Protein AF-A0A1T4WD33-F1 (afdb_monomer_lite)

Sequence (706 aa):
MRIFKDQIETYNKIINKYNTIFNGDKLDFNSIVNSAVAELLQSDFDFKNLKNYNYYTKGSNSWAYKYVKLNYDLWKQIAEKLDFKNLPKNIQEDKIDNVVNTALSKATDLKWRLRKEVIDAWDKEDDKDIIDWKKAIIDNNGWTIDKLMRVLKAIGAVQNLNDYHDKSVGKIYQTKCPLCDKEDCRNTRHVDWIIDNGSIPYYNCIKCEEKGTIIKLLNELHYVKLLNGIDAVSFIYSVLYSHGKVDLTKNVRNDVEVKKAREERQKEEELKREKAGWLAEQILEECTKDNWYLFRKKFKKEDLGFDVYYRDFNMSELQDKDAKYWSNVFRGCCIYAIKDDRGNIIGLKGRRTGKFIAKGKIRDKEEDILEIVKEDEWFSKQKNELVKKLKINLKDTKTDDTLYLLYKYVENPWEIDKLVIVEGEKDALRIASQNIKGVAVVASFGCALKDKQVELIKKYFNSTLLKKDIEIVLVYDNDVEGAKGNIRAYKKLKKAGFTNIVFGNYVNDKYKDAGDMYWRDMHTAKMQLIIPLVYTNLTIKDYVKRCKERGFDIDEEIKGLDELKEARIEIKNNEAKDFWTAQAEEWKKENDTISNAEQLVEQPEEITFDINAERTADWFATLIKLAEKEAGSFVIDIDAEVASLQENGKEEWFKEFMRRYGELPYNILLIVAKVEAKIKAREMLLARFRKQAVVDDAANDNYIPF

Structure (mmCIF, N/CA/C/O backbone):
data_AF-A0A1T4WD33-F1
#
_entry.id   AF-A0A1T4WD33-F1
#
loop_
_atom_site.group_PDB
_atom_site.id
_atom_site.type_symbol
_atom_site.label_atom_id
_atom_site.label_alt_id
_atom_site.label_comp_id
_atom_site.label_asym_id
_atom_site.label_entity_id
_atom_site.label_seq_id
_atom_site.pdbx_PDB_ins_code
_atom_site.Cartn_x
_atom_site.Cartn_y
_atom_site.Cartn_z
_atom_site.occupancy
_atom_site.B_iso_or_equiv
_atom_site.auth_seq_id
_atom_site.auth_comp_id
_atom_site.auth_asym_id
_atom_site.auth_atom_id
_atom_site.pdbx_PDB_model_num
ATOM 1 N N . MET A 1 1 ? -10.965 -6.116 51.286 1.00 48.16 1 MET A N 1
ATOM 2 C CA . MET A 1 1 ? -10.129 -6.749 50.238 1.00 48.16 1 MET A CA 1
ATOM 3 C C . MET A 1 1 ? -10.530 -6.346 48.813 1.00 48.16 1 MET A C 1
ATOM 5 O O . MET A 1 1 ? -9.685 -5.803 48.119 1.00 48.16 1 MET A O 1
ATOM 9 N N . ARG A 1 2 ? -11.788 -6.550 48.376 1.00 46.97 2 ARG A N 1
ATOM 10 C CA . ARG A 1 2 ? -12.238 -6.279 46.989 1.00 46.97 2 ARG A CA 1
ATOM 11 C C . ARG A 1 2 ? -12.159 -4.794 46.578 1.00 46.97 2 ARG A C 1
ATOM 13 O O . ARG A 1 2 ? -11.541 -4.478 45.577 1.00 46.97 2 ARG A O 1
ATOM 20 N N . ILE A 1 3 ? -12.641 -3.886 47.433 1.00 54.19 3 ILE A N 1
ATOM 21 C CA . ILE A 1 3 ? -12.753 -2.445 47.126 1.00 54.19 3 ILE A CA 1
ATOM 22 C C . ILE A 1 3 ? -11.409 -1.795 46.744 1.00 54.19 3 ILE A C 1
ATOM 24 O O . ILE A 1 3 ? -11.351 -1.080 45.753 1.00 54.19 3 ILE A O 1
ATOM 28 N N . PHE A 1 4 ? -10.321 -2.044 47.484 1.00 60.78 4 PHE A N 1
ATOM 29 C CA . PHE A 1 4 ? -9.018 -1.434 47.175 1.00 60.78 4 PHE A CA 1
ATOM 30 C C . PHE A 1 4 ? -8.367 -2.010 45.920 1.00 60.78 4 PHE A C 1
ATOM 32 O O . PHE A 1 4 ? -7.823 -1.259 45.114 1.00 60.78 4 PHE A O 1
ATOM 39 N N . LYS A 1 5 ? -8.458 -3.334 45.737 1.00 63.56 5 LYS A N 1
ATOM 40 C CA . LYS A 1 5 ? -7.985 -3.995 44.520 1.00 63.56 5 LYS A CA 1
ATOM 41 C C . LYS A 1 5 ? -8.689 -3.400 43.295 1.00 63.56 5 LYS A C 1
ATOM 43 O O . LYS A 1 5 ? -8.010 -2.995 42.357 1.00 63.56 5 LYS A O 1
ATOM 48 N N . ASP A 1 6 ? -10.007 -3.219 43.378 1.00 65.50 6 ASP A N 1
ATOM 49 C CA . ASP A 1 6 ? -10.810 -2.608 42.317 1.00 65.50 6 ASP A CA 1
ATOM 50 C C . ASP A 1 6 ? -10.406 -1.139 42.056 1.00 65.50 6 ASP A C 1
ATOM 52 O O . ASP A 1 6 ? -10.338 -0.717 40.900 1.00 65.50 6 ASP A O 1
ATOM 56 N N . GLN A 1 7 ? -10.084 -0.350 43.097 1.00 71.56 7 GLN A N 1
ATOM 57 C CA . GLN A 1 7 ? -9.596 1.031 42.923 1.00 71.56 7 GLN A CA 1
ATOM 58 C C . GLN A 1 7 ? -8.213 1.077 42.262 1.00 71.56 7 GLN A C 1
ATOM 60 O O . GLN A 1 7 ? -8.027 1.829 41.305 1.00 71.56 7 GLN A O 1
ATOM 65 N N . ILE A 1 8 ? -7.251 0.271 42.725 1.00 74.50 8 ILE A N 1
ATOM 66 C CA . ILE A 1 8 ? -5.905 0.217 42.133 1.00 74.50 8 ILE A CA 1
ATOM 67 C C . ILE A 1 8 ? -5.981 -0.212 40.670 1.00 74.50 8 ILE A C 1
ATOM 69 O O . ILE A 1 8 ? -5.368 0.422 39.816 1.00 74.50 8 ILE A O 1
ATOM 73 N N . GLU A 1 9 ? -6.724 -1.276 40.368 1.00 78.06 9 GLU A N 1
ATOM 74 C CA . GLU A 1 9 ? -6.895 -1.760 38.996 1.00 78.06 9 GLU A CA 1
ATOM 75 C C . GLU A 1 9 ? -7.537 -0.688 38.111 1.00 78.06 9 GLU A C 1
ATOM 77 O O . GLU A 1 9 ? -7.076 -0.453 36.993 1.00 78.06 9 GLU A O 1
ATOM 82 N N . THR A 1 10 ? -8.530 0.035 38.639 1.00 81.06 10 THR A N 1
ATOM 83 C CA . THR A 1 10 ? -9.176 1.145 37.929 1.00 81.06 10 THR A CA 1
ATOM 84 C C . THR A 1 10 ? -8.194 2.273 37.614 1.00 81.06 10 THR A C 1
ATOM 86 O O . THR A 1 10 ? -8.124 2.705 36.462 1.00 81.06 10 THR A O 1
ATOM 89 N N . TYR A 1 11 ? -7.423 2.749 38.595 1.00 84.56 11 TYR A N 1
ATOM 90 C CA . TYR A 1 11 ? -6.450 3.822 38.370 1.00 84.56 11 TYR A CA 1
ATOM 91 C C . TYR A 1 11 ? -5.286 3.368 37.489 1.00 84.56 11 TYR A C 1
ATOM 93 O O . TYR A 1 11 ? -4.912 4.104 36.586 1.00 84.56 11 TYR A O 1
ATOM 101 N N . ASN A 1 12 ? -4.774 2.146 37.648 1.00 83.62 12 ASN A N 1
ATOM 102 C CA . ASN A 1 12 ? -3.737 1.604 36.762 1.00 83.62 12 ASN A CA 1
ATOM 103 C C . ASN A 1 12 ? -4.205 1.544 35.307 1.00 83.62 12 ASN A C 1
ATOM 105 O O . ASN A 1 12 ? -3.434 1.843 34.400 1.00 83.62 12 ASN A O 1
ATOM 109 N N . LYS A 1 13 ? -5.472 1.196 35.069 1.00 86.38 13 LYS A N 1
ATOM 110 C CA . LYS A 1 13 ? -6.049 1.206 33.722 1.00 86.38 13 LYS A CA 1
ATOM 111 C C . LYS A 1 13 ? -6.067 2.618 33.125 1.00 86.38 13 LYS A C 1
ATOM 113 O O . LYS A 1 13 ? -5.705 2.784 31.965 1.00 86.38 13 LYS A O 1
ATOM 118 N N . ILE A 1 14 ? -6.427 3.627 33.924 1.00 87.62 14 ILE A N 1
ATOM 119 C CA . ILE A 1 14 ? -6.398 5.043 33.518 1.00 87.62 14 ILE A CA 1
ATOM 120 C C . ILE A 1 14 ? -4.961 5.497 33.237 1.00 87.62 14 ILE A C 1
ATOM 122 O O . ILE A 1 14 ? -4.704 6.025 32.162 1.00 87.62 14 ILE A O 1
ATOM 126 N N . ILE A 1 15 ? -4.023 5.223 34.149 1.00 86.62 15 ILE A N 1
ATOM 127 C CA . ILE A 1 15 ? -2.592 5.545 34.014 1.00 86.62 15 ILE A CA 1
ATOM 128 C C . ILE A 1 15 ? -2.008 4.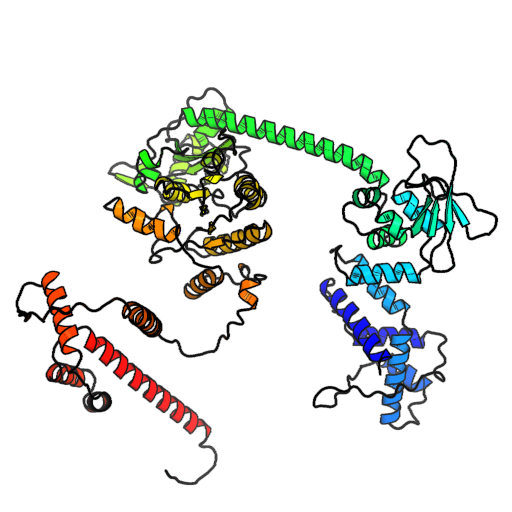951 32.734 1.00 86.62 15 ILE A C 1
ATOM 130 O O . ILE A 1 15 ? -1.337 5.644 31.974 1.00 86.62 15 ILE A O 1
ATOM 134 N N . ASN A 1 16 ? -2.266 3.666 32.486 1.00 87.00 16 ASN A N 1
ATOM 135 C CA . ASN A 1 16 ? -1.732 2.976 31.320 1.00 87.00 16 ASN A CA 1
ATOM 136 C C . ASN A 1 16 ? -2.220 3.628 30.025 1.00 87.00 16 ASN A C 1
ATOM 138 O O . ASN A 1 16 ? -1.413 3.844 29.129 1.00 87.00 16 ASN A O 1
ATOM 142 N N . LYS A 1 17 ? -3.507 3.988 29.934 1.00 86.50 17 LYS A N 1
ATOM 143 C CA . LYS A 1 17 ? -4.046 4.704 28.767 1.00 86.50 17 LYS A CA 1
ATOM 144 C C . LYS A 1 17 ? -3.482 6.125 28.669 1.00 86.50 17 LYS A C 1
ATOM 146 O O . LYS A 1 17 ? -3.041 6.520 27.597 1.00 86.50 17 LYS A O 1
ATOM 151 N N . TYR A 1 18 ? -3.405 6.859 29.776 1.00 85.75 18 TYR A N 1
ATOM 152 C CA . TYR A 1 18 ? -2.822 8.204 29.824 1.00 85.75 18 TYR A CA 1
ATOM 153 C C . TYR A 1 18 ? -1.388 8.223 29.271 1.00 85.75 18 TYR A C 1
ATOM 155 O O . TYR A 1 18 ? -1.075 8.951 28.331 1.00 85.75 18 TYR A O 1
ATOM 163 N N . ASN A 1 19 ? -0.538 7.324 29.764 1.00 84.50 19 ASN A N 1
ATOM 164 C CA . ASN A 1 19 ? 0.867 7.231 29.366 1.00 84.50 19 ASN A CA 1
ATOM 165 C C . ASN A 1 19 ? 1.088 6.682 27.946 1.00 84.50 19 ASN A C 1
ATOM 167 O O . ASN A 1 19 ? 2.222 6.685 27.475 1.00 84.50 19 ASN A O 1
ATOM 171 N N . THR A 1 20 ? 0.045 6.191 27.264 1.00 82.62 20 THR A N 1
ATOM 172 C CA . THR A 1 20 ? 0.134 5.851 25.831 1.00 82.62 20 THR A CA 1
ATOM 173 C C . THR A 1 20 ? -0.071 7.051 24.910 1.00 82.62 20 THR A C 1
ATOM 175 O O . THR A 1 20 ? 0.283 6.962 23.738 1.00 82.62 20 THR A O 1
ATOM 178 N N . ILE A 1 21 ? -0.626 8.153 25.421 1.00 77.81 21 ILE A N 1
ATOM 179 C CA . ILE A 1 21 ? -0.963 9.352 24.639 1.00 77.81 21 ILE A CA 1
ATOM 180 C C . ILE A 1 21 ? 0.030 10.474 24.924 1.00 77.81 21 ILE A C 1
ATOM 182 O O . ILE A 1 21 ? 0.532 11.130 24.014 1.00 77.81 21 ILE A O 1
ATOM 186 N N . PHE A 1 22 ? 0.308 10.709 26.206 1.00 77.88 22 PHE A N 1
ATOM 187 C CA . PHE A 1 22 ? 1.093 11.849 26.646 1.00 77.88 22 PHE A CA 1
ATOM 188 C C . PHE A 1 22 ? 2.564 11.439 26.795 1.00 77.88 22 PHE A C 1
ATOM 190 O O . PHE A 1 22 ? 2.932 10.708 27.710 1.00 77.88 22 PHE A O 1
ATOM 197 N N . ASN A 1 23 ? 3.415 11.928 25.886 1.00 61.62 23 ASN A N 1
ATOM 198 C CA . ASN A 1 23 ? 4.860 11.642 25.841 1.00 61.62 23 ASN A CA 1
ATOM 199 C C . ASN A 1 23 ? 5.704 12.453 26.857 1.00 61.62 23 ASN A C 1
ATOM 201 O O . ASN A 1 23 ? 6.931 12.427 26.781 1.00 61.62 23 ASN A O 1
ATOM 205 N N . GLY A 1 24 ? 5.061 13.208 27.757 1.00 63.94 24 GLY A N 1
ATOM 206 C CA . GLY A 1 24 ? 5.709 14.028 28.789 1.00 63.94 24 GLY A CA 1
ATOM 207 C C . GLY A 1 24 ? 6.004 13.258 30.083 1.00 63.94 24 GLY A C 1
ATOM 208 O O . GLY A 1 24 ? 6.252 12.051 30.053 1.00 63.94 24 GLY A O 1
ATOM 209 N N . ASP A 1 25 ? 5.962 13.954 31.225 1.00 63.66 25 ASP A N 1
ATOM 210 C CA . ASP A 1 25 ? 6.092 13.324 32.544 1.00 63.66 25 ASP A CA 1
ATOM 211 C C . ASP A 1 25 ? 5.018 12.248 32.715 1.00 63.66 25 ASP A C 1
ATOM 213 O O . ASP A 1 25 ? 3.816 12.521 32.693 1.00 63.66 25 ASP A O 1
ATOM 217 N N . LYS A 1 26 ? 5.463 10.995 32.850 1.00 74.81 26 LYS A N 1
ATOM 218 C CA . LYS A 1 26 ? 4.552 9.859 32.974 1.00 74.81 26 LYS A CA 1
ATOM 219 C C . LYS A 1 26 ? 3.735 10.009 34.247 1.00 74.81 26 LYS A C 1
ATOM 221 O O . LYS A 1 26 ? 4.291 10.130 35.338 1.00 74.81 26 LYS A O 1
ATOM 226 N N . LEU A 1 27 ? 2.416 9.917 34.111 1.00 82.81 27 LEU A N 1
ATOM 227 C CA . LEU A 1 27 ? 1.525 9.828 35.253 1.00 82.81 27 LEU A CA 1
ATOM 228 C C . LEU A 1 27 ? 1.837 8.521 35.982 1.00 82.81 27 LEU A C 1
ATOM 230 O O . LEU A 1 27 ? 1.699 7.438 35.412 1.00 82.81 27 LEU A O 1
ATOM 234 N N . ASP A 1 28 ? 2.285 8.608 37.227 1.00 84.81 28 ASP A N 1
ATOM 235 C CA . ASP A 1 28 ? 2.525 7.440 38.063 1.00 84.81 28 ASP A CA 1
ATOM 236 C C . ASP A 1 28 ? 1.455 7.306 39.156 1.00 84.81 28 ASP A C 1
ATOM 238 O O . ASP A 1 28 ? 0.680 8.220 39.458 1.00 84.81 28 ASP A O 1
ATOM 242 N N . PHE A 1 29 ? 1.391 6.115 39.749 1.00 83.69 29 PHE A N 1
ATOM 243 C CA . PHE A 1 29 ? 0.410 5.820 40.789 1.00 83.69 29 PHE A CA 1
ATOM 244 C C . PHE A 1 29 ? 0.625 6.674 42.050 1.00 83.69 29 PHE A C 1
ATOM 246 O O . PHE A 1 29 ? -0.331 6.972 42.764 1.00 83.69 29 PHE A O 1
ATOM 253 N N . ASN A 1 30 ? 1.863 7.089 42.325 1.00 83.56 30 ASN A N 1
ATOM 254 C CA . ASN A 1 30 ? 2.198 7.881 43.502 1.00 83.56 30 ASN A CA 1
ATOM 255 C C . ASN A 1 30 ? 1.684 9.323 43.367 1.00 83.56 30 ASN A C 1
ATOM 257 O O . ASN A 1 30 ? 1.167 9.879 44.333 1.00 83.56 30 ASN A O 1
ATOM 261 N N . SER A 1 31 ? 1.754 9.901 42.169 1.00 84.62 31 SER A N 1
ATOM 262 C CA . SER A 1 31 ? 1.185 11.204 41.826 1.00 84.62 31 SER A CA 1
ATOM 263 C C . SER A 1 31 ? -0.328 11.215 42.055 1.00 84.62 31 SER A C 1
ATOM 265 O O . SER A 1 31 ? -0.835 12.073 42.775 1.00 84.62 31 SER A O 1
ATOM 267 N N . ILE A 1 32 ? -1.037 10.181 41.585 1.00 86.81 32 ILE A N 1
ATOM 268 C CA . ILE A 1 32 ? -2.487 10.032 41.808 1.00 86.81 32 ILE A CA 1
ATOM 269 C C . ILE A 1 32 ? -2.825 9.937 43.293 1.00 86.81 32 ILE A C 1
ATOM 271 O O . ILE A 1 32 ? -3.780 10.572 43.738 1.00 86.81 32 ILE A O 1
ATOM 275 N N . VAL A 1 33 ? -2.061 9.166 44.072 1.00 86.75 33 VAL A N 1
ATOM 276 C CA . VAL A 1 33 ? -2.303 9.072 45.518 1.00 86.75 33 VAL A CA 1
ATOM 277 C C . VAL A 1 33 ? -2.103 10.424 46.193 1.00 86.75 33 VAL A C 1
ATOM 279 O O . VAL A 1 33 ? -2.949 10.830 46.986 1.00 86.75 33 VAL A O 1
ATOM 282 N N . ASN A 1 34 ? -1.031 11.143 45.862 1.00 87.25 34 ASN A N 1
ATOM 283 C CA . ASN A 1 34 ? -0.787 12.472 46.417 1.00 87.25 34 ASN A CA 1
ATOM 284 C C . ASN A 1 34 ? -1.911 13.455 46.055 1.00 87.25 34 ASN A C 1
ATOM 286 O O . ASN A 1 34 ? -2.383 14.174 46.934 1.00 87.25 34 ASN A O 1
ATOM 290 N N . SER A 1 35 ? -2.408 13.438 44.813 1.00 88.31 35 SER A N 1
ATOM 291 C CA . SER A 1 35 ? -3.563 14.249 44.407 1.00 88.31 35 SER A CA 1
ATOM 292 C C . SER A 1 35 ? -4.841 13.866 45.155 1.00 88.31 35 SER A C 1
ATOM 294 O O . SER A 1 35 ? -5.520 14.740 45.683 1.00 88.31 35 SER A O 1
ATOM 296 N N . ALA A 1 36 ? -5.152 12.572 45.261 1.00 88.38 36 ALA A N 1
ATOM 297 C CA . ALA A 1 36 ? -6.347 12.098 45.956 1.00 88.38 36 ALA A CA 1
ATOM 298 C C . ALA A 1 36 ? -6.318 12.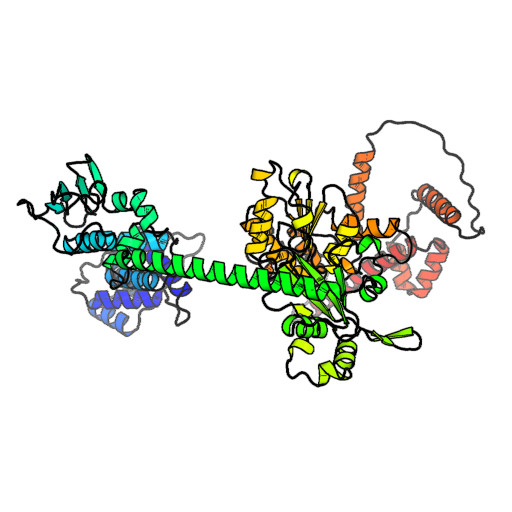454 47.451 1.00 88.38 36 ALA A C 1
ATOM 300 O O . ALA A 1 36 ? -7.334 12.840 48.027 1.00 88.38 36 ALA A O 1
ATOM 301 N N . VAL A 1 37 ? -5.155 12.325 48.093 1.00 89.12 37 VAL A N 1
ATOM 302 C CA . VAL A 1 37 ? -4.967 12.675 49.507 1.00 89.12 37 VAL A CA 1
ATOM 303 C C . VAL A 1 37 ? -5.077 14.182 49.720 1.00 89.12 37 VAL A C 1
ATOM 305 O O . VAL A 1 37 ? -5.703 14.604 50.690 1.00 89.12 37 VAL A O 1
ATOM 308 N N . ALA A 1 38 ? -4.526 14.990 48.812 1.00 89.25 38 ALA A N 1
ATOM 309 C CA . ALA A 1 38 ? -4.695 16.439 48.851 1.00 89.25 38 ALA A CA 1
ATOM 310 C C . ALA A 1 38 ? -6.177 16.842 48.734 1.00 89.25 38 ALA A C 1
ATOM 312 O O . ALA A 1 38 ? -6.648 17.634 49.548 1.00 89.25 38 ALA A O 1
ATOM 313 N N . GLU A 1 39 ? -6.930 16.251 47.797 1.00 89.56 39 GLU A N 1
ATOM 314 C CA . GLU A 1 39 ? -8.379 16.479 47.656 1.00 89.56 39 GLU A CA 1
ATOM 315 C C . GLU A 1 39 ? -9.146 16.068 48.924 1.00 89.56 39 GLU A C 1
ATOM 317 O O . GLU A 1 39 ? -10.010 16.807 49.395 1.00 89.56 39 GLU A O 1
ATOM 322 N N . LEU A 1 40 ? -8.801 14.928 49.537 1.00 89.12 40 LEU A N 1
ATOM 323 C CA . LEU A 1 40 ? -9.431 14.488 50.786 1.00 89.12 40 LEU A CA 1
ATOM 324 C C . LEU A 1 40 ? -9.162 15.469 51.939 1.00 89.12 40 LEU A C 1
ATOM 326 O O . LEU A 1 40 ? -10.078 15.776 52.698 1.00 89.12 40 LEU A O 1
ATOM 330 N N . LEU A 1 41 ? -7.930 15.971 52.071 1.00 88.12 41 LEU A N 1
ATOM 331 C CA . LEU A 1 41 ? -7.553 16.936 53.113 1.00 88.12 41 LEU A CA 1
ATOM 332 C C . LEU A 1 41 ? -8.248 18.296 52.956 1.00 88.12 41 LEU A C 1
ATOM 334 O O . LEU A 1 41 ? -8.473 18.964 53.964 1.00 88.12 41 LEU A O 1
ATOM 338 N N . GLN A 1 42 ? -8.575 18.686 51.721 1.00 87.00 42 GLN A N 1
ATOM 339 C CA . GLN A 1 42 ? -9.314 19.911 51.396 1.00 87.00 42 GLN A CA 1
ATOM 340 C C . GLN A 1 42 ? -10.837 19.754 51.514 1.00 87.00 42 GLN A C 1
ATOM 342 O O . GLN A 1 42 ? -11.551 20.752 51.525 1.00 87.00 42 GLN A O 1
ATOM 347 N N . SER A 1 43 ? -11.338 18.521 51.588 1.00 84.88 43 SER A N 1
ATOM 348 C CA . SER A 1 43 ? -12.766 18.240 51.743 1.00 84.88 43 SER A CA 1
ATOM 349 C C . SER A 1 43 ? -13.233 18.349 53.200 1.00 84.88 43 SER A C 1
ATOM 351 O O . SER A 1 43 ? -12.441 18.196 54.131 1.00 84.88 43 SER A O 1
ATOM 353 N N . ASP A 1 44 ? -14.547 18.474 53.407 1.00 84.88 44 ASP A N 1
ATOM 354 C CA . ASP A 1 44 ? -15.192 18.434 54.734 1.00 84.88 44 ASP A CA 1
ATOM 355 C C . ASP A 1 44 ? -15.227 17.017 55.354 1.00 84.88 44 ASP A C 1
ATOM 357 O O . ASP A 1 44 ? -16.085 16.687 56.178 1.00 84.88 44 ASP A O 1
ATOM 361 N N . PHE A 1 45 ? -14.327 16.122 54.937 1.00 85.81 45 PHE A N 1
ATOM 362 C CA . PHE A 1 45 ? -14.286 14.754 55.435 1.00 85.81 45 PHE A CA 1
ATOM 363 C C . PHE A 1 45 ? -13.810 14.705 56.892 1.00 85.81 45 PHE A C 1
ATOM 365 O O . PHE A 1 45 ? -12.680 15.071 57.217 1.00 85.81 45 PHE A O 1
ATOM 372 N N . ASP A 1 46 ? -14.658 14.171 57.772 1.00 85.94 46 ASP A N 1
ATOM 373 C CA . ASP A 1 46 ? -14.282 13.896 59.157 1.00 85.94 46 ASP A CA 1
ATOM 374 C C . ASP A 1 46 ? -13.390 12.646 59.242 1.00 85.94 46 ASP A C 1
ATOM 376 O O . ASP A 1 46 ? -13.836 11.517 59.022 1.00 85.94 46 ASP A O 1
ATOM 380 N N . PHE A 1 47 ? -12.125 12.848 59.621 1.00 83.94 47 PHE A N 1
ATOM 381 C CA . PHE A 1 47 ? -11.114 11.798 59.771 1.00 83.94 47 PHE A CA 1
ATOM 382 C C . PHE A 1 47 ? -11.440 10.784 60.879 1.00 83.94 47 PHE A C 1
ATOM 384 O O . PHE A 1 47 ? -10.860 9.697 60.898 1.00 83.94 47 PHE A O 1
ATOM 391 N N . LYS A 1 48 ? -12.408 11.063 61.760 1.00 80.19 48 LYS A N 1
ATOM 392 C CA . LYS A 1 48 ? -12.955 10.053 62.685 1.00 80.19 48 LYS A CA 1
ATOM 393 C C . LYS A 1 48 ? -13.701 8.936 61.955 1.00 80.19 48 LYS A C 1
ATOM 395 O O . LYS A 1 48 ? -13.792 7.829 62.474 1.00 80.19 48 LYS A O 1
ATOM 400 N N . ASN A 1 49 ? -14.182 9.202 60.740 1.00 81.31 49 ASN A N 1
ATOM 401 C CA . ASN A 1 49 ? -14.877 8.235 59.891 1.00 81.31 49 ASN A CA 1
ATOM 402 C C . ASN A 1 49 ? -13.930 7.440 58.978 1.00 81.31 49 ASN A C 1
ATOM 404 O O . ASN A 1 49 ? -14.396 6.779 58.041 1.00 81.31 49 ASN A O 1
ATOM 408 N N . LEU A 1 50 ? -12.611 7.496 59.212 1.00 80.00 50 LEU A N 1
ATOM 409 C CA . LEU A 1 50 ? -11.671 6.608 58.537 1.00 80.00 50 LEU A CA 1
ATOM 410 C C . LEU A 1 50 ? -12.062 5.160 58.826 1.00 80.00 50 LEU A C 1
ATOM 412 O O . LEU A 1 50 ? -12.077 4.703 59.968 1.00 80.00 50 LEU A O 1
ATOM 416 N N . LYS A 1 51 ? -12.398 4.427 57.767 1.00 67.44 51 LYS A N 1
ATOM 417 C CA . LYS A 1 51 ? -12.692 3.005 57.890 1.00 67.44 51 LYS A CA 1
ATOM 418 C C . LYS A 1 51 ? -11.374 2.258 58.048 1.00 67.44 51 LYS A C 1
ATOM 420 O O . LYS A 1 51 ? -10.468 2.450 57.243 1.00 67.44 51 LYS A O 1
ATOM 425 N N . ASN A 1 52 ? -11.300 1.383 59.050 1.00 61.94 52 ASN A N 1
ATOM 426 C CA . ASN A 1 52 ? -10.210 0.423 59.175 1.00 61.94 52 ASN A CA 1
ATOM 427 C C . ASN A 1 52 ? -10.363 -0.620 58.073 1.00 61.94 52 ASN A C 1
ATOM 429 O O . ASN A 1 52 ? -11.143 -1.571 58.182 1.00 61.94 52 ASN A O 1
ATOM 433 N N . TYR A 1 53 ? -9.645 -0.427 56.982 1.00 58.19 53 TYR A N 1
ATOM 434 C CA . TYR A 1 53 ? -9.519 -1.445 55.968 1.00 58.19 53 TYR A CA 1
ATOM 435 C C . TYR A 1 53 ? -8.342 -2.333 56.383 1.00 58.19 53 TYR A C 1
ATOM 437 O O . TYR A 1 53 ? -7.193 -2.003 56.138 1.00 58.19 53 TYR A O 1
ATOM 445 N N . ASN A 1 54 ? -8.601 -3.460 57.049 1.00 46.91 54 ASN A N 1
ATOM 446 C CA . ASN A 1 54 ? -7.533 -4.427 57.330 1.00 46.91 54 ASN A CA 1
ATOM 447 C C . ASN A 1 54 ? -6.957 -4.938 55.992 1.00 46.91 54 ASN A C 1
ATOM 449 O O . ASN A 1 54 ? -7.676 -5.572 55.205 1.00 46.91 54 ASN A O 1
ATOM 453 N N . TYR A 1 55 ? -5.686 -4.635 55.710 1.00 50.09 55 TYR A N 1
ATOM 454 C CA . TYR A 1 55 ? -5.009 -4.986 54.459 1.00 50.09 55 TYR A CA 1
ATOM 455 C C . TYR A 1 55 ? -4.202 -6.276 54.587 1.00 50.09 55 TYR A C 1
ATOM 457 O O . TYR A 1 55 ? -3.204 -6.323 55.291 1.00 50.09 55 TYR A O 1
ATOM 465 N N . TYR A 1 56 ? -4.576 -7.288 53.801 1.00 42.62 56 TYR A N 1
ATOM 466 C CA . TYR A 1 56 ? -3.688 -8.379 53.393 1.00 42.62 56 TYR A CA 1
ATOM 467 C C . TYR A 1 56 ? -3.994 -8.715 51.928 1.00 42.62 56 TYR A C 1
ATOM 469 O O . TYR A 1 56 ? -5.157 -8.914 51.566 1.00 42.62 56 TYR A O 1
ATOM 477 N N . THR A 1 57 ? -2.978 -8.761 51.061 1.00 38.66 57 THR A N 1
ATOM 478 C CA . THR A 1 57 ? -3.120 -9.278 49.688 1.00 38.66 57 THR A CA 1
ATOM 479 C C . THR A 1 57 ? -2.236 -10.509 49.517 1.00 38.66 57 THR A C 1
ATOM 481 O O . THR A 1 57 ? -1.062 -10.504 49.873 1.00 38.66 57 THR A O 1
ATOM 484 N N . LYS A 1 58 ? -2.831 -11.600 49.021 1.00 33.78 58 LYS A N 1
ATOM 485 C CA . LYS A 1 58 ? -2.170 -12.890 48.801 1.00 33.78 58 LYS A CA 1
ATOM 486 C C . LYS A 1 58 ? -1.507 -12.881 47.422 1.00 33.78 58 LYS A C 1
ATOM 488 O O . LYS A 1 58 ? -2.205 -12.961 46.413 1.00 33.78 58 LYS A O 1
ATOM 493 N N . GLY A 1 59 ? -0.182 -12.784 47.395 1.00 33.38 59 GLY A N 1
ATOM 494 C CA . GLY A 1 59 ? 0.661 -13.071 46.234 1.00 33.38 59 GLY A CA 1
ATOM 495 C C . GLY A 1 59 ? 1.535 -14.289 46.524 1.00 33.38 59 GLY A C 1
ATOM 496 O O . GLY A 1 59 ? 1.949 -14.502 47.661 1.00 33.38 59 GLY A O 1
ATOM 497 N N . SER A 1 60 ? 1.767 -15.123 45.517 1.00 37.69 60 SER A N 1
ATOM 498 C CA . SER A 1 60 ? 2.581 -16.336 45.596 1.00 37.69 60 SER A CA 1
ATOM 499 C C . SER A 1 60 ? 4.023 -16.025 46.040 1.00 37.69 60 SER A C 1
ATOM 501 O O . SER A 1 60 ? 4.820 -15.533 45.250 1.00 37.69 60 SER A O 1
ATOM 503 N N . ASN A 1 61 ? 4.327 -16.364 47.297 1.00 38.06 61 ASN A N 1
ATOM 504 C CA . ASN A 1 61 ? 5.649 -16.572 47.912 1.00 38.06 61 ASN A CA 1
ATOM 505 C C . ASN A 1 61 ? 6.504 -15.399 48.451 1.00 38.06 61 ASN A C 1
ATOM 507 O O . ASN A 1 61 ? 7.618 -15.673 48.887 1.00 38.06 61 ASN A O 1
ATOM 511 N N . SER A 1 62 ? 6.017 -14.159 48.595 1.00 34.22 62 SER A N 1
ATOM 512 C CA . SER A 1 62 ? 6.650 -13.180 49.517 1.00 34.22 62 SER A CA 1
ATOM 513 C C . SER A 1 62 ? 5.777 -11.953 49.829 1.00 34.22 62 SER A C 1
ATOM 515 O O . SER A 1 62 ? 4.977 -11.507 49.007 1.00 34.22 62 SER A O 1
ATOM 517 N N . TRP A 1 63 ? 5.925 -11.417 51.050 1.00 44.88 63 TRP A N 1
ATOM 518 C CA . TRP A 1 63 ? 5.210 -10.246 51.570 1.00 44.88 63 TRP A CA 1
ATOM 519 C C . TRP A 1 63 ? 5.845 -8.961 51.030 1.00 44.88 63 TRP A C 1
ATOM 521 O O . TRP A 1 63 ? 6.993 -8.669 51.355 1.00 44.88 63 TRP A O 1
ATOM 531 N N . ALA A 1 64 ? 5.124 -8.171 50.237 1.00 37.69 64 ALA A N 1
ATOM 532 C CA . ALA A 1 64 ? 5.609 -6.860 49.813 1.00 37.69 64 ALA A CA 1
ATOM 533 C C . ALA A 1 64 ? 4.552 -5.787 50.086 1.00 37.69 64 ALA A C 1
ATOM 535 O O . ALA A 1 64 ? 3.530 -5.714 49.403 1.00 37.69 64 ALA A O 1
ATOM 536 N N . TYR A 1 65 ? 4.814 -4.937 51.082 1.00 44.53 65 TYR A N 1
ATOM 537 C CA . TYR A 1 65 ? 4.137 -3.652 51.222 1.00 44.53 65 TYR A CA 1
ATOM 538 C C . TYR A 1 65 ? 4.407 -2.839 49.957 1.00 44.53 65 TYR A C 1
ATOM 540 O O . TYR A 1 65 ? 5.563 -2.582 49.612 1.00 44.53 65 TYR A O 1
ATOM 548 N N . LYS A 1 66 ? 3.358 -2.405 49.253 1.00 49.81 66 LYS A N 1
ATOM 549 C CA . LYS A 1 66 ? 3.534 -1.393 48.211 1.00 49.81 66 LYS A CA 1
ATOM 550 C C . LYS A 1 66 ? 3.623 -0.044 48.921 1.00 49.81 66 LYS A C 1
ATOM 552 O O . LYS A 1 66 ? 2.614 0.629 49.078 1.00 49.81 66 LYS A O 1
ATOM 557 N N . TYR A 1 67 ? 4.814 0.301 49.414 1.00 51.84 67 TYR A N 1
ATOM 558 C CA . TYR A 1 67 ? 5.063 1.580 50.080 1.00 51.84 67 TYR A CA 1
ATOM 559 C C . TYR A 1 67 ? 4.664 2.728 49.150 1.00 51.84 67 TYR A C 1
ATOM 561 O O . TYR A 1 67 ? 5.305 2.954 48.122 1.00 51.84 67 TYR A O 1
ATOM 569 N N . VAL A 1 68 ? 3.601 3.446 49.507 1.00 62.38 68 VAL A N 1
ATOM 570 C CA . VAL A 1 68 ? 3.200 4.672 48.817 1.00 62.38 68 VAL A CA 1
ATOM 571 C C . VAL A 1 68 ? 3.859 5.849 49.527 1.00 62.38 68 VAL A C 1
ATOM 573 O O . VAL A 1 68 ? 3.753 5.982 50.746 1.00 62.38 68 VAL A O 1
ATOM 576 N N . LYS A 1 69 ? 4.578 6.691 48.783 1.00 70.69 69 LYS A N 1
ATOM 577 C CA . LYS A 1 69 ? 5.303 7.835 49.345 1.00 70.69 69 LYS A CA 1
ATOM 578 C C . LYS A 1 69 ? 4.456 9.093 49.202 1.00 70.69 69 LYS A C 1
ATOM 580 O O . LYS A 1 69 ? 4.344 9.660 48.115 1.00 70.69 69 LYS A O 1
ATOM 585 N N . LEU A 1 70 ? 3.884 9.538 50.315 1.00 77.12 70 LEU A N 1
ATOM 586 C CA . LEU A 1 70 ? 3.248 10.849 50.383 1.00 77.12 70 LEU A CA 1
ATOM 587 C C . LEU A 1 70 ? 4.303 11.957 50.374 1.00 77.12 70 LEU A C 1
ATOM 589 O O . LEU A 1 70 ? 5.375 11.817 50.966 1.00 77.12 70 LEU A O 1
ATOM 593 N N . ASN A 1 71 ? 3.968 13.073 49.737 1.00 85.69 71 ASN A N 1
ATOM 594 C CA . ASN A 1 71 ? 4.709 14.316 49.861 1.00 85.69 71 ASN A CA 1
ATOM 595 C C . ASN A 1 71 ? 4.760 14.715 51.337 1.00 85.69 71 ASN A C 1
ATOM 597 O O . ASN A 1 71 ? 3.773 14.567 52.064 1.00 85.69 71 ASN A O 1
ATOM 601 N N . TYR A 1 72 ? 5.908 15.234 51.769 1.00 84.56 72 TYR A N 1
ATOM 602 C CA . TYR A 1 72 ? 6.170 15.523 53.179 1.00 84.56 72 TYR A CA 1
ATOM 603 C C . TYR A 1 72 ? 5.094 16.416 53.813 1.00 84.56 72 TYR A C 1
ATOM 605 O O . TYR A 1 72 ? 4.630 16.128 54.914 1.00 84.56 72 TYR A O 1
ATOM 613 N N . ASP A 1 73 ? 4.619 17.433 53.091 1.00 87.69 73 ASP A N 1
ATOM 614 C CA . ASP A 1 73 ? 3.593 18.349 53.597 1.00 87.69 73 ASP A CA 1
ATOM 615 C C . ASP A 1 73 ? 2.225 17.680 53.777 1.00 87.69 73 ASP A C 1
ATOM 617 O O . ASP A 1 73 ? 1.518 17.972 54.742 1.00 87.69 73 ASP A O 1
ATOM 621 N N . LEU A 1 74 ? 1.856 16.752 52.886 1.00 89.19 74 LEU A N 1
ATOM 622 C CA . LEU A 1 74 ? 0.617 15.976 53.017 1.00 89.19 74 LEU A CA 1
ATOM 623 C C . LEU A 1 74 ? 0.719 15.004 54.191 1.00 89.19 74 LEU A C 1
ATOM 625 O O . LEU A 1 74 ? -0.205 14.900 54.996 1.00 89.19 74 LEU A O 1
ATOM 629 N N . TRP A 1 75 ? 1.865 14.331 54.320 1.00 87.12 75 TRP A N 1
ATOM 630 C CA . TRP A 1 75 ? 2.140 13.454 55.453 1.00 87.12 75 TRP A CA 1
ATOM 631 C C . TRP A 1 75 ? 2.068 14.217 56.778 1.00 87.12 75 TRP A C 1
ATOM 633 O O . TRP A 1 75 ? 1.411 13.757 57.709 1.00 87.12 75 TRP A O 1
ATOM 643 N N . LYS A 1 76 ? 2.672 15.409 56.850 1.00 87.88 76 LYS A N 1
ATOM 644 C CA . LYS A 1 76 ? 2.675 16.256 58.047 1.00 87.88 76 LYS A CA 1
ATOM 645 C C . LYS A 1 76 ? 1.259 16.669 58.454 1.00 87.88 76 LYS A C 1
ATOM 647 O O . LYS A 1 76 ? 0.903 16.528 59.619 1.00 87.88 76 LYS A O 1
ATOM 652 N N . GLN A 1 77 ? 0.429 17.093 57.501 1.00 89.62 77 GLN A N 1
ATOM 653 C CA . GLN A 1 77 ? -0.970 17.450 57.770 1.00 89.62 77 GLN A CA 1
ATOM 654 C C . GLN A 1 77 ? -1.793 16.261 58.284 1.00 89.62 77 GLN A C 1
ATOM 656 O O . GLN A 1 77 ? -2.614 16.417 59.189 1.00 89.62 77 GLN A O 1
ATOM 661 N N . ILE A 1 78 ? -1.569 15.061 57.740 1.00 88.75 78 ILE A N 1
ATOM 662 C CA . ILE A 1 78 ? -2.205 13.834 58.242 1.00 88.75 78 ILE A CA 1
ATOM 663 C C . ILE A 1 78 ? -1.715 13.519 59.655 1.00 88.75 78 ILE A C 1
ATOM 665 O O . ILE A 1 78 ? -2.527 13.212 60.527 1.00 88.75 78 ILE A O 1
ATOM 669 N N . ALA A 1 79 ? -0.404 13.610 59.883 1.00 86.44 79 ALA A N 1
ATOM 670 C CA . ALA A 1 79 ? 0.218 13.328 61.168 1.00 86.44 79 ALA A CA 1
ATOM 671 C C . ALA A 1 79 ? -0.299 14.257 62.273 1.00 86.44 79 ALA A C 1
ATOM 673 O O . ALA A 1 79 ? -0.535 13.798 63.390 1.00 86.44 79 ALA A O 1
ATOM 674 N N . GLU A 1 80 ? -0.533 15.531 61.952 1.00 87.56 80 GLU A N 1
ATOM 675 C CA . GLU A 1 80 ? -1.163 16.506 62.846 1.00 87.56 80 GLU A CA 1
ATOM 676 C C . GLU A 1 80 ? -2.647 16.184 63.083 1.00 87.56 80 GLU A C 1
ATOM 678 O O . GLU A 1 80 ? -3.078 16.111 64.233 1.00 87.56 80 GLU A O 1
ATOM 683 N N . LYS A 1 81 ? -3.432 15.911 62.028 1.00 87.62 81 LYS A N 1
ATOM 684 C CA . LYS A 1 81 ? -4.870 15.584 62.151 1.00 87.62 81 LYS A CA 1
ATOM 685 C C . LYS A 1 81 ? -5.145 14.290 62.925 1.00 87.62 81 LYS A C 1
ATOM 687 O O . LYS A 1 81 ? -6.196 14.173 63.551 1.00 87.62 81 LYS A O 1
ATOM 692 N N . LEU A 1 82 ? -4.247 13.308 62.851 1.00 86.44 82 LEU A N 1
ATOM 693 C CA . LEU A 1 82 ? -4.409 11.985 63.468 1.00 86.44 82 LEU A CA 1
ATOM 694 C C . LEU A 1 82 ? -3.555 11.773 64.727 1.00 86.44 82 LEU A C 1
ATOM 696 O O . LEU A 1 82 ? -3.551 10.655 65.255 1.00 86.44 82 LEU A O 1
ATOM 700 N N . ASP A 1 83 ? -2.863 12.824 65.176 1.00 85.50 83 ASP A N 1
ATOM 701 C CA . ASP A 1 83 ? -1.982 12.867 66.347 1.00 85.50 83 ASP A CA 1
ATOM 702 C C . ASP A 1 83 ? -0.949 11.727 66.385 1.00 85.50 83 ASP A C 1
ATOM 704 O O . ASP A 1 83 ? -0.865 10.921 67.314 1.00 85.50 83 ASP A O 1
ATOM 708 N N . PHE A 1 84 ? -0.141 11.628 65.327 1.00 87.19 84 PHE A N 1
ATOM 709 C CA . PHE A 1 84 ? 0.846 10.550 65.185 1.00 87.19 84 PHE A CA 1
ATOM 710 C C . PHE A 1 84 ? 1.935 10.570 66.255 1.00 87.19 84 PHE A C 1
ATOM 712 O O . PHE A 1 84 ? 2.507 9.522 66.550 1.00 87.19 84 PHE A O 1
ATOM 719 N N . LYS A 1 85 ? 2.197 11.728 66.874 1.00 84.38 85 LYS A N 1
ATOM 720 C CA . LYS A 1 85 ? 3.209 11.887 67.929 1.00 84.38 85 LYS A CA 1
ATOM 721 C C . LYS A 1 85 ? 2.988 10.921 69.100 1.00 84.38 85 LYS A C 1
ATOM 723 O O . LYS A 1 85 ? 3.957 10.513 69.732 1.00 84.38 85 LYS A O 1
ATOM 728 N N . ASN A 1 86 ? 1.738 10.531 69.342 1.00 84.00 86 ASN A N 1
ATOM 729 C CA . ASN A 1 86 ? 1.339 9.659 70.444 1.00 84.00 86 ASN A CA 1
ATOM 730 C C . ASN A 1 86 ? 1.070 8.206 70.015 1.00 84.00 86 ASN A C 1
ATOM 732 O O . ASN A 1 86 ? 0.524 7.425 70.794 1.00 84.00 86 ASN A O 1
ATOM 736 N N . LEU A 1 87 ? 1.433 7.821 68.786 1.00 81.44 87 LEU A N 1
ATOM 737 C CA . LEU A 1 87 ? 1.146 6.494 68.237 1.00 81.44 87 LEU A CA 1
ATOM 738 C C . LEU A 1 87 ? 2.428 5.706 67.928 1.00 81.44 87 LEU A C 1
ATOM 740 O O . LEU A 1 87 ? 3.374 6.269 67.380 1.00 81.44 87 LEU A O 1
ATOM 744 N N . PRO A 1 88 ? 2.459 4.389 68.198 1.00 79.38 88 PRO A N 1
ATOM 745 C CA . PRO A 1 88 ? 3.479 3.479 67.682 1.00 79.38 88 PRO A CA 1
ATOM 746 C C . PRO A 1 88 ? 3.588 3.527 66.152 1.00 79.38 88 PRO A C 1
ATOM 748 O O . PRO A 1 88 ? 2.582 3.667 65.455 1.00 79.38 88 PRO A O 1
ATOM 751 N N . LYS A 1 89 ? 4.803 3.358 65.617 1.00 73.88 89 LYS A N 1
ATOM 752 C CA . LYS A 1 89 ? 5.096 3.495 64.178 1.00 73.88 89 LYS A CA 1
ATOM 753 C C . LYS A 1 89 ? 4.237 2.588 63.284 1.00 73.88 89 LYS A C 1
ATOM 755 O O . LYS A 1 89 ? 3.746 3.041 62.260 1.00 73.88 89 LYS A O 1
ATOM 760 N N . ASN A 1 90 ? 3.994 1.348 63.700 1.00 70.69 90 ASN A N 1
ATOM 761 C CA . ASN A 1 90 ? 3.119 0.415 62.984 1.00 70.69 90 ASN A CA 1
ATOM 762 C C . ASN A 1 90 ? 1.668 0.923 62.890 1.00 70.69 90 ASN A C 1
ATOM 764 O O . ASN A 1 90 ? 1.035 0.798 61.851 1.00 70.69 90 ASN A O 1
ATOM 768 N N . ILE A 1 91 ? 1.160 1.569 63.945 1.00 74.75 91 ILE A N 1
ATOM 769 C CA . ILE A 1 91 ? -0.188 2.158 63.948 1.00 74.75 91 ILE A CA 1
ATOM 770 C C . ILE A 1 91 ? -0.240 3.416 63.069 1.00 74.75 91 ILE A C 1
ATOM 772 O O . ILE A 1 91 ? -1.264 3.694 62.443 1.00 74.75 91 ILE A O 1
ATOM 776 N N . GLN A 1 92 ? 0.852 4.185 63.001 1.00 77.81 92 GLN A N 1
ATOM 777 C CA . GLN A 1 92 ? 0.954 5.318 62.076 1.00 77.81 92 GLN A CA 1
ATOM 778 C C . GLN A 1 92 ? 0.879 4.842 60.618 1.00 77.81 92 GLN A C 1
ATOM 780 O O . GLN A 1 92 ? 0.133 5.422 59.832 1.00 77.81 92 GLN A O 1
ATOM 785 N N . GLU A 1 93 ? 1.600 3.771 60.272 1.00 74.38 93 GLU A N 1
ATOM 786 C CA . GLU A 1 93 ? 1.592 3.165 58.933 1.00 74.38 93 GLU A CA 1
ATOM 787 C C . GLU A 1 93 ? 0.185 2.670 58.545 1.00 74.38 93 GLU A C 1
ATOM 789 O O . GLU A 1 93 ? -0.332 3.073 57.501 1.00 74.38 93 GLU A O 1
ATOM 794 N N . ASP A 1 94 ? -0.505 1.943 59.432 1.00 74.44 94 ASP A N 1
ATOM 795 C CA . ASP A 1 94 ? -1.888 1.491 59.200 1.00 74.44 94 ASP A CA 1
ATOM 796 C C . ASP A 1 94 ? -2.866 2.662 58.991 1.00 74.44 94 ASP A C 1
ATOM 798 O O . ASP A 1 94 ? -3.773 2.618 58.149 1.00 74.44 94 ASP A O 1
ATOM 802 N N . LYS A 1 95 ? -2.703 3.748 59.757 1.00 79.69 95 LYS A N 1
ATOM 803 C CA . LYS A 1 95 ? -3.535 4.950 59.610 1.00 79.69 95 LYS A CA 1
ATOM 804 C C . LYS A 1 95 ? -3.295 5.651 58.274 1.00 79.69 95 LYS A C 1
ATOM 806 O O . LYS A 1 95 ? -4.265 6.105 57.666 1.00 79.69 95 LYS A O 1
ATOM 811 N N . ILE A 1 96 ? -2.049 5.730 57.808 1.00 81.06 96 ILE A N 1
ATOM 812 C CA . ILE A 1 96 ? -1.714 6.302 56.494 1.00 81.06 96 ILE A CA 1
ATOM 813 C C . ILE A 1 96 ? -2.379 5.492 55.383 1.00 81.06 96 ILE A C 1
ATOM 815 O O . ILE A 1 96 ? -3.010 6.079 54.501 1.00 81.06 96 ILE A O 1
ATOM 819 N N . ASP A 1 97 ? -2.323 4.164 55.457 1.00 77.00 97 ASP A N 1
ATOM 820 C CA . ASP A 1 97 ? -2.977 3.305 54.474 1.00 77.00 97 ASP A CA 1
ATOM 821 C C . ASP A 1 97 ? -4.488 3.555 54.443 1.00 77.00 97 ASP A C 1
ATOM 823 O O . ASP A 1 97 ? -5.062 3.772 53.373 1.00 77.00 97 ASP A O 1
ATOM 827 N N . ASN A 1 98 ? -5.151 3.630 55.598 1.00 80.31 98 ASN A N 1
ATOM 828 C CA . ASN A 1 98 ? -6.586 3.929 55.658 1.00 80.31 98 ASN A CA 1
ATOM 829 C C . ASN A 1 98 ? -6.940 5.297 55.051 1.00 80.31 98 ASN A C 1
ATOM 831 O O . ASN A 1 98 ? -7.979 5.426 54.388 1.00 80.31 98 ASN A O 1
ATOM 835 N N . VAL A 1 99 ? -6.077 6.303 55.223 1.00 85.50 99 VAL A N 1
ATOM 836 C CA . VAL A 1 99 ? -6.236 7.622 54.591 1.00 85.50 99 VAL A CA 1
ATOM 837 C C . VAL A 1 99 ? -6.103 7.519 53.077 1.00 85.50 99 VAL A C 1
ATOM 839 O O . VAL A 1 99 ? -7.012 7.956 52.375 1.00 85.50 99 VAL A O 1
ATOM 842 N N . VAL A 1 100 ? -5.038 6.897 52.560 1.00 83.44 100 VAL A N 1
ATOM 843 C CA . VAL A 1 100 ? -4.814 6.720 51.109 1.00 83.44 100 VAL A CA 1
ATOM 844 C C . VAL A 1 100 ? -5.997 6.011 50.455 1.00 83.44 100 VAL A C 1
ATOM 846 O O . VAL A 1 100 ? -6.476 6.397 49.390 1.00 83.44 100 VAL A O 1
ATOM 849 N N . ASN A 1 101 ? -6.518 4.993 51.119 1.00 78.56 101 ASN A N 1
ATOM 850 C CA . ASN A 1 101 ? -7.644 4.216 50.634 1.00 78.56 101 ASN A CA 1
ATOM 851 C C . ASN A 1 101 ? -8.951 4.989 50.596 1.00 78.56 101 ASN A C 1
ATOM 853 O O . ASN A 1 101 ? -9.688 4.946 49.607 1.00 78.56 101 ASN A O 1
ATOM 857 N N . THR A 1 102 ? -9.225 5.715 51.673 1.00 84.00 102 THR A N 1
ATOM 858 C CA . THR A 1 102 ? -10.385 6.596 51.746 1.00 84.00 102 THR A CA 1
ATOM 859 C C . THR A 1 102 ? -10.279 7.692 50.692 1.00 84.00 102 THR A C 1
ATOM 861 O O . THR A 1 102 ? -11.254 7.940 49.986 1.00 84.00 102 THR A O 1
ATOM 864 N N . ALA A 1 103 ? -9.088 8.264 50.511 1.00 86.69 103 ALA A N 1
ATOM 865 C CA . ALA A 1 103 ? -8.796 9.277 49.507 1.00 86.69 103 ALA A CA 1
ATOM 866 C C . ALA A 1 103 ? -9.074 8.760 48.092 1.00 86.69 103 ALA A C 1
ATOM 868 O O . ALA A 1 103 ? -9.909 9.323 47.392 1.00 86.69 103 ALA A O 1
ATOM 869 N N . LEU A 1 104 ? -8.477 7.634 47.689 1.00 84.38 104 LEU A N 1
ATOM 870 C CA . LEU A 1 104 ? -8.697 7.044 46.362 1.00 84.38 104 LEU A CA 1
ATOM 871 C C . LEU A 1 104 ? -10.168 6.692 46.108 1.00 84.38 104 LEU A C 1
ATOM 873 O O . LEU A 1 104 ? -10.662 6.879 44.996 1.00 84.38 104 LEU A O 1
ATOM 877 N N . SER A 1 105 ? -10.874 6.200 47.131 1.00 81.75 105 SER A N 1
ATOM 878 C CA . SER A 1 105 ? -12.299 5.869 47.031 1.00 81.75 105 SER A CA 1
ATOM 879 C C . SER A 1 105 ? -13.198 7.102 46.931 1.00 81.75 105 SER A C 1
ATOM 881 O O . SER A 1 105 ? -14.294 6.992 46.379 1.00 81.75 105 SER A O 1
ATOM 883 N N . LYS A 1 106 ? -12.795 8.236 47.511 1.00 84.12 106 LYS A N 1
ATOM 884 C CA . LYS A 1 106 ? -13.578 9.479 47.547 1.00 84.12 106 LYS A CA 1
ATOM 885 C C . LYS A 1 106 ? -13.231 10.437 46.410 1.00 84.12 106 LYS A C 1
ATOM 887 O O . LYS A 1 106 ? -14.104 11.216 46.039 1.00 84.12 106 LYS A O 1
ATOM 892 N N . ALA A 1 107 ? -12.045 10.316 45.812 1.00 84.44 107 ALA A N 1
ATOM 893 C CA . ALA A 1 107 ? -11.545 11.113 44.688 1.00 84.44 107 ALA A CA 1
ATOM 894 C C . ALA A 1 107 ? -12.262 10.782 43.359 1.00 84.44 107 ALA A C 1
ATOM 896 O O . ALA A 1 107 ? -11.669 10.383 42.354 1.00 84.44 107 ALA A O 1
ATOM 897 N N . THR A 1 108 ? -13.590 10.897 43.364 1.00 80.00 108 THR A N 1
ATOM 898 C CA . THR A 1 108 ? -14.444 10.626 42.205 1.00 80.00 108 THR A CA 1
ATOM 899 C C . THR A 1 108 ? -14.181 11.647 41.102 1.00 80.00 108 THR A C 1
ATOM 901 O O . THR A 1 108 ? -14.067 11.257 39.941 1.00 80.00 108 THR A O 1
ATOM 904 N N . ASP A 1 109 ? -13.985 12.912 41.470 1.00 79.12 109 ASP A N 1
ATOM 905 C CA . ASP A 1 109 ? -13.718 14.004 40.534 1.00 79.12 109 ASP A CA 1
ATOM 906 C C . ASP A 1 109 ? -12.346 13.865 39.870 1.00 79.12 109 ASP A C 1
ATOM 908 O O . ASP A 1 109 ? -12.258 13.952 38.645 1.00 79.12 109 ASP A O 1
ATOM 912 N N . LEU A 1 110 ? -11.293 13.532 40.631 1.00 83.25 110 LEU A N 1
ATOM 913 C CA . LEU A 1 110 ? -9.975 13.191 40.080 1.00 83.25 110 LEU A CA 1
ATOM 914 C C . LEU A 1 110 ? -10.069 12.077 39.036 1.00 83.25 110 LEU A C 1
ATOM 916 O O . LEU A 1 110 ? -9.563 12.215 37.922 1.00 83.25 110 LEU A O 1
ATOM 920 N N . LYS A 1 111 ? -10.751 10.979 39.376 1.00 84.75 111 LYS A N 1
ATOM 921 C CA . LYS A 1 111 ? -10.944 9.844 38.468 1.00 84.75 111 LYS A CA 1
ATOM 922 C C . LYS A 1 111 ? -11.653 10.260 37.177 1.00 84.75 111 LYS A C 1
ATOM 924 O O . LYS A 1 111 ? -11.269 9.801 36.102 1.00 84.75 111 LYS A O 1
ATOM 929 N N . TRP A 1 112 ? -12.686 11.099 37.261 1.00 81.06 112 TRP A N 1
ATOM 930 C CA . TRP A 1 112 ? -13.415 11.569 36.080 1.00 81.06 112 TRP A CA 1
ATOM 931 C C . TRP A 1 112 ? -12.614 12.547 35.239 1.00 81.06 112 TRP A C 1
ATOM 933 O O . TRP A 1 112 ? -12.619 12.417 34.017 1.00 81.06 112 TRP A O 1
ATOM 943 N N . ARG A 1 113 ? -11.893 13.470 35.877 1.00 83.81 113 ARG A N 1
ATOM 944 C CA . ARG A 1 113 ? -10.976 14.397 35.211 1.00 83.81 113 ARG A CA 1
ATOM 945 C C . ARG A 1 113 ? -9.932 13.637 34.398 1.00 83.81 113 ARG A C 1
ATOM 947 O O . ARG A 1 113 ? -9.843 13.858 33.197 1.00 83.81 113 ARG A O 1
ATOM 954 N N . LEU A 1 114 ? -9.249 12.667 35.007 1.00 85.44 114 LEU A N 1
ATOM 955 C CA . LEU A 1 114 ? -8.245 11.857 34.310 1.00 85.44 114 LEU A CA 1
ATOM 956 C C . LEU A 1 114 ? -8.849 11.052 33.152 1.00 85.44 114 LEU A C 1
ATOM 958 O O . LEU A 1 114 ? -8.281 11.011 32.068 1.00 85.44 114 LEU A O 1
ATOM 962 N N . ARG A 1 115 ? -10.024 10.432 33.338 1.00 87.19 115 ARG A N 1
ATOM 963 C CA . ARG A 1 115 ? -10.717 9.731 32.239 1.00 87.19 115 ARG A CA 1
ATOM 964 C C . ARG A 1 115 ? -11.072 10.670 31.097 1.00 87.19 115 ARG A C 1
ATOM 966 O O . ARG A 1 115 ? -10.913 10.285 29.947 1.00 87.19 115 ARG A O 1
ATOM 973 N N . LYS A 1 116 ? -11.563 11.869 31.410 1.00 81.81 116 LYS A N 1
ATOM 974 C CA . LYS A 1 116 ? -11.907 12.880 30.413 1.00 81.81 116 LYS A CA 1
ATOM 975 C C . LYS A 1 116 ? -10.672 13.328 29.634 1.00 81.81 116 LYS A C 1
ATOM 977 O O . LYS A 1 116 ? -10.735 13.341 28.417 1.00 81.81 116 LYS A O 1
ATOM 982 N N . GLU A 1 117 ? -9.554 13.597 30.306 1.00 83.12 117 GLU A N 1
ATOM 983 C CA . GLU A 1 117 ? -8.286 13.938 29.643 1.00 83.12 117 GLU A CA 1
ATOM 984 C C . GLU A 1 117 ? -7.828 12.841 28.677 1.00 83.12 117 GLU A C 1
ATOM 986 O O . GLU A 1 117 ? -7.425 13.140 27.557 1.00 83.12 117 GLU A O 1
ATOM 991 N N . VAL A 1 118 ? -7.947 11.568 29.079 1.00 84.88 118 VAL A N 1
ATOM 992 C CA . VAL A 1 118 ? -7.670 10.442 28.178 1.00 84.88 118 VAL A CA 1
ATOM 993 C C . VAL A 1 118 ? -8.644 10.443 26.999 1.00 84.88 118 VAL A C 1
ATOM 995 O O . VAL A 1 118 ? -8.190 10.365 25.868 1.00 84.88 118 VAL A O 1
ATOM 998 N N . ILE A 1 119 ? -9.957 10.530 27.239 1.00 83.25 119 ILE A N 1
ATOM 999 C CA . ILE A 1 119 ? -10.986 10.492 26.183 1.00 83.25 119 ILE A CA 1
ATOM 1000 C C . ILE A 1 119 ? -10.799 11.632 25.174 1.00 83.25 119 ILE A C 1
ATOM 1002 O O . ILE A 1 119 ? -10.865 11.383 23.974 1.00 83.25 119 ILE A O 1
ATOM 1006 N N . ASP A 1 120 ? -10.563 12.855 25.651 1.00 76.62 120 ASP A N 1
ATOM 1007 C CA . ASP A 1 120 ? -10.419 14.055 24.819 1.00 76.62 120 ASP A CA 1
ATOM 1008 C C . ASP A 1 120 ? -9.166 13.995 23.924 1.00 76.62 120 ASP A C 1
ATOM 1010 O O . ASP A 1 120 ? -9.127 14.654 22.886 1.00 76.62 120 ASP A O 1
ATOM 1014 N N . ALA A 1 121 ? -8.161 13.199 24.305 1.00 77.69 121 ALA A N 1
ATOM 1015 C CA . ALA A 1 121 ? -6.916 13.007 23.563 1.00 77.69 121 ALA A CA 1
ATOM 1016 C C . ALA A 1 121 ? -6.815 11.634 22.864 1.00 77.69 121 ALA A C 1
ATOM 1018 O O . ALA A 1 121 ? -5.758 11.288 22.334 1.00 77.69 121 ALA A O 1
ATOM 1019 N N . TRP A 1 122 ? -7.878 10.821 22.888 1.00 81.38 122 TRP A N 1
ATOM 1020 C CA . TRP A 1 122 ? -7.866 9.472 22.325 1.00 81.38 122 TRP A CA 1
ATOM 1021 C C . TRP A 1 122 ? -8.355 9.455 20.874 1.00 81.38 122 TRP A C 1
ATOM 1023 O O . TRP A 1 122 ? -9.543 9.624 20.609 1.00 81.38 122 TRP A O 1
ATOM 1033 N N . ASP A 1 123 ? -7.453 9.151 19.940 1.00 68.00 123 ASP A N 1
ATOM 1034 C CA . ASP A 1 123 ? -7.742 9.200 18.498 1.00 68.00 123 ASP A CA 1
ATOM 1035 C C . ASP A 1 123 ? -8.399 7.927 17.921 1.00 68.00 123 ASP A C 1
ATOM 1037 O O . ASP A 1 123 ? -8.740 7.892 16.739 1.00 68.00 123 ASP A O 1
ATOM 1041 N N . LYS A 1 124 ? -8.566 6.849 18.707 1.00 68.75 124 LYS A N 1
ATOM 1042 C CA . LYS A 1 124 ? -9.160 5.584 18.219 1.00 68.75 124 LYS A CA 1
ATOM 1043 C C . LYS A 1 124 ? -10.613 5.433 18.657 1.00 68.75 124 LYS A C 1
ATOM 1045 O O . LYS A 1 124 ? -10.899 5.295 19.845 1.00 68.75 124 LYS A O 1
ATOM 1050 N N . GLU A 1 125 ? -11.528 5.408 17.698 1.00 61.19 125 GLU A N 1
ATOM 1051 C CA . GLU A 1 125 ? -12.971 5.418 17.966 1.00 61.19 125 GLU A CA 1
ATOM 1052 C C . GLU A 1 125 ? -13.528 4.083 18.506 1.00 61.19 125 GLU A C 1
ATOM 1054 O O . GLU A 1 125 ? -14.600 4.076 19.104 1.00 61.19 125 GLU A O 1
ATOM 1059 N N . ASP A 1 126 ? -12.793 2.974 18.378 1.00 68.19 126 ASP A N 1
ATOM 1060 C CA . ASP A 1 126 ? -13.249 1.602 18.658 1.00 68.19 126 ASP A CA 1
ATOM 1061 C C . ASP A 1 126 ? -12.745 0.998 19.987 1.00 68.19 126 ASP A C 1
ATOM 1063 O O . ASP A 1 126 ? -12.975 -0.180 20.279 1.00 68.19 126 ASP A O 1
ATOM 1067 N N . ASP A 1 127 ? -12.067 1.779 20.832 1.00 80.44 127 ASP A N 1
ATOM 1068 C CA . ASP A 1 127 ? -11.532 1.270 22.097 1.00 80.44 127 ASP A CA 1
ATOM 1069 C C . ASP A 1 127 ? -12.644 1.051 23.139 1.00 80.44 127 ASP A C 1
ATOM 1071 O O . ASP A 1 127 ? -13.241 1.994 23.667 1.00 80.44 127 ASP A O 1
ATOM 1075 N N . LYS A 1 128 ? -12.893 -0.220 23.479 1.00 83.62 128 LYS A N 1
ATOM 1076 C CA . LYS A 1 128 ? -13.932 -0.635 24.434 1.00 83.62 128 LYS A CA 1
ATOM 1077 C C . LYS A 1 128 ? -13.837 0.081 25.784 1.00 83.62 128 LYS A C 1
ATOM 1079 O O . LYS A 1 128 ? -14.865 0.431 26.357 1.00 83.62 128 LYS A O 1
ATOM 1084 N N . ASP A 1 129 ? -12.628 0.327 26.286 1.00 83.19 129 ASP A N 1
ATOM 1085 C CA . ASP A 1 129 ? -12.446 0.981 27.583 1.00 83.19 129 ASP A CA 1
ATOM 1086 C C . ASP A 1 129 ? -12.880 2.447 27.534 1.00 83.19 129 ASP A C 1
ATOM 1088 O O . ASP A 1 129 ? -13.472 2.959 28.484 1.00 83.19 129 ASP A O 1
ATOM 1092 N N . ILE A 1 130 ? -12.608 3.107 26.407 1.00 84.75 130 ILE A N 1
ATOM 1093 C CA . ILE A 1 130 ? -12.983 4.496 26.145 1.00 84.75 130 ILE A CA 1
ATOM 1094 C C . ILE A 1 130 ? -14.499 4.610 25.985 1.00 84.75 130 ILE A C 1
ATOM 1096 O O . ILE A 1 130 ? -15.104 5.504 26.579 1.00 84.75 130 ILE A O 1
ATOM 1100 N N . ILE A 1 131 ? -15.130 3.682 25.261 1.00 84.12 131 ILE A N 1
ATOM 1101 C CA . ILE A 1 131 ? -16.594 3.610 25.125 1.00 84.12 131 ILE A CA 1
ATOM 1102 C C . ILE A 1 131 ? -17.254 3.403 26.497 1.00 84.12 131 ILE A C 1
ATOM 1104 O O . ILE A 1 131 ? -18.181 4.135 26.853 1.00 84.12 131 ILE A O 1
ATOM 1108 N N . ASP A 1 132 ? -16.743 2.472 27.308 1.00 86.50 132 ASP A N 1
ATOM 1109 C CA . ASP A 1 132 ? -17.251 2.219 28.661 1.00 86.50 132 ASP A CA 1
ATOM 1110 C C . ASP A 1 132 ? -17.117 3.461 29.559 1.00 86.50 132 ASP A C 1
ATOM 1112 O O . ASP A 1 132 ? -18.019 3.774 30.343 1.00 86.50 132 ASP A O 1
ATOM 1116 N N . TRP A 1 133 ? -16.018 4.213 29.447 1.00 87.69 133 TRP A N 1
ATOM 1117 C CA . TRP A 1 133 ? -15.836 5.451 30.208 1.00 87.69 133 TRP A CA 1
ATOM 1118 C C . TRP A 1 133 ? -16.749 6.579 29.732 1.00 87.69 133 TRP A C 1
ATOM 1120 O O . TRP A 1 133 ? -17.330 7.259 30.579 1.00 87.69 133 TRP A O 1
ATOM 1130 N N . LYS A 1 134 ? -16.933 6.752 28.418 1.00 86.31 134 LYS A N 1
ATOM 1131 C CA . LYS A 1 134 ? -17.904 7.699 27.842 1.00 86.31 134 LYS A CA 1
ATOM 1132 C C . LYS A 1 134 ? -19.316 7.397 28.340 1.00 86.31 134 LYS A C 1
ATOM 1134 O O . LYS A 1 134 ? -19.996 8.302 28.824 1.00 86.31 134 LYS A O 1
ATOM 1139 N N . LYS A 1 135 ? -19.724 6.124 28.308 1.00 86.75 135 LYS A N 1
ATOM 1140 C CA . LYS A 1 135 ? -21.016 5.664 28.837 1.00 86.75 135 LYS A CA 1
ATOM 1141 C C . LYS A 1 135 ? -21.167 6.005 30.313 1.00 86.75 135 LYS A C 1
ATOM 1143 O O . LYS A 1 135 ? -22.151 6.619 30.705 1.00 86.75 135 LYS A O 1
ATOM 1148 N N . ALA A 1 136 ? -20.158 5.691 31.119 1.00 83.62 136 ALA A N 1
ATOM 1149 C CA . ALA A 1 136 ? -20.204 5.984 32.542 1.00 83.62 136 ALA A CA 1
ATOM 1150 C C . ALA A 1 136 ? -20.260 7.500 32.827 1.00 83.62 136 ALA A C 1
ATOM 1152 O O . ALA A 1 136 ? -20.891 7.906 33.799 1.00 83.62 136 ALA A O 1
ATOM 1153 N N . ILE A 1 137 ? -19.653 8.354 31.995 1.00 80.81 137 ILE A N 1
ATOM 1154 C CA . ILE A 1 137 ? -19.789 9.817 32.112 1.00 80.81 137 ILE A CA 1
ATOM 1155 C C . ILE A 1 137 ? -21.218 10.265 31.780 1.00 80.81 137 ILE A C 1
ATOM 1157 O O . ILE A 1 137 ? -21.761 11.096 32.509 1.00 80.81 137 ILE A O 1
ATOM 1161 N N . ILE A 1 138 ? -21.828 9.715 30.725 1.00 84.44 138 ILE A N 1
ATOM 1162 C CA . ILE A 1 138 ? -23.223 9.999 30.350 1.00 84.44 138 ILE A CA 1
ATOM 1163 C C . ILE A 1 138 ? -24.168 9.609 31.493 1.00 84.44 138 ILE A C 1
ATOM 1165 O O . ILE A 1 138 ? -24.978 10.430 31.921 1.00 84.44 138 ILE A O 1
ATOM 1169 N N . ASP A 1 139 ? -24.015 8.396 32.025 1.00 81.12 139 ASP A N 1
ATOM 1170 C CA . ASP A 1 139 ? -24.885 7.856 33.072 1.00 81.12 139 ASP A CA 1
ATOM 1171 C C . ASP A 1 139 ? -24.754 8.648 34.391 1.00 81.12 139 ASP A C 1
ATOM 1173 O O . ASP A 1 139 ? -25.751 8.927 35.052 1.00 81.12 139 ASP A O 1
ATOM 1177 N N . ASN A 1 140 ? -23.543 9.083 34.768 1.00 76.69 140 ASN A N 1
ATOM 1178 C CA . ASN A 1 140 ? -23.311 9.773 36.048 1.00 76.69 140 ASN A CA 1
ATOM 1179 C C . ASN A 1 140 ? -23.621 11.279 36.039 1.00 76.69 140 ASN A C 1
ATOM 1181 O O . ASN A 1 140 ? -23.758 11.871 37.105 1.00 76.69 140 ASN A O 1
ATOM 1185 N N . ASN A 1 141 ? -23.728 11.920 34.872 1.00 76.94 141 ASN A N 1
ATOM 1186 C CA . ASN A 1 141 ? -24.002 13.362 34.783 1.00 76.94 141 ASN A CA 1
ATOM 1187 C C . ASN A 1 141 ? -25.489 13.697 34.592 1.00 76.94 141 ASN A C 1
ATOM 1189 O O . ASN A 1 141 ? -25.826 14.874 34.437 1.00 76.94 141 ASN A O 1
ATOM 1193 N N . GLY A 1 142 ? -26.359 12.683 34.579 1.00 81.00 142 GLY A N 1
ATOM 1194 C CA . GLY A 1 142 ? -27.809 12.806 34.453 1.00 81.00 142 GLY A CA 1
ATOM 1195 C C . GLY A 1 142 ? -28.298 13.427 33.140 1.00 81.00 142 GLY A C 1
ATOM 1196 O O . GLY A 1 142 ? -27.553 14.067 32.390 1.00 81.00 142 GLY A O 1
ATOM 1197 N N . TRP A 1 143 ? -29.591 13.267 32.868 1.00 87.44 143 TRP A N 1
ATOM 1198 C CA . TRP A 1 143 ? -30.247 13.821 31.686 1.00 87.44 143 TRP A CA 1
ATOM 1199 C C . TRP A 1 143 ? -31.178 14.975 32.040 1.00 87.44 143 TRP A C 1
ATOM 1201 O O . TRP A 1 143 ? -31.871 14.952 33.051 1.00 87.44 143 TRP A O 1
ATOM 1211 N N . THR A 1 144 ? -31.182 15.983 31.174 1.00 87.69 144 THR A N 1
ATOM 1212 C CA . THR A 1 144 ? -32.118 17.111 31.193 1.00 87.69 144 THR A CA 1
ATOM 1213 C C . THR A 1 144 ? -32.750 17.234 29.812 1.00 87.69 144 THR A C 1
ATOM 1215 O O . THR A 1 144 ? -32.203 16.711 28.833 1.00 87.69 144 THR A O 1
ATOM 1218 N N . ILE A 1 145 ? -33.873 17.948 29.712 1.00 87.56 145 ILE A N 1
ATOM 1219 C CA . ILE A 1 145 ? -34.494 18.226 28.414 1.00 87.56 145 ILE A CA 1
ATOM 1220 C C . ILE A 1 145 ? -33.518 18.936 27.467 1.00 87.56 145 ILE A C 1
ATOM 1222 O O . ILE A 1 145 ? -33.383 18.523 26.322 1.00 87.56 145 ILE A O 1
ATOM 1226 N N . ASP A 1 146 ? -32.716 19.884 27.957 1.00 87.81 146 ASP A N 1
ATOM 1227 C CA . ASP A 1 146 ? -31.696 20.560 27.146 1.00 87.81 146 ASP A CA 1
ATOM 1228 C C . ASP A 1 146 ? -30.673 19.590 26.541 1.00 87.81 146 ASP A C 1
ATOM 1230 O O . ASP A 1 146 ? -30.303 19.720 25.372 1.00 87.81 146 ASP A O 1
ATOM 1234 N N . LYS A 1 147 ? -30.210 18.599 27.318 1.00 89.50 147 LYS A N 1
ATOM 1235 C CA . LYS A 1 147 ? -29.284 17.568 26.824 1.00 89.50 147 LYS A CA 1
ATOM 1236 C C . LYS A 1 147 ? -29.952 16.707 25.754 1.00 89.50 147 LYS A C 1
ATOM 1238 O O . LYS A 1 147 ? -29.362 16.487 24.700 1.00 89.50 147 LYS A O 1
ATOM 1243 N N . LEU A 1 148 ? -31.191 16.274 25.989 1.00 90.75 148 LEU A N 1
ATOM 1244 C CA . LEU A 1 148 ? -31.974 15.525 25.005 1.00 90.75 148 LEU A CA 1
ATOM 1245 C C . LEU A 1 148 ? -32.140 16.322 23.703 1.00 90.75 148 LEU A C 1
ATOM 1247 O O . LEU A 1 148 ? -31.818 15.822 22.627 1.00 90.75 148 LEU A O 1
ATOM 1251 N N . MET A 1 149 ? -32.563 17.581 23.800 1.00 89.19 149 MET A N 1
ATOM 1252 C CA . MET A 1 149 ? -32.801 18.446 22.647 1.00 89.19 149 MET A CA 1
ATOM 1253 C C . MET A 1 149 ? -31.525 18.740 21.857 1.00 89.19 149 MET A C 1
ATOM 1255 O O . MET A 1 149 ? -31.584 18.826 20.634 1.00 89.19 149 MET A O 1
ATOM 1259 N N . ARG A 1 150 ? -30.354 18.828 22.505 1.00 88.69 150 ARG A N 1
ATOM 1260 C CA . ARG A 1 150 ? -29.061 18.929 21.800 1.00 88.69 150 ARG A CA 1
ATOM 1261 C C . ARG A 1 150 ? -28.776 17.696 20.948 1.00 88.69 150 ARG A C 1
ATOM 1263 O O . ARG A 1 150 ? -28.376 17.852 19.798 1.00 88.69 150 ARG A O 1
ATOM 1270 N N . VAL A 1 151 ? -29.011 16.496 21.480 1.00 89.25 151 VAL A N 1
ATOM 1271 C CA . VAL A 1 151 ? -28.806 15.238 20.739 1.00 89.25 151 VAL A CA 1
ATOM 1272 C C . VAL A 1 151 ? -29.802 15.115 19.587 1.00 89.25 151 VAL A C 1
ATOM 1274 O O . VAL A 1 151 ? -29.393 14.840 18.462 1.00 89.25 151 VAL A O 1
ATOM 1277 N N . LEU A 1 152 ? -31.087 15.391 19.832 1.00 88.12 152 LEU A N 1
ATOM 1278 C CA . LEU A 1 152 ? -32.119 15.363 18.790 1.00 88.12 152 LEU A CA 1
ATOM 1279 C C . LEU A 1 152 ? -31.862 16.404 17.694 1.00 88.12 152 LEU A C 1
ATOM 1281 O O . LEU A 1 152 ? -32.074 16.127 16.515 1.00 88.12 152 LEU A O 1
ATOM 1285 N N . LYS A 1 153 ? -31.372 17.594 18.061 1.00 85.25 153 LYS A N 1
ATOM 1286 C CA . LYS A 1 153 ? -31.005 18.634 17.095 1.00 85.25 153 LYS A CA 1
ATOM 1287 C C . LYS A 1 153 ? -29.807 18.203 16.255 1.00 85.25 153 LYS A C 1
ATOM 1289 O O . LYS A 1 153 ? -29.821 18.389 15.044 1.00 85.25 153 LYS A O 1
ATOM 1294 N N . ALA A 1 154 ? -28.795 17.597 16.880 1.00 82.56 154 ALA A N 1
ATOM 1295 C CA . ALA A 1 154 ? -27.589 17.149 16.192 1.00 82.56 154 ALA A CA 1
ATOM 1296 C C . ALA A 1 154 ? -27.878 16.097 15.109 1.00 82.56 154 ALA A C 1
ATOM 1298 O O . ALA A 1 154 ? -27.170 16.082 14.110 1.00 82.56 154 ALA A O 1
ATOM 1299 N N . ILE A 1 155 ? -28.919 15.270 15.272 1.00 81.25 155 ILE A N 1
ATOM 1300 C CA . ILE A 1 155 ? -29.387 14.304 14.256 1.00 81.25 155 ILE A CA 1
ATOM 1301 C C . ILE A 1 155 ? -30.472 14.862 13.318 1.00 81.25 155 ILE A C 1
ATOM 1303 O O . ILE A 1 155 ? -31.037 14.112 12.527 1.00 81.25 155 ILE A O 1
ATOM 1307 N N . GLY A 1 156 ? -30.805 16.152 13.419 1.00 75.81 156 GLY A N 1
ATOM 1308 C CA . GLY A 1 156 ? -31.818 16.804 12.582 1.00 75.81 156 GLY A CA 1
ATOM 1309 C C . GLY A 1 156 ? -33.272 16.438 12.904 1.00 75.81 156 GLY A C 1
ATOM 1310 O O . GLY A 1 156 ? -34.166 16.816 12.155 1.00 75.81 156 GLY A O 1
ATOM 1311 N N . ALA A 1 157 ? -33.539 15.741 14.013 1.00 79.75 157 ALA A N 1
ATOM 1312 C CA . ALA A 1 157 ? -34.897 15.348 14.399 1.00 79.75 157 ALA A CA 1
ATOM 1313 C C . ALA A 1 157 ? -35.751 16.528 14.896 1.00 79.75 157 ALA A C 1
ATOM 1315 O O . ALA A 1 157 ? -36.979 16.478 14.848 1.00 79.75 157 ALA A O 1
ATOM 1316 N N . VAL A 1 158 ? -35.102 17.589 15.384 1.00 80.75 158 VAL A N 1
ATOM 1317 C CA . VAL A 1 158 ? -35.737 18.829 15.853 1.00 80.75 158 VAL A CA 1
ATOM 1318 C C . VAL A 1 158 ? -34.974 20.040 15.327 1.00 80.75 158 VAL A C 1
ATOM 1320 O O . VAL A 1 158 ? -33.752 19.997 15.174 1.00 80.75 158 VAL A O 1
ATOM 1323 N N . GLN A 1 159 ? -35.674 21.145 15.063 1.00 72.88 159 GLN A N 1
ATOM 1324 C CA . GLN A 1 159 ? -35.055 22.321 14.430 1.00 72.88 159 GLN A CA 1
ATOM 1325 C C . GLN A 1 159 ? -34.265 23.192 15.416 1.00 72.88 159 GLN A C 1
ATOM 1327 O O . GLN A 1 159 ? -33.247 23.799 15.074 1.00 72.88 159 GLN A O 1
ATOM 1332 N N . ASN A 1 160 ? -34.730 23.286 16.658 1.00 81.56 160 ASN A N 1
ATOM 1333 C CA . ASN A 1 160 ? -34.104 24.090 17.699 1.00 81.56 160 ASN A CA 1
ATOM 1334 C C . ASN A 1 160 ? -34.336 23.465 19.082 1.00 81.56 160 ASN A C 1
ATOM 1336 O O . ASN A 1 160 ? -35.096 22.513 19.230 1.00 81.56 160 ASN A O 1
ATOM 1340 N N . LEU A 1 161 ? -33.649 23.994 20.098 1.00 83.50 161 LEU A N 1
ATOM 1341 C CA . LEU A 1 161 ? -33.663 23.417 21.446 1.00 83.50 161 LEU A CA 1
ATOM 1342 C C . LEU A 1 161 ? -35.016 23.551 22.163 1.00 83.50 161 LEU A C 1
ATOM 1344 O O . LEU A 1 161 ? -35.244 22.842 23.133 1.00 83.50 161 LEU A O 1
ATOM 1348 N N . ASN A 1 162 ? -35.912 24.407 21.667 1.00 83.50 162 ASN A N 1
ATOM 1349 C CA . ASN A 1 162 ? -37.234 24.651 22.246 1.00 83.50 162 ASN A CA 1
ATOM 1350 C C . ASN A 1 162 ? -38.346 23.897 21.499 1.00 83.50 162 ASN A C 1
ATOM 1352 O O . ASN A 1 162 ? -39.526 24.142 21.733 1.00 83.50 162 ASN A O 1
ATOM 1356 N N . ASP A 1 163 ? -37.996 22.999 20.575 1.00 82.50 163 ASP A N 1
ATOM 1357 C CA . ASP A 1 163 ? -38.959 22.256 19.759 1.00 82.50 163 ASP A CA 1
ATOM 1358 C C . ASP A 1 163 ? -39.530 21.032 20.500 1.00 82.50 163 ASP A C 1
ATOM 1360 O O . ASP A 1 163 ? -39.440 19.886 20.056 1.00 82.50 163 ASP A O 1
ATOM 1364 N N . TYR A 1 164 ? -40.122 21.289 21.665 1.00 87.19 164 TYR A N 1
ATOM 1365 C CA . TYR A 1 164 ? -40.825 20.312 22.488 1.00 87.19 164 TYR A CA 1
ATOM 1366 C C . TYR A 1 164 ? -42.047 20.951 23.164 1.00 87.19 164 TYR A C 1
ATOM 1368 O O . TYR A 1 164 ? -42.171 22.171 23.241 1.00 87.19 164 TYR A O 1
ATOM 1376 N N . HIS A 1 165 ? -42.973 20.122 23.641 1.00 87.06 165 HIS A N 1
ATOM 1377 C CA . HIS A 1 165 ? -44.105 20.536 24.469 1.00 87.06 165 HIS A CA 1
ATOM 1378 C C . HIS A 1 165 ? -44.038 19.826 25.820 1.00 87.06 165 HIS A C 1
ATOM 1380 O O . HIS A 1 165 ? -43.955 18.600 25.868 1.00 87.06 165 HIS A O 1
ATOM 1386 N N . ASP A 1 166 ? -44.100 20.582 26.911 1.00 84.88 166 ASP A N 1
ATOM 1387 C CA . ASP A 1 166 ? -44.138 20.030 28.266 1.00 84.88 166 ASP A CA 1
ATOM 1388 C C . ASP A 1 166 ? -45.546 19.499 28.576 1.00 84.88 166 ASP A C 1
ATOM 1390 O O . ASP A 1 166 ? -46.532 20.238 28.503 1.00 84.88 166 ASP A O 1
ATOM 1394 N N . LYS A 1 167 ? -45.678 18.202 28.863 1.00 80.50 167 LYS A N 1
ATOM 1395 C CA . LYS A 1 167 ? -46.935 17.652 29.379 1.00 80.50 167 LYS A CA 1
ATOM 1396 C C . LYS A 1 167 ? -46.917 17.827 30.891 1.00 80.50 167 LYS A C 1
ATOM 1398 O O . LYS A 1 167 ? -45.965 17.418 31.535 1.00 80.50 167 LYS A O 1
ATOM 1403 N N . SER A 1 168 ? -48.014 18.351 31.441 1.00 55.59 168 SER A N 1
ATOM 1404 C CA . SER A 1 168 ? -48.260 18.813 32.825 1.00 55.59 168 SER A CA 1
ATOM 1405 C C . SER A 1 168 ? -47.894 17.874 33.998 1.00 55.59 168 SER A C 1
ATOM 1407 O O . SER A 1 168 ? -48.176 18.188 35.152 1.00 55.59 168 SER A O 1
ATOM 1409 N N . VAL A 1 169 ? -47.241 16.744 33.738 1.00 61.12 169 VAL A N 1
ATOM 1410 C CA . VAL A 1 169 ? -46.537 15.888 34.692 1.00 61.12 169 VAL A CA 1
ATOM 1411 C C . VAL A 1 169 ? -45.039 16.067 34.411 1.00 61.12 169 VAL A C 1
ATOM 1413 O O . VAL A 1 169 ? -44.511 15.364 33.557 1.00 61.12 169 VAL A O 1
ATOM 1416 N N . GLY A 1 170 ? -44.389 17.037 35.075 1.00 59.00 170 GLY A N 1
ATOM 1417 C CA . GLY A 1 170 ? -43.092 17.672 34.734 1.00 59.00 170 GLY A CA 1
ATOM 1418 C C . GLY A 1 170 ? -41.833 16.796 34.582 1.00 59.00 170 GLY A C 1
ATOM 1419 O O . GLY A 1 170 ? -40.809 17.058 35.206 1.00 59.00 170 GLY A O 1
ATOM 1420 N N . LYS A 1 171 ? -41.912 15.755 33.755 1.00 74.06 171 LYS A N 1
ATOM 1421 C CA . LYS A 1 171 ? -40.871 14.798 33.352 1.00 74.06 171 LYS A CA 1
ATOM 1422 C C . LYS A 1 171 ? -41.145 14.191 31.964 1.00 74.06 171 LYS A C 1
ATOM 1424 O O . LYS A 1 171 ? -40.390 13.318 31.531 1.00 74.06 171 LYS A O 1
ATOM 1429 N N . ILE A 1 172 ? -42.230 14.600 31.291 1.00 86.56 172 ILE A N 1
ATOM 1430 C CA . ILE A 1 172 ? -42.642 14.081 29.982 1.00 86.56 172 ILE A CA 1
ATOM 1431 C C . ILE A 1 172 ? -42.651 15.215 28.958 1.00 86.56 172 ILE A C 1
ATOM 1433 O O . ILE A 1 172 ? -43.445 16.149 29.053 1.00 86.56 172 ILE A O 1
ATOM 1437 N N . TYR A 1 173 ? -41.808 15.086 27.939 1.00 89.31 173 TYR A N 1
ATOM 1438 C CA . TYR A 1 173 ? -41.644 16.083 26.885 1.00 89.31 173 TYR A CA 1
ATOM 1439 C C . TYR A 1 173 ? -42.056 15.515 25.538 1.00 89.31 173 TYR A C 1
ATOM 1441 O O . TYR A 1 173 ? -41.566 14.469 25.121 1.00 89.31 173 TYR A O 1
ATOM 1449 N N . GLN A 1 174 ? -42.939 16.208 24.831 1.00 90.06 174 GLN A N 1
ATOM 1450 C CA . GLN A 1 174 ? -43.455 15.744 23.554 1.00 90.06 174 GLN A CA 1
ATOM 1451 C C . GLN A 1 174 ? -42.730 16.410 22.380 1.00 90.06 174 GLN A C 1
ATOM 1453 O O . GLN A 1 174 ? -42.622 17.632 22.330 1.00 90.06 174 GLN A O 1
ATOM 1458 N N . THR A 1 175 ? -42.275 15.622 21.406 1.00 88.38 175 THR A N 1
ATOM 1459 C CA . THR A 1 175 ? -41.562 16.086 20.196 1.00 88.38 175 THR A CA 1
ATOM 1460 C C . THR A 1 175 ? -42.143 15.444 18.928 1.00 88.38 175 THR A C 1
ATOM 1462 O O . THR A 1 175 ? -43.046 14.598 19.002 1.00 88.38 175 THR A O 1
ATOM 1465 N N . LYS A 1 176 ? -41.659 15.860 17.751 1.00 85.19 176 LYS A N 1
ATOM 1466 C CA . LYS A 1 176 ? -41.881 15.126 16.492 1.00 85.19 176 LYS A CA 1
ATOM 1467 C C . LYS A 1 176 ? -41.175 13.773 16.534 1.00 85.19 176 LYS A C 1
ATOM 1469 O O . LYS A 1 176 ? -40.174 13.625 17.234 1.00 85.19 176 LYS A O 1
ATOM 1474 N N . CYS A 1 177 ? -41.693 12.787 15.806 1.00 84.31 177 CYS A N 1
ATOM 1475 C CA . CYS A 1 177 ? -41.065 11.474 15.780 1.00 84.31 177 CYS A CA 1
ATOM 1476 C C . CYS A 1 177 ? -39.859 11.453 14.845 1.00 84.31 177 CYS A C 1
ATOM 1478 O O . CYS A 1 177 ? -40.051 11.600 13.639 1.00 84.31 177 CYS A O 1
ATOM 1480 N N . PRO A 1 178 ? -38.649 11.148 15.347 1.00 79.50 178 PRO A N 1
ATOM 1481 C CA . PRO A 1 178 ? -37.471 11.027 14.491 1.00 79.50 178 PRO A CA 1
ATOM 1482 C C . PRO A 1 178 ? -37.586 9.866 13.478 1.00 79.50 178 PRO A C 1
ATOM 1484 O O . PRO A 1 178 ? -36.907 9.853 12.460 1.00 79.50 178 PRO A O 1
ATOM 1487 N N . LEU A 1 179 ? -38.456 8.881 13.742 1.00 82.00 179 LEU A N 1
ATOM 1488 C CA . LEU A 1 179 ? -38.586 7.669 12.927 1.00 82.00 179 LEU A CA 1
ATOM 1489 C C . LEU A 1 179 ? -39.709 7.736 11.880 1.00 82.00 179 LEU A C 1
ATOM 1491 O O . LEU A 1 179 ? -39.571 7.148 10.810 1.00 82.00 179 LEU A O 1
ATOM 1495 N N . CYS A 1 180 ? -40.832 8.404 12.172 1.00 82.38 180 CYS A N 1
ATOM 1496 C CA . CYS A 1 180 ? -42.029 8.348 11.320 1.00 82.38 180 CYS A CA 1
ATOM 1497 C C . CYS A 1 180 ? -42.540 9.706 10.813 1.00 82.38 180 CYS A C 1
ATOM 1499 O O . CYS A 1 180 ? -43.508 9.740 10.042 1.00 82.38 180 CYS A O 1
ATOM 1501 N N . ASP A 1 181 ? -41.897 10.817 11.187 1.00 74.62 181 ASP A N 1
ATOM 1502 C CA . ASP A 1 181 ? -42.144 12.111 10.555 1.00 74.62 181 ASP A CA 1
ATOM 1503 C C . ASP A 1 181 ? -41.143 12.356 9.423 1.00 74.62 181 ASP A C 1
ATOM 1505 O O . ASP A 1 181 ? -39.938 12.436 9.633 1.00 74.62 181 ASP A O 1
ATOM 1509 N N . LYS A 1 182 ? -41.668 12.474 8.198 1.00 59.56 182 LYS A N 1
ATOM 1510 C CA . LYS A 1 182 ? -40.927 12.969 7.030 1.00 59.56 182 LYS A CA 1
ATOM 1511 C C . LYS A 1 182 ? -40.941 14.503 7.039 1.00 59.56 182 LYS A C 1
ATOM 1513 O O . LYS A 1 182 ? -41.833 15.089 7.653 1.00 59.56 182 LYS A O 1
ATOM 1518 N N . GLU A 1 183 ? -39.998 15.134 6.334 1.00 54.59 183 GLU A N 1
ATOM 1519 C CA . GLU A 1 183 ? -39.781 16.597 6.319 1.00 54.59 183 GLU A CA 1
ATOM 1520 C C . GLU A 1 183 ? -41.051 17.436 6.023 1.00 54.59 183 GLU A C 1
ATOM 1522 O O . GLU A 1 183 ? -41.139 18.573 6.480 1.00 54.59 183 GLU A O 1
ATOM 1527 N N . ASP A 1 184 ? -42.083 16.847 5.398 1.00 47.47 184 ASP A N 1
ATOM 1528 C CA . ASP A 1 184 ? -43.354 17.502 5.035 1.00 47.47 184 ASP A CA 1
ATOM 1529 C C . ASP A 1 184 ? -44.566 17.178 5.945 1.00 47.47 184 ASP A C 1
ATOM 1531 O O . ASP A 1 184 ? -45.702 17.575 5.662 1.00 47.47 184 ASP A O 1
ATOM 1535 N N . CYS A 1 185 ? -44.388 16.439 7.046 1.00 47.84 185 CYS A N 1
ATOM 1536 C CA . CYS A 1 185 ? -45.504 16.075 7.926 1.00 47.84 185 CYS A CA 1
ATOM 1537 C C . CYS A 1 185 ? -45.993 17.275 8.767 1.00 47.84 185 CYS A C 1
ATOM 1539 O O . CYS A 1 185 ? -45.227 17.912 9.498 1.00 47.84 185 CYS A O 1
ATOM 1541 N N . ARG A 1 186 ? -47.308 17.551 8.705 1.00 48.28 186 ARG A N 1
ATOM 1542 C CA . ARG A 1 186 ? -48.009 18.561 9.527 1.00 48.28 186 ARG A CA 1
ATOM 1543 C C . ARG A 1 186 ? -47.631 18.416 11.013 1.00 48.28 186 ARG A C 1
ATOM 1545 O O . ARG A 1 186 ? -47.502 17.302 11.502 1.00 48.28 186 ARG A O 1
ATOM 1552 N N . ASN A 1 187 ? -47.480 19.553 11.703 1.00 55.22 187 ASN A N 1
ATOM 1553 C CA . ASN A 1 187 ? -46.961 19.780 13.070 1.00 55.22 187 ASN A CA 1
ATOM 1554 C C . ASN A 1 187 ? -47.621 18.998 14.240 1.00 55.22 187 ASN A C 1
ATOM 1556 O O . ASN A 1 187 ? -47.948 19.581 15.272 1.00 55.22 187 ASN A O 1
ATOM 1560 N N . THR A 1 188 ? -47.803 17.685 14.158 1.00 68.12 188 THR A N 1
ATOM 1561 C CA . THR A 1 188 ? -48.309 16.886 15.281 1.00 68.12 188 THR A CA 1
ATOM 1562 C C . THR A 1 188 ? -47.142 16.261 16.031 1.00 68.12 188 THR A C 1
ATOM 1564 O O . THR A 1 188 ? -46.585 15.265 15.580 1.00 68.12 188 THR A O 1
ATOM 1567 N N . ARG A 1 189 ? -46.758 16.839 17.175 1.00 82.56 189 ARG A N 1
ATOM 1568 C CA . ARG A 1 189 ? -45.819 16.211 18.119 1.00 82.56 189 ARG A CA 1
ATOM 1569 C C . ARG A 1 189 ? -46.513 15.015 18.769 1.00 82.56 189 ARG A C 1
ATOM 1571 O O . ARG A 1 189 ? -47.638 15.148 19.238 1.00 82.56 189 ARG A O 1
ATOM 1578 N N . HIS A 1 190 ? -45.879 13.850 18.760 1.00 85.69 190 HIS A N 1
ATOM 1579 C CA . HIS A 1 190 ? -46.517 12.601 19.196 1.00 85.69 190 HIS A CA 1
ATOM 1580 C C . HIS A 1 190 ? -45.532 11.556 19.740 1.00 85.69 190 HIS A C 1
ATOM 1582 O O . HIS A 1 190 ? -45.934 10.424 20.015 1.00 85.69 190 HIS A O 1
ATOM 1588 N N . VAL A 1 191 ? -44.261 11.932 19.920 1.00 89.69 191 VAL A N 1
ATOM 1589 C CA . VAL A 1 191 ? -43.301 11.150 20.706 1.00 89.69 191 VAL A CA 1
ATOM 1590 C C . VAL A 1 191 ? -43.179 11.760 22.078 1.00 89.69 191 VAL A C 1
ATOM 1592 O O . VAL A 1 191 ? -42.748 12.906 22.192 1.00 89.69 191 VAL A O 1
ATOM 1595 N N . ASP A 1 192 ? -43.520 10.977 23.091 1.00 91.06 192 ASP A N 1
ATOM 1596 C CA . ASP A 1 192 ? -43.329 11.329 24.489 1.00 91.06 192 ASP A CA 1
ATOM 1597 C C . ASP A 1 192 ? -41.953 10.845 24.952 1.00 91.06 192 ASP A C 1
ATOM 1599 O O . ASP A 1 192 ? -41.633 9.662 24.834 1.00 91.06 192 ASP A O 1
ATOM 1603 N N . TRP A 1 193 ? -41.153 11.761 25.488 1.00 91.62 193 TRP A N 1
ATOM 1604 C CA . TRP A 1 193 ? -39.856 11.504 26.099 1.00 91.62 193 TRP A CA 1
ATOM 1605 C C . TRP A 1 193 ? -39.961 11.595 27.612 1.00 91.62 193 TRP A C 1
ATOM 1607 O O . TRP A 1 193 ? -40.294 12.647 28.149 1.00 91.62 193 TRP A O 1
ATOM 1617 N N . ILE A 1 194 ? -39.634 10.505 28.292 1.00 90.06 194 ILE A N 1
ATOM 1618 C CA . ILE A 1 194 ? -39.622 10.394 29.746 1.00 90.06 194 ILE A CA 1
ATOM 1619 C C . ILE A 1 194 ? -38.181 10.587 30.219 1.00 90.06 194 ILE A C 1
ATOM 1621 O O . ILE A 1 194 ? -37.295 9.798 29.875 1.00 90.06 194 ILE A O 1
ATOM 1625 N N . ILE A 1 195 ? -37.955 11.636 31.009 1.00 86.81 195 ILE A N 1
ATOM 1626 C CA . ILE A 1 195 ? -36.662 11.936 31.634 1.00 86.81 195 ILE A CA 1
ATOM 1627 C C . ILE A 1 195 ? -36.838 11.812 33.148 1.00 86.81 195 ILE A C 1
ATOM 1629 O O . ILE A 1 195 ? -37.432 12.681 33.783 1.00 86.81 195 ILE A O 1
ATOM 1633 N N . ASP A 1 196 ? -36.332 10.722 33.728 1.00 78.38 196 ASP A N 1
ATOM 1634 C CA . ASP A 1 196 ? -36.307 10.526 35.181 1.00 78.38 196 ASP A CA 1
ATOM 1635 C C . ASP A 1 196 ? -34.880 10.658 35.723 1.00 78.38 196 ASP A C 1
ATOM 1637 O O . ASP A 1 196 ? -33.924 10.269 35.052 1.00 78.38 196 ASP A O 1
ATOM 1641 N N . ASN A 1 197 ? -34.744 11.239 36.919 1.00 62.66 197 ASN A N 1
ATOM 1642 C CA . ASN A 1 197 ? -33.493 11.719 37.516 1.00 62.66 197 ASN A CA 1
ATOM 1643 C C . ASN A 1 197 ? -32.338 10.709 37.375 1.00 62.66 197 ASN A C 1
ATOM 1645 O O . ASN A 1 197 ? -32.212 9.777 38.165 1.00 62.66 197 ASN A O 1
ATOM 1649 N N . GLY A 1 198 ? -31.474 10.929 36.378 1.00 62.00 198 GLY A N 1
ATOM 1650 C CA . GLY A 1 198 ? -30.263 10.135 36.139 1.00 62.00 198 GLY A CA 1
ATOM 1651 C C . GLY A 1 198 ? -30.375 9.040 35.072 1.00 62.00 198 GLY A C 1
ATOM 1652 O O . GLY A 1 198 ? -29.350 8.517 34.651 1.00 62.00 198 GLY A O 1
ATOM 1653 N N . SER A 1 199 ? -31.574 8.711 34.587 1.00 76.69 199 SER A N 1
ATOM 1654 C CA . SER A 1 199 ? -31.772 7.643 33.597 1.00 76.69 199 SER A CA 1
ATOM 1655 C C . SER A 1 199 ? -31.680 8.145 32.156 1.00 76.69 199 SER A C 1
ATOM 1657 O O . SER A 1 199 ? -32.020 9.289 31.849 1.00 76.69 199 SER A O 1
ATOM 1659 N N . ILE A 1 200 ? -31.236 7.265 31.253 1.00 87.19 200 ILE A N 1
ATOM 1660 C CA . ILE A 1 200 ? -31.220 7.522 29.807 1.00 87.19 200 ILE A CA 1
ATOM 1661 C C . ILE A 1 200 ? -32.662 7.791 29.327 1.00 87.19 200 ILE A C 1
ATOM 1663 O O . ILE A 1 200 ? -33.541 6.984 29.645 1.00 87.19 200 ILE A O 1
ATOM 1667 N N . PRO A 1 201 ? -32.922 8.858 28.539 1.00 91.25 201 PRO A N 1
ATOM 1668 C CA . PRO A 1 201 ? -34.262 9.220 28.103 1.00 91.25 201 PRO A CA 1
ATOM 1669 C C . PRO A 1 201 ? -34.939 8.077 27.361 1.00 91.25 201 PRO A C 1
ATOM 1671 O O . PRO A 1 201 ? -34.367 7.498 26.426 1.00 91.25 201 PRO A O 1
ATOM 1674 N N . TYR A 1 202 ? -36.166 7.784 27.777 1.00 91.62 202 TYR A N 1
ATOM 1675 C CA . TYR A 1 202 ? -37.021 6.787 27.152 1.00 91.62 202 TYR A CA 1
ATOM 1676 C C . TYR A 1 202 ? -38.049 7.482 26.267 1.00 91.62 202 TYR A C 1
ATOM 1678 O O . TYR A 1 202 ? -38.653 8.460 26.696 1.00 91.62 202 TYR A O 1
ATOM 1686 N N . TYR A 1 203 ? -38.267 6.985 25.056 1.00 92.06 203 TYR A N 1
ATOM 1687 C CA . TYR A 1 203 ? -39.274 7.495 24.139 1.00 92.06 203 TYR A CA 1
ATOM 1688 C C . TYR A 1 203 ? -40.393 6.484 23.916 1.00 92.06 203 TYR A C 1
ATOM 1690 O O . TYR A 1 203 ? -40.173 5.270 23.907 1.00 92.06 203 TYR A O 1
ATOM 1698 N N . ASN A 1 204 ? -41.589 7.012 23.684 1.00 91.56 204 ASN A N 1
ATOM 1699 C CA . ASN A 1 204 ? -42.749 6.263 23.235 1.00 91.56 204 ASN A CA 1
ATOM 1700 C C . ASN A 1 204 ? -43.470 7.051 22.137 1.00 91.56 204 ASN A C 1
ATOM 1702 O O . ASN A 1 204 ? -43.941 8.167 22.372 1.00 91.56 204 ASN A O 1
ATOM 1706 N N . CYS A 1 205 ? -43.539 6.488 20.934 1.00 89.38 205 CYS A N 1
ATOM 1707 C CA . CYS A 1 205 ? -44.225 7.094 19.804 1.00 89.38 205 CYS A CA 1
ATOM 1708 C C . CYS A 1 205 ? -45.664 6.592 19.707 1.00 89.38 205 CYS A C 1
ATOM 1710 O O . CYS A 1 205 ? -45.900 5.413 19.474 1.00 89.38 205 CYS A O 1
ATOM 1712 N N . ILE A 1 206 ? -46.638 7.498 19.788 1.00 85.56 206 ILE A N 1
ATOM 1713 C CA . ILE A 1 206 ? -48.063 7.131 19.711 1.00 85.56 206 ILE A CA 1
ATOM 1714 C C . ILE A 1 206 ? -48.474 6.729 18.280 1.00 85.56 206 ILE A C 1
ATOM 1716 O O . ILE A 1 206 ? -49.435 5.994 18.097 1.00 85.56 206 ILE A O 1
ATOM 1720 N N . LYS A 1 207 ? -47.758 7.203 17.251 1.00 85.81 207 LYS A N 1
ATOM 1721 C CA . LYS A 1 207 ? -48.135 7.021 15.836 1.00 85.81 207 LYS A CA 1
ATOM 1722 C C . LYS A 1 207 ? -47.541 5.771 15.196 1.00 85.81 207 LYS A C 1
ATOM 1724 O O . LYS A 1 207 ? -48.233 5.097 14.448 1.00 85.81 207 LYS A O 1
ATOM 1729 N N . CYS A 1 208 ? -46.253 5.509 15.422 1.00 85.62 208 CYS A N 1
ATOM 1730 C CA . CYS A 1 208 ? -45.584 4.321 14.882 1.00 85.62 208 CYS A CA 1
ATOM 1731 C C . CYS A 1 208 ? -45.368 3.229 15.932 1.00 85.62 208 CYS A C 1
ATOM 1733 O O . CYS A 1 208 ? -44.700 2.252 15.629 1.00 85.62 208 CYS A O 1
ATOM 1735 N N . GLU A 1 209 ? -45.874 3.422 17.155 1.00 86.00 209 GLU A N 1
ATOM 1736 C CA . GLU A 1 209 ? -45.832 2.465 18.275 1.00 86.00 209 GLU A CA 1
ATOM 1737 C C . GLU A 1 209 ? -44.420 2.041 18.732 1.00 86.00 209 GLU A C 1
ATOM 1739 O O . GLU A 1 209 ? -44.260 1.220 19.638 1.00 86.00 209 GLU A O 1
ATOM 1744 N N . GLU A 1 210 ? -43.380 2.652 18.158 1.00 88.25 210 GLU A N 1
ATOM 1745 C CA . GLU A 1 210 ? -41.994 2.413 18.534 1.00 88.25 210 GLU A CA 1
ATOM 1746 C C . GLU A 1 210 ? -41.666 3.008 19.900 1.00 88.25 210 GLU A C 1
ATOM 1748 O O . GLU A 1 210 ? -42.047 4.135 20.241 1.00 88.25 210 GLU A O 1
ATOM 1753 N N . LYS A 1 211 ? -40.889 2.244 20.668 1.00 91.81 211 LYS A N 1
ATOM 1754 C CA . LYS A 1 211 ? -40.478 2.598 22.026 1.00 91.81 211 LYS A CA 1
ATOM 1755 C C . LYS A 1 211 ? -39.066 2.121 22.340 1.00 91.81 211 LYS A C 1
ATOM 1757 O O . LYS A 1 211 ? -38.603 1.085 21.840 1.00 91.81 211 LYS A O 1
ATOM 1762 N N . GLY A 1 212 ? -38.375 2.851 23.209 1.00 91.81 212 GLY A N 1
ATOM 1763 C CA . GLY A 1 212 ? -37.019 2.507 23.625 1.00 91.81 212 GLY A CA 1
ATOM 1764 C C . GLY A 1 212 ? -36.254 3.670 24.231 1.00 91.81 212 GLY A C 1
ATOM 1765 O O . GLY A 1 212 ? -36.828 4.679 24.604 1.00 91.81 212 GLY A O 1
ATOM 1766 N N . THR A 1 213 ? -34.936 3.533 24.336 1.00 92.25 213 THR A N 1
ATOM 1767 C CA . THR A 1 213 ? -34.060 4.621 24.788 1.00 92.25 213 THR A CA 1
ATOM 1768 C C . THR A 1 213 ? -33.546 5.436 23.608 1.00 92.25 213 THR A C 1
ATOM 1770 O O . THR A 1 213 ? -33.520 4.949 22.476 1.00 92.25 213 THR A O 1
ATOM 1773 N N . ILE A 1 214 ? -33.043 6.645 23.864 1.00 89.94 214 ILE A N 1
ATOM 1774 C CA . ILE A 1 214 ? -32.338 7.427 22.834 1.00 89.94 214 ILE A CA 1
ATOM 1775 C C . ILE A 1 214 ? -31.172 6.648 22.196 1.00 89.94 214 ILE A C 1
ATOM 1777 O O . ILE A 1 214 ? -30.933 6.773 21.002 1.00 89.94 214 ILE A O 1
ATOM 1781 N N . ILE A 1 215 ? -30.497 5.774 22.955 1.00 90.19 215 ILE A N 1
ATOM 1782 C CA . ILE A 1 215 ? -29.443 4.895 22.423 1.00 90.19 215 ILE A CA 1
ATOM 1783 C C . ILE A 1 215 ? -30.027 3.884 21.431 1.00 90.19 215 ILE A C 1
ATOM 1785 O O . ILE A 1 215 ? -29.456 3.690 20.363 1.00 90.19 215 ILE A O 1
ATOM 1789 N N . LYS A 1 216 ? -31.174 3.261 21.752 1.00 90.00 216 LYS A N 1
ATOM 1790 C CA . LYS A 1 216 ? -31.861 2.359 20.813 1.00 90.00 216 LYS A CA 1
ATOM 1791 C C . LYS A 1 216 ? -32.228 3.109 19.531 1.00 90.00 216 LYS A C 1
ATOM 1793 O O . LYS A 1 216 ? -31.950 2.603 18.456 1.00 90.00 216 LYS A O 1
ATOM 1798 N N . LEU A 1 217 ? -32.778 4.320 19.656 1.00 89.31 217 LEU A N 1
ATOM 1799 C CA . LEU A 1 217 ? -33.143 5.156 18.509 1.00 89.31 217 LEU A CA 1
ATOM 1800 C C . LEU A 1 217 ? -31.944 5.441 17.595 1.00 89.31 217 LEU A C 1
ATOM 1802 O O . LEU A 1 217 ? -32.053 5.293 16.385 1.00 89.31 217 LEU A O 1
ATOM 1806 N N . LEU A 1 218 ? -30.793 5.805 18.161 1.00 88.06 218 LEU A N 1
ATOM 1807 C CA . LEU A 1 218 ? -29.574 6.073 17.390 1.00 88.06 218 LEU A CA 1
ATOM 1808 C C . LEU A 1 218 ? -28.983 4.818 16.726 1.00 88.06 218 LEU A C 1
ATOM 1810 O O . LEU A 1 218 ? -28.278 4.934 15.727 1.00 88.06 218 LEU A O 1
ATOM 1814 N N . ASN A 1 219 ? -29.298 3.632 17.249 1.00 86.62 219 ASN A N 1
ATOM 1815 C CA . ASN A 1 219 ? -28.908 2.349 16.667 1.00 86.62 219 ASN A CA 1
ATOM 1816 C C . ASN A 1 219 ? -29.890 1.838 15.596 1.00 86.62 219 ASN A C 1
ATOM 1818 O O . ASN A 1 219 ? -29.645 0.785 15.007 1.00 86.62 219 ASN A O 1
ATOM 1822 N N . GLU A 1 220 ? -30.980 2.557 15.314 1.00 83.00 220 GLU A N 1
ATOM 1823 C CA . GLU A 1 220 ? -31.861 2.226 14.193 1.00 83.00 220 GLU A CA 1
ATOM 1824 C C . GLU A 1 220 ? -31.145 2.445 12.853 1.00 83.00 220 GLU A C 1
ATOM 1826 O O . GLU A 1 220 ? -30.354 3.377 12.694 1.00 83.00 220 GLU A O 1
ATOM 1831 N N . LEU A 1 221 ? -31.455 1.614 11.851 1.00 73.19 221 LEU A N 1
ATOM 1832 C CA . LEU A 1 221 ? -30.733 1.562 10.568 1.00 73.19 221 LEU A CA 1
ATOM 1833 C C . LEU A 1 221 ? -30.591 2.933 9.879 1.00 73.19 221 LEU A C 1
ATOM 1835 O O . LEU A 1 221 ? -29.577 3.204 9.233 1.00 73.19 221 LEU A O 1
ATOM 1839 N N . HIS A 1 222 ? -31.608 3.790 9.998 1.00 73.56 222 HIS A N 1
ATOM 1840 C CA . HIS A 1 222 ? -31.587 5.145 9.450 1.00 73.56 222 HIS A CA 1
ATOM 1841 C C . HIS A 1 222 ? -30.492 6.010 10.095 1.00 73.56 222 HIS A C 1
ATOM 1843 O O . HIS A 1 222 ? -29.724 6.661 9.386 1.00 73.56 222 HIS A O 1
ATOM 1849 N N . TYR A 1 223 ? -30.373 5.962 11.422 1.00 76.56 223 TYR A N 1
ATOM 1850 C CA . TYR A 1 223 ? -29.404 6.752 12.175 1.00 76.56 223 TYR A CA 1
ATOM 1851 C C . TYR A 1 223 ? -28.015 6.133 12.180 1.00 76.56 223 TYR A C 1
ATOM 1853 O O . TYR A 1 223 ? -27.047 6.873 12.087 1.00 76.56 223 TYR A O 1
ATOM 1861 N N . VAL A 1 224 ? -27.886 4.807 12.147 1.00 73.81 224 VAL A N 1
ATOM 1862 C CA . VAL A 1 224 ? -26.581 4.144 11.967 1.00 73.81 224 VAL A CA 1
ATOM 1863 C C . VAL A 1 224 ? -25.895 4.613 10.680 1.00 73.81 224 VAL A C 1
ATOM 1865 O O . VAL A 1 224 ? -24.692 4.867 10.676 1.00 73.81 224 VAL A O 1
ATOM 1868 N N . LYS A 1 225 ? -26.661 4.794 9.594 1.00 71.88 225 LYS A N 1
ATOM 1869 C CA . LYS A 1 225 ? -26.145 5.385 8.349 1.00 71.88 225 LYS A CA 1
ATOM 1870 C C . LYS A 1 225 ? -25.748 6.851 8.529 1.00 71.88 225 LYS A C 1
ATOM 1872 O O . LYS A 1 225 ? -24.690 7.240 8.050 1.00 71.88 225 LYS A O 1
ATOM 1877 N N . LEU A 1 226 ? -26.571 7.643 9.221 1.00 71.06 226 LEU A N 1
ATOM 1878 C CA . LEU A 1 226 ? -26.296 9.060 9.491 1.00 71.06 226 LEU A CA 1
ATOM 1879 C C . LEU A 1 226 ? -25.045 9.259 10.367 1.00 71.06 226 LEU A C 1
ATOM 1881 O O . LEU A 1 226 ? -24.286 10.199 10.158 1.00 71.06 226 LEU A O 1
ATOM 1885 N N . LEU A 1 227 ? -24.823 8.365 11.331 1.00 73.19 227 LEU A N 1
ATOM 1886 C CA . LEU A 1 227 ? -23.692 8.392 12.256 1.00 73.19 227 LEU A CA 1
ATOM 1887 C C . LEU A 1 227 ? -22.374 7.923 11.617 1.00 73.19 227 LEU A C 1
ATOM 1889 O O . LEU A 1 227 ? -21.326 8.077 12.234 1.00 73.19 227 LEU A O 1
ATOM 1893 N N . ASN A 1 228 ? -22.407 7.381 10.392 1.00 70.88 228 ASN A N 1
ATOM 1894 C CA . ASN A 1 228 ? -21.233 7.017 9.588 1.00 70.88 228 ASN A CA 1
ATOM 1895 C C . ASN A 1 228 ? -20.168 6.192 10.346 1.00 70.88 228 ASN A C 1
ATOM 1897 O O . ASN A 1 228 ? -18.972 6.458 10.252 1.00 70.88 228 ASN A O 1
ATOM 1901 N N . GLY A 1 229 ? -20.606 5.193 11.117 1.00 70.19 229 GLY A N 1
ATOM 1902 C CA . GLY A 1 229 ? -19.717 4.308 11.881 1.00 70.19 229 GLY A CA 1
ATOM 1903 C C . GLY A 1 229 ? -19.407 4.758 13.313 1.00 70.19 229 GLY A C 1
ATOM 1904 O O . GLY A 1 229 ? -18.831 3.972 14.060 1.00 70.19 229 GLY A O 1
ATOM 1905 N N . ILE A 1 230 ? -19.841 5.953 13.731 1.00 77.00 230 ILE A N 1
ATOM 1906 C CA . ILE A 1 230 ? -19.748 6.401 15.127 1.00 77.00 230 ILE A CA 1
ATOM 1907 C C . ILE A 1 230 ? -20.809 5.674 15.961 1.00 77.00 230 ILE A C 1
ATOM 1909 O O . ILE A 1 230 ? -21.997 5.695 15.633 1.00 77.00 230 ILE A O 1
ATOM 1913 N N . ASP A 1 231 ? -20.403 5.056 17.071 1.00 84.44 231 ASP A N 1
ATOM 1914 C CA . ASP A 1 231 ? -21.344 4.403 17.978 1.00 84.44 231 ASP A CA 1
ATOM 1915 C C . ASP A 1 231 ? -22.221 5.426 18.730 1.00 84.44 231 ASP A C 1
ATOM 1917 O O . ASP A 1 231 ? -21.811 6.555 19.015 1.00 84.44 231 ASP A O 1
ATOM 1921 N N . ALA A 1 232 ? -23.442 5.026 19.094 1.00 87.62 232 ALA A N 1
ATOM 1922 C CA . ALA A 1 232 ? -24.411 5.915 19.735 1.00 87.62 232 ALA A CA 1
ATOM 1923 C C . ALA A 1 232 ? -23.904 6.548 21.049 1.00 87.62 232 ALA A C 1
ATOM 1925 O O . ALA A 1 232 ? -24.253 7.691 21.351 1.00 87.62 232 ALA A O 1
ATOM 1926 N N . VAL A 1 233 ? -23.078 5.840 21.830 1.00 87.81 233 VAL A N 1
ATOM 1927 C CA . VAL A 1 233 ? -22.514 6.355 23.089 1.00 87.81 233 VAL A CA 1
ATOM 1928 C C . VAL A 1 233 ? -21.464 7.420 22.789 1.00 87.81 233 VAL A C 1
ATOM 1930 O O . VAL A 1 233 ? -21.514 8.500 23.382 1.00 87.81 233 VAL A O 1
ATOM 1933 N N . SER A 1 234 ? -20.551 7.164 21.850 1.00 84.25 234 SER A N 1
ATOM 1934 C CA . SER A 1 234 ? -19.570 8.158 21.404 1.00 84.25 234 SER A CA 1
ATOM 1935 C C . SER A 1 234 ? -20.229 9.387 20.801 1.00 84.25 234 SER A C 1
ATOM 1937 O O . SER A 1 234 ? -19.820 10.501 21.122 1.00 84.25 234 SER A O 1
ATOM 1939 N N . PHE A 1 235 ? -21.283 9.216 20.004 1.00 86.12 235 PHE A N 1
ATOM 1940 C CA . PHE A 1 235 ? -22.025 10.339 19.441 1.00 86.12 235 PHE A CA 1
ATO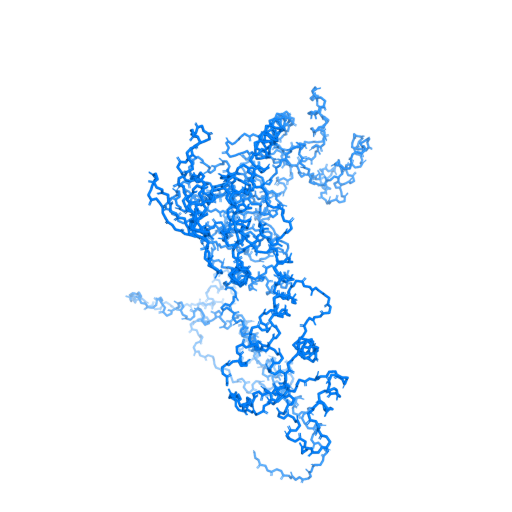M 1941 C C . PHE A 1 235 ? -22.655 11.219 20.530 1.00 86.12 235 PHE A C 1
ATOM 1943 O O . PHE A 1 235 ? -22.413 12.428 20.560 1.00 86.12 235 PHE A O 1
ATOM 1950 N N . ILE A 1 236 ? -23.413 10.622 21.460 1.00 88.31 236 ILE A N 1
ATOM 1951 C CA . ILE A 1 236 ? -24.028 11.352 22.581 1.00 88.31 236 ILE A CA 1
ATOM 1952 C C . ILE A 1 236 ? -22.953 12.069 23.399 1.00 88.31 236 ILE A C 1
ATOM 1954 O O . ILE A 1 236 ? -23.115 13.244 23.735 1.00 88.31 236 ILE A O 1
ATOM 1958 N N . TYR A 1 237 ? -21.849 11.380 23.704 1.00 86.19 237 TYR A N 1
ATOM 1959 C CA . TYR A 1 237 ? -20.748 11.966 24.455 1.00 86.19 237 TYR A CA 1
ATOM 1960 C C . TYR A 1 237 ? -20.199 13.206 23.749 1.00 86.19 237 TYR A C 1
ATOM 1962 O O . TYR A 1 237 ? -20.070 14.265 24.368 1.00 86.19 237 TYR A O 1
ATOM 1970 N N . SER A 1 238 ? -19.933 13.104 22.446 1.00 82.38 238 SER A N 1
ATOM 1971 C CA . SER A 1 238 ? -19.382 14.211 21.674 1.00 82.38 238 SER A CA 1
ATOM 1972 C C . SER A 1 238 ? -20.340 15.405 21.628 1.00 82.38 238 SER A C 1
ATOM 1974 O O . SER A 1 238 ? -19.922 16.538 21.886 1.00 82.38 238 SER A O 1
ATOM 1976 N N . VAL A 1 239 ? -21.635 15.178 21.399 1.00 84.19 239 VAL A N 1
ATOM 1977 C CA . VAL A 1 239 ? -22.642 16.255 21.389 1.00 84.19 239 VAL A CA 1
ATOM 1978 C C . VAL A 1 239 ? -22.735 16.964 22.744 1.00 84.19 239 VAL A C 1
ATOM 1980 O O . VAL A 1 239 ? -22.847 18.191 22.796 1.00 84.19 239 VAL A O 1
ATOM 1983 N N . LEU A 1 240 ? -22.687 16.216 23.848 1.00 85.06 240 LEU A N 1
ATOM 1984 C CA . LEU A 1 240 ? -22.940 16.766 25.181 1.00 85.06 240 LEU A CA 1
ATOM 1985 C C . LEU A 1 240 ? -21.699 17.341 25.872 1.00 85.06 240 LEU A C 1
ATOM 1987 O O . LEU A 1 240 ? -21.826 18.335 26.588 1.00 85.06 240 LEU A O 1
ATOM 1991 N N . TYR A 1 241 ? -20.523 16.743 25.675 1.00 79.44 241 TYR A N 1
ATOM 1992 C CA . TYR A 1 241 ? -19.346 17.004 26.512 1.00 79.44 241 TYR A CA 1
ATOM 1993 C C . TYR A 1 241 ? -18.116 17.512 25.743 1.00 79.44 241 TYR A C 1
ATOM 1995 O O . TYR A 1 241 ? -17.225 18.083 26.372 1.00 79.44 241 TYR A O 1
ATOM 2003 N N . SER A 1 242 ? -18.076 17.407 24.407 1.00 66.00 242 SER A N 1
ATOM 2004 C CA . SER A 1 242 ? -16.908 17.810 23.593 1.00 66.00 242 SER A CA 1
ATOM 2005 C C . SER A 1 242 ? -17.010 19.213 22.951 1.00 66.00 242 SER A C 1
ATOM 2007 O O . SER A 1 242 ? -16.579 19.446 21.825 1.00 66.00 242 SER A O 1
ATOM 2009 N N . HIS A 1 243 ? -17.564 20.194 23.676 1.00 56.03 243 HIS A N 1
ATOM 2010 C CA . HIS A 1 243 ? -17.686 21.602 23.235 1.00 56.03 243 HIS A CA 1
ATOM 2011 C C . HIS A 1 243 ? -18.467 21.824 21.916 1.00 56.03 243 HIS A C 1
ATOM 2013 O O . HIS A 1 243 ? -18.226 22.795 21.204 1.00 56.03 243 HIS A O 1
ATOM 2019 N N . GLY A 1 244 ? -19.438 20.962 21.588 1.00 49.50 244 GLY A N 1
ATOM 2020 C CA . GLY A 1 244 ? -20.406 21.231 20.513 1.00 49.50 244 GLY A CA 1
ATOM 2021 C C . GLY A 1 244 ? -19.868 21.113 19.081 1.00 49.50 244 GLY A C 1
ATOM 2022 O O . GLY A 1 244 ? -20.446 21.698 18.170 1.00 49.50 244 GLY A O 1
ATOM 2023 N N . LYS A 1 245 ? -18.788 20.353 18.853 1.00 48.75 245 LYS A N 1
ATOM 2024 C CA . LYS A 1 245 ? -18.195 20.150 17.514 1.00 48.75 245 LYS A CA 1
ATOM 2025 C C . LYS A 1 245 ? -19.008 19.259 16.557 1.00 48.75 245 LYS A C 1
ATOM 2027 O O . LYS A 1 245 ? -18.603 19.104 15.410 1.00 48.75 245 LYS A O 1
ATOM 2032 N N . VAL A 1 246 ? -20.133 18.684 16.988 1.00 53.88 246 VAL A N 1
ATOM 2033 C CA . VAL A 1 246 ? -20.910 17.727 16.185 1.00 53.88 246 VAL A CA 1
ATOM 2034 C C . VAL A 1 246 ? -22.308 18.279 15.901 1.00 53.88 246 VAL A C 1
ATOM 2036 O O . VAL A 1 246 ? -23.213 18.164 16.722 1.00 53.88 246 VAL A O 1
ATOM 2039 N N . ASP A 1 247 ? -22.471 18.884 14.725 1.00 47.66 247 ASP A N 1
ATOM 2040 C CA . ASP A 1 247 ? -23.767 19.227 14.131 1.00 47.66 247 ASP A CA 1
ATOM 2041 C C . ASP A 1 247 ? -23.861 18.522 12.768 1.00 47.66 247 ASP A C 1
ATOM 2043 O O . ASP A 1 247 ? -23.266 18.975 11.785 1.00 47.66 247 ASP A O 1
ATOM 2047 N N . LEU A 1 248 ? -24.558 17.378 12.703 1.00 51.28 248 LEU A N 1
ATOM 2048 C CA . LEU A 1 248 ? -24.622 16.564 11.478 1.00 51.28 248 LEU A CA 1
ATOM 2049 C C . LEU A 1 248 ? -25.408 17.270 10.362 1.00 51.28 248 LEU A C 1
ATOM 2051 O O . LEU A 1 248 ? -25.226 16.941 9.191 1.00 51.28 248 LEU A O 1
ATOM 2055 N N . THR A 1 249 ? -26.216 18.290 10.676 1.00 45.84 249 THR A N 1
ATOM 2056 C CA . THR A 1 249 ? -26.976 19.041 9.661 1.00 45.84 249 THR A CA 1
ATOM 2057 C C . THR A 1 249 ? -26.089 19.940 8.788 1.00 45.84 249 THR A C 1
ATOM 2059 O O . THR A 1 249 ? -26.427 20.200 7.631 1.00 45.84 249 THR A O 1
ATOM 2062 N N . LYS A 1 250 ? -24.896 20.332 9.265 1.00 43.50 250 LYS A N 1
ATOM 2063 C CA . LYS A 1 250 ? -23.848 20.945 8.422 1.00 43.50 250 LYS A CA 1
ATOM 2064 C C . LYS A 1 250 ? -23.119 19.925 7.539 1.00 43.50 250 LYS A C 1
ATOM 2066 O O . LYS A 1 250 ? -22.652 20.297 6.464 1.00 43.50 250 LYS A O 1
ATOM 2071 N N . ASN A 1 251 ? -23.061 18.656 7.944 1.00 41.19 251 ASN A N 1
ATOM 2072 C CA . ASN A 1 251 ? -22.361 17.614 7.190 1.00 41.19 251 ASN A CA 1
ATOM 2073 C C . ASN A 1 251 ? -23.141 17.149 5.954 1.00 41.19 251 ASN A C 1
ATOM 2075 O O . ASN A 1 251 ? -22.520 16.897 4.933 1.00 41.19 251 ASN A O 1
ATOM 2079 N N . VAL A 1 252 ? -24.478 17.164 5.963 1.00 41.78 252 VAL A N 1
ATOM 2080 C CA . VAL A 1 252 ? -25.275 16.769 4.780 1.00 41.78 252 VAL A CA 1
ATOM 2081 C C . VAL A 1 252 ? -25.131 17.759 3.608 1.00 41.78 252 VAL A C 1
ATOM 2083 O O . VAL A 1 252 ? -25.082 17.341 2.452 1.00 41.78 252 VAL A O 1
ATOM 2086 N N . ARG A 1 253 ? -25.001 19.072 3.872 1.00 40.38 253 ARG A N 1
ATOM 2087 C CA . ARG A 1 253 ? -24.694 20.067 2.819 1.00 40.38 253 ARG A CA 1
ATOM 2088 C C . ARG A 1 253 ? -23.246 19.963 2.328 1.00 40.38 253 ARG A C 1
ATOM 2090 O O . ARG A 1 253 ? -23.019 20.050 1.125 1.00 40.38 253 ARG A O 1
ATOM 2097 N N . ASN A 1 254 ? -22.301 19.695 3.232 1.00 47.16 254 ASN A N 1
ATOM 2098 C CA . ASN A 1 254 ? -20.914 19.409 2.865 1.00 47.16 254 ASN A CA 1
ATOM 2099 C C . ASN A 1 254 ? -20.780 18.109 2.063 1.00 47.16 254 ASN A C 1
ATOM 2101 O O . ASN A 1 254 ? -19.973 18.072 1.151 1.00 47.16 254 ASN A O 1
ATOM 2105 N N . ASP A 1 255 ? -21.569 17.065 2.318 1.00 45.53 255 ASP A N 1
ATOM 2106 C CA . ASP A 1 255 ? -21.460 15.793 1.593 1.00 45.53 255 ASP A CA 1
ATOM 2107 C C . ASP A 1 255 ? -21.902 15.904 0.133 1.00 45.53 255 ASP A C 1
ATOM 2109 O O . ASP A 1 255 ? -21.305 15.265 -0.731 1.00 45.53 255 ASP A O 1
ATOM 2113 N N . VAL A 1 256 ? -22.894 16.742 -0.185 1.00 54.19 256 VAL A N 1
ATOM 2114 C CA . VAL A 1 256 ? -23.284 17.005 -1.582 1.00 54.19 256 VAL A CA 1
ATOM 2115 C C . VAL A 1 256 ? -22.186 17.783 -2.313 1.00 54.19 256 VAL A C 1
ATOM 2117 O O . VAL A 1 256 ? -21.839 17.431 -3.440 1.00 54.19 256 VAL A O 1
ATOM 2120 N N . GLU A 1 257 ? -21.590 18.791 -1.673 1.00 53.91 257 GLU A N 1
ATOM 2121 C CA . GLU A 1 257 ? -20.480 19.566 -2.246 1.00 53.91 257 GLU A CA 1
ATOM 2122 C C . GLU A 1 257 ? -19.178 18.758 -2.326 1.00 53.91 257 GLU A C 1
ATOM 2124 O O . GLU A 1 257 ? -18.476 18.824 -3.330 1.00 53.91 257 GLU A O 1
ATOM 2129 N N . VAL A 1 258 ? -18.877 17.922 -1.331 1.00 56.84 258 VAL A N 1
ATOM 2130 C CA . VAL A 1 258 ? -17.730 17.002 -1.312 1.00 56.84 258 VAL A CA 1
ATOM 2131 C C . VAL A 1 258 ? -17.917 15.897 -2.342 1.00 56.84 258 VAL A C 1
ATOM 2133 O O . VAL A 1 258 ? -16.958 15.558 -3.033 1.00 56.84 258 VAL A O 1
ATOM 2136 N N . LYS A 1 259 ? -19.129 15.354 -2.498 1.00 67.12 259 LYS A N 1
ATOM 2137 C CA . LYS A 1 259 ? -19.440 14.374 -3.544 1.00 67.12 259 LYS A CA 1
ATOM 2138 C C . LYS A 1 259 ? -19.317 15.003 -4.926 1.00 67.12 259 LYS A C 1
ATOM 2140 O O . LYS A 1 259 ? -18.634 14.430 -5.765 1.00 67.12 259 LYS A O 1
ATOM 2145 N N . LYS A 1 260 ? -19.855 16.207 -5.137 1.00 72.75 260 LYS A N 1
ATOM 2146 C CA . LYS A 1 260 ? -19.695 16.951 -6.394 1.00 72.75 260 LYS A CA 1
ATOM 2147 C C . LYS A 1 260 ? -18.225 17.279 -6.677 1.00 72.75 260 LYS A C 1
ATOM 2149 O O . LYS A 1 260 ? -17.749 17.002 -7.768 1.00 72.75 260 LYS A O 1
ATOM 2154 N N . ALA A 1 261 ? -17.468 17.746 -5.686 1.00 69.50 261 ALA A N 1
ATOM 2155 C CA . ALA A 1 261 ? -16.032 18.006 -5.815 1.00 69.50 261 ALA A CA 1
ATOM 2156 C C . ALA A 1 261 ? -15.203 16.722 -6.001 1.00 69.50 261 ALA A C 1
ATOM 2158 O O . ALA A 1 261 ? -14.094 16.765 -6.535 1.00 69.50 261 ALA A O 1
ATOM 2159 N N . ARG A 1 262 ? -15.691 15.569 -5.528 1.00 72.44 262 ARG A N 1
ATOM 2160 C CA . ARG A 1 262 ? -15.088 14.251 -5.771 1.00 72.44 262 ARG A CA 1
ATOM 2161 C C . ARG A 1 262 ? -15.388 13.769 -7.187 1.00 72.44 262 ARG A C 1
ATOM 2163 O O . ARG A 1 262 ? -14.474 13.280 -7.836 1.00 72.44 262 ARG A O 1
ATOM 2170 N N . GLU A 1 263 ? -16.617 13.940 -7.663 1.00 79.12 263 GLU A N 1
ATOM 2171 C CA . GLU A 1 263 ? -17.029 13.642 -9.040 1.00 79.12 263 GLU A CA 1
ATOM 2172 C C . GLU A 1 263 ? -16.302 14.545 -10.047 1.00 79.12 263 GLU A C 1
ATOM 2174 O O . GLU A 1 263 ? -15.806 14.062 -11.059 1.00 79.12 263 GLU A O 1
ATOM 2179 N N . GLU A 1 264 ? -16.161 15.841 -9.757 1.00 81.00 264 GLU A N 1
ATOM 2180 C CA . GLU A 1 264 ? -15.376 16.783 -10.566 1.00 81.00 264 GLU A CA 1
ATOM 2181 C C . GLU A 1 264 ? -13.895 16.392 -10.598 1.00 81.00 264 GLU A C 1
ATOM 2183 O O . GLU A 1 264 ? -13.305 16.330 -11.675 1.00 81.00 264 GLU A O 1
ATOM 2188 N N . ARG A 1 265 ? -13.309 16.027 -9.447 1.00 78.50 265 ARG A N 1
ATOM 2189 C CA . ARG A 1 265 ? -11.939 15.489 -9.392 1.00 78.50 265 ARG A CA 1
ATOM 2190 C C . ARG A 1 265 ? -11.788 14.191 -10.181 1.00 78.50 265 ARG A C 1
ATOM 2192 O O . ARG A 1 265 ? -10.789 14.032 -10.870 1.00 78.50 265 ARG A O 1
ATOM 2199 N N . GLN A 1 266 ? -12.753 13.275 -10.105 1.00 79.94 266 GLN A N 1
ATOM 2200 C CA . GLN A 1 266 ? -12.731 12.029 -10.877 1.00 79.94 266 GLN A CA 1
ATOM 2201 C C . GLN A 1 266 ? -12.776 12.300 -12.381 1.00 79.94 266 GLN A C 1
ATOM 2203 O O . GLN A 1 266 ? -11.950 11.757 -13.107 1.00 79.94 266 GLN A O 1
ATOM 2208 N N . LYS A 1 267 ? -13.654 13.200 -12.835 1.00 85.75 267 LYS A N 1
ATOM 2209 C CA . LYS A 1 267 ? -13.713 13.620 -14.243 1.00 85.75 267 LYS A CA 1
ATOM 2210 C C . LYS A 1 267 ? -12.411 14.267 -14.709 1.00 85.75 267 LYS A C 1
ATOM 2212 O O . LYS A 1 267 ? -11.949 13.998 -15.812 1.00 85.75 267 LYS A O 1
ATOM 2217 N N . GLU A 1 268 ? -11.798 15.110 -13.878 1.00 86.25 268 GLU A N 1
ATOM 2218 C CA . GLU A 1 268 ? -10.501 15.715 -14.195 1.00 86.25 268 GLU A CA 1
ATOM 2219 C C . GLU A 1 268 ? -9.386 14.657 -14.282 1.00 86.25 268 GLU A C 1
ATOM 2221 O O . GLU A 1 268 ? -8.515 14.737 -15.149 1.00 86.25 268 GLU A O 1
ATOM 2226 N N . GLU A 1 269 ? -9.402 13.649 -13.405 1.00 84.81 269 GLU A N 1
ATOM 2227 C CA . GLU A 1 269 ? -8.465 12.523 -13.453 1.00 84.81 269 GLU A CA 1
ATOM 2228 C C . GLU A 1 269 ? -8.666 11.643 -14.694 1.00 84.81 269 GLU A C 1
ATOM 2230 O O . GLU A 1 269 ? -7.674 11.251 -15.311 1.00 84.81 269 GLU A O 1
ATOM 2235 N N . GLU A 1 270 ? -9.911 11.369 -15.087 1.00 85.81 270 GLU A N 1
ATOM 2236 C CA . GLU A 1 270 ? -10.251 10.640 -16.316 1.00 85.81 270 GLU A CA 1
ATOM 2237 C C . GLU A 1 270 ? -9.770 11.394 -17.559 1.00 85.81 270 GLU A C 1
ATOM 2239 O O . GLU A 1 270 ? -9.049 10.822 -18.374 1.00 85.81 270 GLU A O 1
ATOM 2244 N N . LEU A 1 271 ? -10.035 12.701 -17.650 1.00 88.44 271 LEU A N 1
ATOM 2245 C CA . LEU A 1 271 ? -9.580 13.528 -18.772 1.00 88.44 271 LEU A CA 1
ATOM 2246 C C . LEU A 1 271 ? -8.045 13.569 -18.880 1.00 88.44 271 LEU A C 1
ATOM 2248 O O . LEU A 1 271 ? -7.479 13.506 -19.974 1.00 88.44 271 LEU A O 1
ATOM 2252 N N . LYS A 1 272 ? -7.343 13.659 -17.742 1.00 89.50 272 LYS A N 1
ATOM 2253 C CA . LYS A 1 272 ? -5.872 13.582 -17.706 1.00 89.50 272 LYS A CA 1
ATOM 2254 C C . LYS A 1 272 ? -5.366 12.222 -18.181 1.00 89.50 272 LYS A C 1
ATOM 2256 O O . LYS A 1 272 ? -4.378 12.171 -18.911 1.00 89.50 272 LYS A O 1
ATOM 2261 N N . ARG A 1 273 ? -6.039 11.138 -17.788 1.00 88.44 273 ARG A N 1
ATOM 2262 C CA . ARG A 1 273 ? -5.704 9.764 -18.186 1.00 88.44 273 ARG A CA 1
ATOM 2263 C C . ARG A 1 273 ? -5.908 9.546 -19.684 1.00 88.44 273 ARG A C 1
ATOM 2265 O O . ARG A 1 273 ? -5.026 8.985 -20.324 1.00 88.44 273 ARG A O 1
ATOM 2272 N N . GLU A 1 274 ? -7.004 10.043 -20.250 1.00 89.94 274 GLU A N 1
ATOM 2273 C CA . GLU A 1 274 ? -7.261 10.006 -21.696 1.00 89.94 274 GLU A CA 1
ATOM 2274 C C . GLU A 1 274 ? -6.196 10.784 -22.475 1.00 89.94 274 GLU A C 1
ATOM 2276 O O . GLU A 1 274 ? -5.614 10.259 -23.424 1.00 89.94 274 GLU A O 1
ATOM 2281 N N . LYS A 1 275 ? -5.855 12.003 -22.030 1.00 91.81 275 LYS A N 1
ATOM 2282 C CA . LYS A 1 275 ? -4.782 12.790 -22.657 1.00 91.81 275 LYS A CA 1
ATOM 2283 C C . LYS A 1 275 ? -3.425 12.080 -22.573 1.00 91.81 275 LYS A C 1
ATOM 2285 O O . LYS A 1 275 ? -2.659 12.123 -23.535 1.00 91.81 275 LYS A O 1
ATOM 2290 N N . ALA A 1 276 ? -3.113 11.440 -21.445 1.00 93.62 276 ALA A N 1
ATOM 2291 C CA . ALA A 1 276 ? -1.884 10.666 -21.282 1.00 93.62 276 ALA A CA 1
ATOM 2292 C C . ALA A 1 276 ? -1.851 9.435 -22.202 1.00 93.62 276 ALA A C 1
ATOM 2294 O O . ALA A 1 276 ? -0.810 9.165 -22.797 1.00 93.62 276 ALA A O 1
ATOM 2295 N N . GLY A 1 277 ? -2.977 8.732 -22.360 1.00 94.44 277 GLY A N 1
ATOM 2296 C CA . GLY A 1 277 ? -3.129 7.627 -23.309 1.00 94.44 277 GLY A CA 1
ATOM 2297 C C . GLY A 1 277 ? -2.911 8.064 -24.756 1.00 94.44 277 GLY A C 1
ATOM 2298 O O . GLY A 1 277 ? -2.074 7.494 -25.449 1.00 94.44 277 GLY A O 1
ATOM 2299 N N . TRP A 1 278 ? -3.555 9.156 -25.174 1.00 95.12 278 TRP A N 1
ATOM 2300 C CA . TRP A 1 278 ? -3.368 9.724 -26.512 1.00 95.12 278 TRP A CA 1
ATOM 2301 C C . TRP A 1 278 ? -1.907 10.130 -26.779 1.00 95.12 278 TRP A C 1
ATOM 2303 O O . TRP A 1 278 ? -1.333 9.768 -27.803 1.00 95.12 278 TRP A O 1
ATOM 2313 N N . LEU A 1 279 ? -1.261 10.828 -25.833 1.00 96.12 279 LEU A N 1
ATOM 2314 C CA . LEU A 1 279 ? 0.165 11.171 -25.944 1.00 96.12 279 LEU A CA 1
ATOM 2315 C C . LEU A 1 279 ? 1.051 9.923 -26.022 1.00 96.12 279 LEU A C 1
ATOM 2317 O O . LEU A 1 279 ? 2.036 9.914 -26.758 1.00 96.12 279 LEU A O 1
ATOM 2321 N N . ALA A 1 280 ? 0.726 8.888 -25.246 1.00 96.31 280 ALA A N 1
ATOM 2322 C CA . ALA A 1 280 ? 1.461 7.635 -25.245 1.00 96.31 280 ALA A CA 1
ATOM 2323 C C . ALA A 1 280 ? 1.423 6.975 -26.625 1.00 96.31 280 ALA A C 1
ATOM 2325 O O . ALA A 1 280 ? 2.480 6.633 -27.146 1.00 96.31 280 ALA A O 1
ATOM 2326 N N . GLU A 1 281 ? 0.245 6.854 -27.235 1.00 95.56 281 GLU A N 1
ATOM 2327 C CA . GLU A 1 281 ? 0.080 6.275 -28.573 1.00 95.56 281 GLU A CA 1
ATOM 2328 C C . GLU A 1 281 ? 0.923 7.009 -29.621 1.00 95.56 281 GLU A C 1
ATOM 2330 O O . GLU A 1 281 ? 1.684 6.366 -30.340 1.00 95.56 281 GLU A O 1
ATOM 2335 N N . GLN A 1 282 ? 0.902 8.346 -29.620 1.00 95.62 282 GLN A N 1
ATOM 2336 C CA . GLN A 1 282 ? 1.719 9.162 -30.529 1.00 95.62 282 GLN A CA 1
ATOM 2337 C C . GLN A 1 282 ? 3.227 8.904 -30.368 1.00 95.62 282 GLN A C 1
ATOM 2339 O O . GLN A 1 282 ? 3.959 8.795 -31.347 1.00 95.62 282 GLN A O 1
ATOM 2344 N N . ILE A 1 283 ? 3.722 8.779 -29.133 1.00 95.88 283 ILE A N 1
ATOM 2345 C CA . ILE A 1 283 ? 5.145 8.490 -28.875 1.00 95.88 283 ILE A CA 1
ATOM 2346 C C . ILE A 1 283 ? 5.517 7.080 -29.353 1.00 95.88 283 ILE A C 1
ATOM 2348 O O . ILE A 1 283 ? 6.635 6.856 -29.826 1.00 95.88 283 ILE A O 1
ATOM 2352 N N . LEU A 1 284 ? 4.601 6.119 -29.216 1.00 94.44 284 LEU A N 1
ATOM 2353 C CA . LEU A 1 284 ? 4.829 4.735 -29.625 1.00 94.44 284 LEU A CA 1
ATOM 2354 C C . LEU A 1 284 ? 4.943 4.574 -31.147 1.00 94.44 284 LEU A C 1
ATOM 2356 O O . LEU A 1 284 ? 5.637 3.657 -31.582 1.00 94.44 284 LEU A O 1
ATOM 2360 N N . GLU A 1 285 ? 4.357 5.470 -31.948 1.00 93.12 285 GLU A N 1
ATOM 2361 C CA . GLU A 1 285 ? 4.519 5.489 -33.414 1.00 93.12 285 GLU A CA 1
ATOM 2362 C C . GLU A 1 285 ? 5.979 5.708 -33.848 1.00 93.12 285 GLU A C 1
ATOM 2364 O O . GLU A 1 285 ? 6.417 5.155 -34.855 1.00 93.12 285 GLU A O 1
ATOM 2369 N N . GLU A 1 286 ? 6.765 6.455 -33.065 1.00 94.44 286 GLU A N 1
ATOM 2370 C CA . GLU A 1 286 ? 8.198 6.680 -33.317 1.00 94.44 286 GLU A CA 1
ATOM 2371 C C . GLU A 1 286 ? 9.105 5.639 -32.639 1.00 94.44 286 GLU A C 1
ATOM 2373 O O . GLU A 1 286 ? 10.337 5.750 -32.666 1.00 94.44 286 GLU A O 1
ATOM 2378 N N . CYS A 1 287 ? 8.526 4.640 -31.973 1.00 92.88 287 CYS A N 1
ATOM 2379 C CA . CYS A 1 287 ? 9.296 3.591 -31.327 1.00 92.88 287 CYS A CA 1
ATOM 2380 C C . CYS A 1 287 ? 9.637 2.457 -32.296 1.00 92.88 287 CYS A C 1
ATOM 2382 O O . CYS A 1 287 ? 8.871 2.065 -33.172 1.00 92.88 287 CYS A O 1
ATOM 2384 N N . THR A 1 288 ? 10.798 1.855 -32.074 1.00 86.44 288 THR A N 1
ATOM 2385 C CA . THR A 1 288 ? 11.288 0.691 -32.808 1.00 86.44 288 THR A CA 1
ATOM 2386 C C . THR A 1 288 ? 11.118 -0.587 -31.984 1.00 86.44 288 THR A C 1
ATOM 2388 O O . THR A 1 288 ? 11.102 -0.582 -30.749 1.00 86.44 288 THR A O 1
ATOM 2391 N N . LYS A 1 289 ? 11.001 -1.717 -32.693 1.00 74.38 289 LYS A N 1
ATOM 2392 C CA . LYS A 1 289 ? 11.001 -3.068 -32.109 1.00 74.38 289 LYS A CA 1
ATOM 2393 C C . LYS A 1 289 ? 12.413 -3.596 -31.825 1.00 74.38 289 LYS A C 1
ATOM 2395 O O . LYS A 1 289 ? 12.549 -4.662 -31.227 1.00 74.38 289 LYS A O 1
ATOM 2400 N N . ASP A 1 290 ? 13.456 -2.881 -32.246 1.00 80.94 290 ASP A N 1
ATOM 2401 C CA . ASP A 1 290 ? 14.851 -3.246 -31.992 1.00 80.94 290 ASP A CA 1
ATOM 2402 C C . ASP A 1 290 ? 15.302 -2.786 -30.596 1.00 80.94 290 ASP A C 1
ATOM 2404 O O . ASP A 1 290 ? 16.033 -1.808 -30.421 1.00 80.94 290 ASP A O 1
ATOM 2408 N N . ASN A 1 291 ? 14.801 -3.470 -29.562 1.00 86.94 291 ASN A N 1
ATOM 2409 C CA . ASN A 1 291 ? 15.140 -3.168 -28.175 1.00 86.94 291 ASN A CA 1
ATOM 2410 C C . ASN A 1 291 ? 16.471 -3.814 -27.779 1.00 86.94 291 ASN A C 1
ATOM 2412 O O . ASN A 1 291 ? 16.529 -4.861 -27.124 1.00 86.94 291 ASN A O 1
ATOM 2416 N N . TRP A 1 292 ? 17.559 -3.150 -28.158 1.00 84.38 292 TRP A N 1
ATOM 2417 C CA . TRP A 1 292 ? 18.916 -3.636 -27.925 1.00 84.38 292 TRP A CA 1
ATOM 2418 C C . TRP A 1 292 ? 19.216 -3.931 -26.446 1.00 84.38 292 TRP A C 1
ATOM 2420 O O . TRP A 1 292 ? 19.953 -4.869 -26.134 1.00 84.38 292 TRP A O 1
ATOM 2430 N N . TYR A 1 293 ? 18.642 -3.149 -25.524 1.00 86.94 293 TYR A N 1
ATOM 2431 C CA . TYR A 1 293 ? 18.864 -3.299 -24.087 1.00 86.94 293 TYR A CA 1
ATOM 2432 C C . TYR A 1 293 ? 18.320 -4.638 -23.586 1.00 86.94 293 TYR A C 1
ATOM 2434 O O . TYR A 1 293 ? 19.027 -5.385 -22.902 1.00 86.94 293 TYR A O 1
ATOM 2442 N N . LEU A 1 294 ? 17.090 -4.985 -23.973 1.00 87.81 294 LEU A N 1
ATOM 2443 C CA . LEU A 1 294 ? 16.493 -6.269 -23.613 1.00 87.81 294 LEU A CA 1
ATOM 2444 C C . LEU A 1 294 ? 17.152 -7.433 -24.360 1.00 87.81 294 LEU A C 1
ATOM 2446 O O . LEU A 1 294 ? 17.407 -8.476 -23.755 1.00 87.81 294 LEU A O 1
ATOM 2450 N N . PHE A 1 295 ? 17.548 -7.256 -25.621 1.00 86.12 295 PHE A N 1
ATOM 2451 C CA . PHE A 1 295 ? 18.322 -8.276 -26.338 1.00 86.12 295 PHE A CA 1
ATOM 2452 C C . PHE A 1 295 ? 19.674 -8.564 -25.674 1.00 86.12 295 PHE A C 1
ATOM 2454 O O . PHE A 1 295 ? 20.063 -9.728 -25.532 1.00 86.12 295 PHE A O 1
ATOM 2461 N N . ARG A 1 296 ? 20.367 -7.542 -25.153 1.00 81.00 296 ARG A N 1
ATOM 2462 C CA . ARG A 1 296 ? 21.580 -7.727 -24.334 1.00 81.00 296 ARG A CA 1
ATOM 2463 C C . ARG A 1 296 ? 21.288 -8.511 -23.058 1.00 81.00 296 ARG A C 1
ATOM 2465 O O . ARG A 1 296 ? 22.087 -9.359 -22.663 1.00 81.00 296 ARG A O 1
ATOM 2472 N N . LYS A 1 297 ? 20.131 -8.272 -22.443 1.00 82.06 297 LYS A N 1
ATOM 2473 C CA . LYS A 1 297 ? 19.601 -9.064 -21.324 1.00 82.06 297 LYS A CA 1
ATOM 2474 C C . LYS A 1 297 ? 19.041 -10.427 -21.765 1.00 82.06 297 LYS A C 1
ATOM 2476 O O . LYS A 1 297 ? 18.376 -11.096 -20.983 1.00 82.06 297 LYS A O 1
ATOM 2481 N N . LYS A 1 298 ? 19.330 -10.878 -22.992 1.00 82.69 298 LYS A N 1
ATOM 2482 C CA . LYS A 1 298 ? 18.961 -12.192 -23.549 1.00 82.69 298 LYS A CA 1
ATOM 2483 C C . LYS A 1 298 ? 17.455 -12.456 -23.591 1.00 82.69 298 LYS A C 1
ATOM 2485 O O . LYS A 1 298 ? 17.023 -13.611 -23.483 1.00 82.69 298 LYS A O 1
ATOM 2490 N N . PHE A 1 299 ? 16.662 -11.399 -23.733 1.00 85.00 299 PHE A N 1
ATOM 2491 C CA . PHE A 1 299 ? 15.316 -11.524 -24.279 1.00 85.00 299 PHE A CA 1
ATOM 2492 C C . PHE A 1 299 ? 15.420 -11.806 -25.778 1.00 85.00 299 PHE A C 1
ATOM 2494 O O . PHE A 1 299 ? 16.351 -11.348 -26.443 1.00 85.00 299 PHE A O 1
ATOM 2501 N N . LYS A 1 300 ? 14.497 -12.597 -26.302 1.00 83.69 300 LYS A N 1
ATOM 2502 C CA . LYS A 1 300 ? 14.316 -12.836 -27.732 1.00 83.69 300 LYS A CA 1
ATOM 2503 C C . LYS A 1 300 ? 13.194 -11.956 -28.265 1.00 83.69 300 LYS A C 1
ATOM 2505 O O . LYS A 1 300 ? 12.379 -11.456 -27.504 1.00 83.69 300 LYS A O 1
ATOM 2510 N N . LYS A 1 301 ? 13.118 -11.796 -29.588 1.00 82.06 301 LYS A N 1
ATOM 2511 C CA . LYS A 1 301 ? 12.058 -11.004 -30.235 1.00 82.06 301 LYS A CA 1
ATOM 2512 C C . LYS A 1 301 ? 10.648 -11.512 -29.898 1.00 82.06 301 LYS A C 1
ATOM 2514 O O . LYS A 1 301 ? 9.746 -10.704 -29.726 1.00 82.06 301 LYS A O 1
ATOM 2519 N N . GLU A 1 302 ? 10.484 -12.827 -29.767 1.00 80.81 302 GLU A N 1
ATOM 2520 C CA . GLU A 1 302 ? 9.246 -13.474 -29.305 1.00 80.81 302 GLU A CA 1
ATOM 2521 C C . GLU A 1 302 ? 8.894 -13.108 -27.851 1.00 80.81 302 GLU A C 1
ATOM 2523 O O . GLU A 1 302 ? 7.746 -12.770 -27.572 1.00 80.81 302 GLU A O 1
ATOM 2528 N N . ASP A 1 303 ? 9.893 -13.029 -26.960 1.00 77.25 303 ASP A N 1
ATOM 2529 C CA . ASP A 1 303 ? 9.723 -12.583 -25.568 1.00 77.25 303 ASP A CA 1
ATOM 2530 C C . ASP A 1 303 ? 9.302 -11.107 -25.466 1.00 77.25 303 ASP A C 1
ATOM 2532 O O . ASP A 1 303 ? 8.894 -10.667 -24.398 1.00 77.25 303 ASP A O 1
ATOM 2536 N N . LEU A 1 304 ? 9.449 -10.322 -26.541 1.00 77.19 304 LEU A N 1
ATOM 2537 C CA . LEU A 1 304 ? 9.074 -8.908 -26.606 1.00 77.19 304 LEU A CA 1
ATOM 2538 C C . LEU A 1 304 ? 7.696 -8.679 -27.231 1.00 77.19 304 LEU A C 1
ATOM 2540 O O . LEU A 1 304 ? 7.293 -7.529 -27.353 1.00 77.19 304 LEU A O 1
ATOM 2544 N N . GLY A 1 305 ? 6.939 -9.727 -27.586 1.00 67.81 305 GLY A N 1
ATOM 2545 C CA . GLY A 1 305 ? 5.540 -9.635 -28.052 1.00 67.81 305 GLY A CA 1
ATOM 2546 C C . GLY A 1 305 ? 4.543 -9.089 -27.011 1.00 67.81 305 GLY A C 1
ATOM 2547 O O . GLY A 1 305 ? 3.336 -9.295 -27.115 1.00 67.81 305 GLY A O 1
ATOM 2548 N N . PHE A 1 306 ? 5.055 -8.429 -25.978 1.00 71.25 306 PHE A N 1
ATOM 2549 C CA . PHE A 1 306 ? 4.357 -7.730 -24.910 1.00 71.25 306 PHE A CA 1
ATOM 2550 C C . PHE A 1 306 ? 4.481 -6.220 -25.169 1.00 71.25 306 PHE A C 1
ATOM 2552 O O . PHE A 1 306 ? 5.185 -5.812 -26.086 1.00 71.25 306 PHE A O 1
ATOM 2559 N N . ASP A 1 307 ? 3.804 -5.375 -24.390 1.00 83.50 307 ASP A N 1
ATOM 2560 C CA . ASP A 1 307 ? 3.738 -3.924 -24.631 1.00 83.50 307 ASP A CA 1
ATOM 2561 C C . ASP A 1 307 ? 5.036 -3.176 -24.279 1.00 83.50 307 ASP A C 1
ATOM 2563 O O . ASP A 1 307 ? 5.058 -2.265 -23.447 1.00 83.50 307 ASP A O 1
ATOM 2567 N N . VAL A 1 308 ? 6.134 -3.588 -24.904 1.00 91.44 308 VAL A N 1
ATOM 2568 C CA . VAL A 1 308 ? 7.488 -3.117 -24.664 1.00 91.44 308 VAL A CA 1
ATOM 2569 C C . VAL A 1 308 ? 8.083 -2.612 -25.964 1.00 91.44 308 VAL A C 1
ATOM 2571 O O . VAL A 1 308 ? 8.109 -3.296 -26.984 1.00 91.44 308 VAL A O 1
ATOM 2574 N N . TYR A 1 309 ? 8.607 -1.401 -25.899 1.00 92.19 309 TYR A N 1
ATOM 2575 C CA . TYR A 1 309 ? 9.060 -0.627 -27.037 1.00 92.19 309 TYR A CA 1
ATOM 2576 C C . TYR A 1 309 ? 10.452 -0.075 -26.757 1.00 92.19 309 TYR A C 1
ATOM 2578 O O . TYR A 1 309 ? 10.909 -0.026 -25.610 1.00 92.19 309 TYR A O 1
ATOM 2586 N N . TYR A 1 310 ? 11.149 0.344 -27.804 1.00 93.19 310 TYR A N 1
ATOM 2587 C CA . TYR A 1 310 ? 12.399 1.070 -27.662 1.00 93.19 310 TYR A CA 1
ATOM 2588 C C . TYR A 1 310 ? 12.315 2.382 -28.425 1.00 93.19 310 TYR A C 1
ATOM 2590 O O . TYR A 1 310 ? 12.016 2.391 -29.617 1.00 93.19 310 TYR A O 1
ATOM 2598 N N . ARG A 1 311 ? 12.593 3.494 -27.749 1.00 94.06 311 ARG A N 1
ATOM 2599 C CA . ARG A 1 311 ? 12.756 4.784 -28.413 1.00 94.06 311 ARG A CA 1
ATOM 2600 C C . ARG A 1 311 ? 14.242 5.018 -28.602 1.00 94.06 311 ARG A C 1
ATOM 2602 O O . ARG A 1 311 ? 14.980 5.155 -27.629 1.00 94.06 311 ARG A O 1
ATOM 2609 N N . ASP A 1 312 ? 14.679 5.031 -29.855 1.00 89.44 312 ASP A N 1
ATOM 2610 C CA . ASP A 1 312 ? 16.072 5.300 -30.201 1.00 89.44 312 ASP A CA 1
ATOM 2611 C C . ASP A 1 312 ? 16.471 6.764 -29.914 1.00 89.44 312 ASP A C 1
ATOM 2613 O O . ASP A 1 312 ? 15.717 7.535 -29.321 1.00 89.44 312 ASP A O 1
ATOM 2617 N N . PHE A 1 313 ? 17.698 7.144 -30.271 1.00 87.31 313 PHE A N 1
ATOM 2618 C CA . PHE A 1 313 ? 18.208 8.499 -30.035 1.00 87.31 313 PHE A CA 1
ATOM 2619 C C . PHE A 1 313 ? 17.823 9.511 -31.131 1.00 87.31 313 PHE A C 1
ATOM 2621 O O . PHE A 1 313 ? 18.219 10.676 -31.038 1.00 87.31 313 PHE A O 1
ATOM 2628 N N . ASN A 1 314 ? 17.050 9.113 -32.147 1.00 90.50 314 ASN A N 1
ATOM 2629 C CA . ASN A 1 314 ? 16.660 10.009 -33.236 1.00 90.50 314 ASN A CA 1
ATOM 2630 C C . ASN A 1 314 ? 15.668 11.065 -32.744 1.00 90.50 314 ASN A C 1
ATOM 2632 O O . ASN A 1 314 ? 14.775 10.769 -31.950 1.00 90.50 314 ASN A O 1
ATOM 2636 N N . MET A 1 315 ? 15.828 12.300 -33.221 1.00 92.62 315 MET A N 1
ATOM 2637 C CA . MET A 1 315 ? 14.924 13.406 -32.900 1.00 92.62 315 MET A CA 1
ATOM 2638 C C . MET A 1 315 ? 13.497 13.110 -33.368 1.00 92.62 315 MET A C 1
ATOM 2640 O O . MET A 1 315 ? 13.300 12.516 -34.420 1.00 92.62 315 MET A O 1
ATOM 2644 N N . SER A 1 316 ? 12.509 13.535 -32.581 1.00 95.06 316 SER A N 1
ATOM 2645 C CA . SER A 1 316 ? 11.093 13.374 -32.925 1.00 95.06 316 SER A CA 1
ATOM 2646 C C . SER A 1 316 ? 10.674 14.272 -34.096 1.00 95.06 316 SER A C 1
ATOM 2648 O O . SER A 1 316 ? 10.994 15.469 -34.130 1.00 95.06 316 SER A O 1
ATOM 2650 N N . GLU A 1 317 ? 9.905 13.694 -35.011 1.00 95.12 317 GLU A N 1
ATOM 2651 C CA . GLU A 1 317 ? 9.284 14.318 -36.181 1.00 95.12 317 GLU A CA 1
ATOM 2652 C C . GLU A 1 317 ? 7.793 14.632 -35.966 1.00 95.12 317 GLU A C 1
ATOM 2654 O O . GLU A 1 317 ? 7.193 15.321 -36.794 1.00 95.12 317 GLU A O 1
ATOM 2659 N N . LEU A 1 318 ? 7.208 14.214 -34.833 1.00 93.62 318 LEU A N 1
ATOM 2660 C CA . LEU A 1 318 ? 5.832 14.549 -34.446 1.00 93.62 318 LEU A CA 1
ATOM 2661 C C . LEU A 1 318 ? 5.549 16.058 -34.554 1.00 93.62 318 LEU A C 1
ATOM 2663 O O . LEU A 1 318 ? 6.387 16.911 -34.230 1.00 93.62 318 LEU A O 1
ATOM 2667 N N . GLN A 1 319 ? 4.335 16.378 -35.009 1.00 93.00 319 GLN A N 1
ATOM 2668 C CA . GLN A 1 319 ? 3.876 17.756 -35.216 1.00 93.00 319 GLN A CA 1
ATOM 2669 C C . GLN A 1 319 ? 3.348 18.395 -33.927 1.00 93.00 319 GLN A C 1
ATOM 2671 O O . GLN A 1 319 ? 3.591 19.578 -33.679 1.00 93.00 319 GLN A O 1
ATOM 2676 N N . ASP A 1 320 ? 2.648 17.621 -33.091 1.00 94.81 320 ASP A N 1
ATOM 2677 C CA . ASP A 1 320 ? 2.146 18.111 -31.809 1.00 94.81 320 ASP A CA 1
ATOM 2678 C C . ASP A 1 320 ? 3.304 18.433 -30.856 1.00 94.81 320 ASP A C 1
ATOM 2680 O O . ASP A 1 320 ? 4.221 17.634 -30.664 1.00 94.81 320 ASP A O 1
ATOM 2684 N N . LYS A 1 321 ? 3.270 19.620 -30.243 1.00 94.00 321 LYS A N 1
ATOM 2685 C CA . LYS A 1 321 ? 4.381 20.116 -29.419 1.00 94.00 321 LYS A CA 1
ATOM 2686 C C . LYS A 1 321 ? 4.577 19.296 -28.145 1.00 94.00 321 LYS A C 1
ATOM 2688 O O . LYS A 1 321 ? 5.727 19.067 -27.762 1.00 94.00 321 LYS A O 1
ATOM 2693 N N . ASP A 1 322 ? 3.489 18.870 -27.500 1.00 92.12 322 ASP A N 1
ATOM 2694 C CA . ASP A 1 322 ? 3.546 18.089 -26.262 1.00 92.12 322 ASP A CA 1
ATOM 2695 C C . ASP A 1 322 ? 4.059 16.675 -26.574 1.00 92.12 322 ASP A C 1
ATOM 2697 O O . ASP A 1 322 ? 5.001 16.204 -25.929 1.00 92.12 322 ASP A O 1
ATOM 2701 N N . ALA A 1 323 ? 3.502 16.026 -27.600 1.00 94.00 323 ALA A N 1
ATOM 2702 C CA . ALA A 1 323 ? 3.916 14.694 -28.036 1.00 94.00 323 ALA A CA 1
ATOM 2703 C C . ALA A 1 323 ? 5.378 14.684 -28.503 1.00 94.00 323 ALA A C 1
ATOM 2705 O O . ALA A 1 323 ? 6.166 13.848 -28.058 1.00 94.00 323 ALA A O 1
ATOM 2706 N N . LYS A 1 324 ? 5.786 15.677 -29.303 1.00 95.69 324 LYS A N 1
ATOM 2707 C CA . LYS A 1 324 ? 7.175 15.856 -29.750 1.00 95.69 324 LYS A CA 1
ATOM 2708 C C . LYS A 1 324 ? 8.134 16.046 -28.581 1.00 95.69 324 LYS A C 1
ATOM 2710 O O . LYS A 1 324 ? 9.220 15.465 -28.567 1.00 95.69 324 LYS A O 1
ATOM 2715 N N . TYR A 1 325 ? 7.772 16.869 -27.596 1.00 94.44 325 TYR A N 1
ATOM 2716 C CA . TYR A 1 325 ? 8.597 17.061 -26.403 1.00 94.44 325 TYR A CA 1
ATOM 2717 C C . TYR A 1 325 ? 8.780 15.743 -25.650 1.00 94.44 325 TYR A C 1
ATOM 2719 O O . TYR A 1 325 ? 9.913 15.342 -25.382 1.00 94.44 325 TYR A O 1
ATOM 2727 N N . TRP A 1 326 ? 7.686 15.044 -25.345 1.00 95.12 326 TRP A N 1
ATOM 2728 C CA . TRP A 1 326 ? 7.742 13.805 -24.574 1.00 95.12 326 TRP A CA 1
ATOM 2729 C C . TRP A 1 326 ? 8.412 12.658 -25.327 1.00 95.12 326 TRP A C 1
ATOM 2731 O O . TRP A 1 326 ? 9.202 11.937 -24.721 1.00 95.12 326 TRP A O 1
ATOM 2741 N N . SER A 1 327 ? 8.204 12.535 -26.637 1.00 95.44 327 SER A N 1
ATOM 2742 C CA . SER A 1 327 ? 8.942 11.573 -27.461 1.00 95.44 327 SER A CA 1
ATOM 2743 C C . SER A 1 327 ? 10.453 11.820 -27.375 1.00 95.44 327 SER A C 1
ATOM 2745 O O . SER A 1 327 ? 11.224 10.898 -27.099 1.00 95.44 327 SER A O 1
ATOM 2747 N N . ASN A 1 328 ? 10.885 13.086 -27.468 1.00 93.81 328 ASN A N 1
ATOM 2748 C CA . ASN A 1 328 ? 12.293 13.451 -27.291 1.00 93.81 328 ASN A CA 1
ATOM 2749 C C . ASN A 1 328 ? 12.822 13.153 -25.878 1.00 93.81 328 ASN A C 1
ATOM 2751 O O . ASN A 1 328 ? 13.974 12.736 -25.742 1.00 93.81 328 ASN A O 1
ATOM 2755 N N . VAL A 1 329 ? 12.001 13.326 -24.834 1.00 93.31 329 VAL A N 1
ATOM 2756 C CA . VAL A 1 329 ? 12.349 12.951 -23.450 1.00 93.31 329 VAL A CA 1
ATOM 2757 C C . VAL A 1 329 ? 12.630 11.451 -23.339 1.00 93.31 329 VAL A C 1
ATOM 2759 O O . VAL A 1 329 ? 13.571 11.067 -22.639 1.00 93.31 329 VAL A O 1
ATOM 2762 N N . PHE A 1 330 ? 11.845 10.616 -24.021 1.00 93.75 330 PHE A N 1
ATOM 2763 C CA . PHE A 1 330 ? 11.987 9.161 -24.004 1.00 93.75 330 PHE A CA 1
ATOM 2764 C C . PHE A 1 330 ? 13.092 8.619 -24.922 1.00 93.75 330 PHE A C 1
ATOM 2766 O O . PHE A 1 330 ? 13.330 7.414 -24.909 1.00 93.75 330 PHE A O 1
ATOM 2773 N N . ARG A 1 331 ? 13.817 9.454 -25.675 1.00 91.75 331 ARG A N 1
ATOM 2774 C CA . ARG A 1 331 ? 14.941 8.987 -26.504 1.00 91.75 331 ARG A CA 1
ATOM 2775 C C . ARG A 1 331 ? 15.968 8.194 -25.696 1.00 91.75 331 ARG A C 1
ATOM 2777 O O . ARG A 1 331 ? 16.310 8.549 -24.566 1.00 91.75 331 ARG A O 1
ATOM 2784 N N . GLY A 1 332 ? 16.432 7.097 -26.283 1.00 89.56 332 GLY A N 1
ATOM 2785 C CA . GLY A 1 332 ? 17.318 6.126 -25.646 1.00 89.56 332 GLY A CA 1
ATOM 2786 C C . GLY A 1 332 ? 16.660 5.272 -24.557 1.00 89.56 332 GLY A C 1
ATOM 2787 O O . GLY A 1 332 ? 17.378 4.657 -23.766 1.00 89.56 332 GLY A O 1
ATOM 2788 N N . CYS A 1 333 ? 15.327 5.231 -24.452 1.00 92.69 333 CYS A N 1
ATOM 2789 C CA . CYS A 1 333 ? 14.633 4.462 -23.415 1.00 92.69 333 CYS A CA 1
ATOM 2790 C C . CYS A 1 333 ? 14.076 3.130 -23.919 1.00 92.69 333 CYS A C 1
ATOM 2792 O O . CYS A 1 333 ? 13.460 3.044 -24.978 1.00 92.69 333 CYS A O 1
ATOM 2794 N N . CYS A 1 334 ? 14.173 2.113 -23.065 1.00 93.38 334 CYS A N 1
ATOM 2795 C CA . CYS A 1 334 ? 13.252 0.984 -23.072 1.00 93.38 334 CYS A CA 1
ATOM 2796 C C . CYS A 1 334 ? 11.936 1.455 -22.446 1.00 93.38 334 CYS A C 1
ATOM 2798 O O . CYS A 1 334 ? 11.931 1.896 -21.294 1.00 93.38 334 CYS A O 1
ATOM 2800 N N . ILE A 1 335 ? 10.842 1.381 -23.194 1.00 94.50 335 ILE A N 1
ATOM 2801 C CA . ILE A 1 335 ? 9.521 1.875 -22.810 1.00 94.50 335 ILE A CA 1
ATOM 2802 C C . ILE A 1 335 ? 8.595 0.691 -22.552 1.00 94.50 335 ILE A C 1
ATOM 2804 O O . ILE A 1 335 ? 8.500 -0.217 -23.367 1.00 94.50 335 ILE A O 1
ATOM 2808 N N . TYR A 1 336 ? 7.884 0.733 -21.435 1.00 93.62 336 TYR A N 1
ATOM 2809 C CA . TYR A 1 336 ? 6.795 -0.165 -21.084 1.00 93.62 336 TYR A CA 1
ATOM 2810 C C . TYR A 1 336 ? 5.491 0.624 -21.194 1.00 93.62 336 TYR A C 1
ATOM 2812 O O . TYR A 1 336 ? 5.350 1.673 -20.550 1.00 93.62 336 TYR A O 1
ATOM 2820 N N . ALA A 1 337 ? 4.549 0.153 -22.012 1.00 93.88 337 ALA A N 1
ATOM 2821 C CA . ALA A 1 337 ? 3.231 0.766 -22.065 1.00 93.88 337 ALA A CA 1
ATOM 2822 C C . ALA A 1 337 ? 2.443 0.390 -20.810 1.00 93.88 337 ALA A C 1
ATOM 2824 O O . ALA A 1 337 ? 2.404 -0.768 -20.385 1.00 93.88 337 ALA A O 1
ATOM 2825 N N . ILE A 1 338 ? 1.816 1.393 -20.214 1.00 94.00 338 ILE A N 1
ATOM 2826 C CA . ILE A 1 338 ? 0.968 1.228 -19.044 1.00 94.00 338 ILE A CA 1
ATOM 2827 C C . ILE A 1 338 ? -0.453 1.100 -19.562 1.00 94.00 338 ILE A C 1
ATOM 2829 O O . ILE A 1 338 ? -0.940 1.994 -20.254 1.00 94.00 338 ILE A O 1
ATOM 2833 N N . LYS A 1 339 ? -1.100 -0.017 -19.233 1.00 93.38 339 LYS A N 1
ATOM 2834 C CA . LYS A 1 339 ? -2.465 -0.311 -19.657 1.00 93.38 339 LYS A CA 1
ATOM 2835 C C . LYS A 1 339 ? -3.418 -0.390 -18.478 1.00 93.38 339 LYS A C 1
ATOM 2837 O O . LYS A 1 339 ? -3.006 -0.716 -17.364 1.00 93.38 339 LYS A O 1
ATOM 2842 N N . ASP A 1 340 ? -4.677 -0.057 -18.720 1.00 92.06 340 ASP A N 1
ATOM 2843 C CA . ASP A 1 340 ? -5.759 -0.337 -17.779 1.00 92.06 340 ASP A CA 1
ATOM 2844 C C . ASP A 1 340 ? -6.184 -1.815 -17.830 1.00 92.06 340 ASP A C 1
ATOM 2846 O O . ASP A 1 340 ? -5.636 -2.616 -18.587 1.00 92.06 340 ASP A O 1
ATOM 2850 N N . ASP A 1 341 ? -7.173 -2.185 -17.020 1.00 89.44 341 ASP A N 1
ATOM 2851 C CA . ASP A 1 341 ? -7.742 -3.533 -16.981 1.00 89.44 341 ASP A CA 1
ATOM 2852 C C . ASP A 1 341 ? -8.603 -3.879 -18.208 1.00 89.44 341 ASP A C 1
ATOM 2854 O O . ASP A 1 341 ? -9.149 -4.973 -18.273 1.00 89.44 341 ASP A O 1
ATOM 2858 N N . ARG A 1 342 ? -8.715 -2.982 -19.191 1.00 89.88 342 ARG A N 1
ATOM 2859 C CA . ARG A 1 342 ? -9.357 -3.216 -20.493 1.00 89.88 342 ARG A CA 1
ATOM 2860 C C . ARG A 1 342 ? -8.341 -3.295 -21.634 1.00 89.88 342 ARG A C 1
ATOM 2862 O O . ARG A 1 342 ? -8.722 -3.542 -22.772 1.00 89.88 342 ARG A O 1
ATOM 2869 N N . GLY A 1 343 ? -7.057 -3.094 -21.340 1.00 91.00 343 GLY A N 1
ATOM 2870 C CA . GLY A 1 343 ? -5.979 -3.106 -22.323 1.00 91.00 343 GLY A CA 1
ATOM 2871 C C . GLY A 1 343 ? -5.749 -1.772 -23.041 1.00 91.00 343 GLY A C 1
ATOM 2872 O O . GLY A 1 343 ? -4.887 -1.726 -23.923 1.00 91.00 343 GLY A O 1
ATOM 2873 N N . ASN A 1 344 ? -6.442 -0.692 -22.662 1.00 93.06 344 ASN A N 1
ATOM 2874 C CA . ASN A 1 344 ? -6.204 0.640 -23.227 1.00 93.06 344 ASN A CA 1
ATOM 2875 C C . ASN A 1 344 ? -4.892 1.204 -22.692 1.00 93.06 344 ASN A C 1
ATOM 2877 O O . ASN A 1 344 ? -4.601 1.069 -21.501 1.00 93.06 344 ASN A O 1
ATOM 2881 N N . ILE A 1 345 ? -4.119 1.872 -23.546 1.00 94.38 345 ILE A N 1
ATOM 2882 C CA . ILE A 1 345 ? -2.891 2.551 -23.129 1.00 94.38 345 ILE A CA 1
ATOM 2883 C C . ILE A 1 345 ? -3.275 3.828 -22.380 1.00 94.38 345 ILE A C 1
ATOM 2885 O O . ILE A 1 345 ? -3.985 4.680 -22.898 1.00 94.38 345 ILE A O 1
ATOM 2889 N N . ILE A 1 346 ? -2.795 3.959 -21.147 1.00 93.69 346 ILE A N 1
ATOM 2890 C CA . ILE A 1 346 ? -3.100 5.083 -20.244 1.00 93.69 346 ILE A CA 1
ATOM 2891 C C . ILE A 1 346 ? -1.849 5.878 -19.857 1.00 93.69 346 ILE A C 1
ATOM 2893 O O . ILE A 1 346 ? -1.911 6.800 -19.044 1.00 93.69 346 ILE A O 1
ATOM 2897 N N . GLY A 1 347 ? -0.695 5.492 -20.400 1.00 95.44 347 GLY A N 1
ATOM 2898 C CA . GLY A 1 347 ? 0.573 6.156 -20.157 1.00 95.44 347 GLY A CA 1
ATOM 2899 C C . GLY A 1 347 ? 1.776 5.298 -20.525 1.00 95.44 347 GLY A C 1
ATOM 2900 O O . GLY A 1 347 ? 1.643 4.154 -20.960 1.00 95.44 347 GLY A O 1
ATOM 2901 N N . LEU A 1 348 ? 2.970 5.851 -20.317 1.00 95.38 348 LEU A N 1
ATOM 2902 C CA . LEU A 1 348 ? 4.243 5.182 -20.591 1.00 95.38 348 LEU A CA 1
ATOM 2903 C C . LEU A 1 348 ? 5.176 5.278 -19.392 1.00 95.38 348 LEU A C 1
ATOM 2905 O O . LEU A 1 348 ? 5.242 6.309 -18.713 1.00 95.38 348 LEU A O 1
ATOM 2909 N N . LYS A 1 349 ? 5.973 4.231 -19.202 1.00 93.94 349 LYS A N 1
ATOM 2910 C CA . LYS A 1 349 ? 7.122 4.246 -18.304 1.00 93.94 349 LYS A CA 1
ATOM 2911 C C . LYS A 1 349 ? 8.381 3.851 -19.055 1.00 93.94 349 LYS A C 1
ATOM 2913 O O . LYS A 1 349 ? 8.445 2.805 -19.685 1.00 93.94 349 LYS A O 1
ATOM 2918 N N . GLY A 1 350 ? 9.397 4.691 -18.971 1.00 93.12 350 GLY A N 1
ATOM 2919 C CA . GLY A 1 350 ? 10.671 4.533 -19.651 1.00 93.12 350 GLY A CA 1
ATOM 2920 C C . GLY A 1 350 ? 11.805 4.295 -18.668 1.00 93.12 350 GLY A C 1
ATOM 2921 O O . GLY A 1 350 ? 11.898 4.935 -17.618 1.00 93.12 350 GLY A O 1
ATOM 2922 N N . ARG A 1 351 ? 12.713 3.402 -19.043 1.00 91.19 351 ARG A N 1
ATOM 2923 C CA . ARG A 1 351 ? 14.043 3.279 -18.453 1.00 91.19 351 ARG A CA 1
ATOM 2924 C C . ARG A 1 351 ? 15.053 3.729 -19.496 1.00 91.19 351 ARG A C 1
ATOM 2926 O O . ARG A 1 351 ? 15.169 3.071 -20.529 1.00 91.19 351 ARG A O 1
ATOM 2933 N N . ARG A 1 352 ? 15.796 4.803 -19.217 1.00 90.12 352 ARG A N 1
ATOM 2934 C CA . ARG A 1 352 ? 16.934 5.203 -20.052 1.00 90.12 352 ARG A CA 1
ATOM 2935 C C . ARG A 1 352 ? 17.938 4.064 -20.097 1.00 90.12 352 ARG A C 1
ATOM 2937 O O . ARG A 1 352 ? 18.253 3.441 -19.081 1.00 90.12 352 ARG A O 1
ATOM 2944 N N . THR A 1 353 ? 18.389 3.774 -21.301 1.00 87.06 353 THR A N 1
ATOM 2945 C CA . THR A 1 353 ? 19.354 2.724 -21.585 1.00 87.06 353 THR A CA 1
ATOM 2946 C C . THR A 1 353 ? 20.647 3.366 -22.066 1.00 87.06 353 THR A C 1
ATOM 2948 O O . THR A 1 353 ? 20.684 4.551 -22.394 1.00 87.06 353 THR A O 1
ATOM 2951 N N . GLY A 1 354 ? 21.721 2.584 -22.056 1.00 79.44 354 GLY A N 1
ATOM 2952 C CA . GLY A 1 354 ? 22.999 2.993 -22.621 1.00 79.44 354 GLY A CA 1
ATOM 2953 C C . GLY A 1 354 ? 22.977 3.258 -24.129 1.00 79.44 354 GLY A C 1
ATOM 2954 O O . GLY A 1 354 ? 21.936 3.349 -24.778 1.00 79.44 354 GLY A O 1
ATOM 2955 N N . LYS A 1 355 ? 24.165 3.322 -24.722 1.00 75.06 355 LYS A N 1
ATOM 2956 C CA . LYS A 1 355 ? 24.320 3.360 -26.180 1.00 75.06 355 LYS A CA 1
ATOM 2957 C C . LYS A 1 355 ? 25.465 2.452 -26.610 1.00 75.06 355 LYS A C 1
ATOM 2959 O O . LYS A 1 355 ? 26.472 2.320 -25.908 1.00 75.06 355 LYS A O 1
ATOM 2964 N N . PHE A 1 356 ? 25.318 1.840 -27.782 1.00 68.44 356 PHE A N 1
ATOM 2965 C CA . PHE A 1 356 ? 26.448 1.240 -28.481 1.00 68.44 356 PHE A CA 1
ATOM 2966 C C . PHE A 1 356 ? 27.348 2.344 -29.028 1.00 68.44 356 PHE A C 1
ATOM 2968 O O . PHE A 1 356 ? 26.892 3.227 -29.755 1.00 68.44 356 PHE A O 1
ATOM 2975 N N . ILE A 1 357 ? 28.631 2.279 -28.690 1.00 70.19 357 ILE A N 1
ATOM 2976 C CA . ILE A 1 357 ? 29.658 3.136 -29.284 1.00 70.19 357 ILE A CA 1
ATOM 2977 C C . ILE A 1 357 ? 30.474 2.337 -30.303 1.00 70.19 357 ILE A C 1
ATOM 2979 O O . ILE A 1 357 ? 30.472 1.101 -30.314 1.00 70.19 357 ILE A O 1
ATOM 2983 N N . ALA A 1 358 ? 31.169 3.051 -31.191 1.00 56.91 358 ALA A N 1
ATOM 2984 C CA . ALA A 1 358 ? 32.029 2.442 -32.200 1.00 56.91 358 ALA A CA 1
ATOM 2985 C C . ALA A 1 358 ? 33.017 1.437 -31.569 1.00 56.91 358 ALA A C 1
ATOM 2987 O O . ALA A 1 358 ? 33.466 1.616 -30.434 1.00 56.91 358 ALA A O 1
ATOM 2988 N N . LYS A 1 359 ? 33.384 0.392 -32.326 1.00 57.88 359 LYS A N 1
ATOM 2989 C CA . LYS A 1 359 ? 34.240 -0.735 -31.887 1.00 57.88 359 LYS A CA 1
ATOM 2990 C C . LYS A 1 359 ? 33.582 -1.718 -30.901 1.00 57.88 359 LYS A C 1
ATOM 2992 O O . LYS A 1 359 ? 34.289 -2.441 -30.206 1.00 57.88 359 LYS A O 1
ATOM 2997 N N . GLY A 1 360 ? 32.249 -1.752 -30.823 1.00 62.41 360 GLY A N 1
ATOM 2998 C CA . GLY A 1 360 ? 31.506 -2.761 -30.051 1.00 62.41 360 GLY A CA 1
ATOM 2999 C C . GLY A 1 360 ? 31.549 -2.580 -28.529 1.00 62.41 360 GLY A C 1
ATOM 3000 O O . GLY A 1 360 ? 31.098 -3.460 -27.798 1.00 62.41 360 GLY A O 1
ATOM 3001 N N . LYS A 1 361 ? 32.073 -1.451 -28.033 1.00 68.38 361 LYS A N 1
ATOM 3002 C CA . LYS A 1 361 ? 32.011 -1.102 -26.608 1.00 68.38 361 LYS A CA 1
ATOM 3003 C C . LYS A 1 361 ? 30.606 -0.603 -26.260 1.00 68.38 361 LYS A C 1
ATOM 3005 O O . LYS A 1 361 ? 29.936 0.018 -27.085 1.00 68.38 361 LYS A O 1
ATOM 3010 N N . ILE A 1 362 ? 30.162 -0.866 -25.033 1.00 73.81 362 ILE A N 1
ATOM 3011 C CA . ILE A 1 362 ? 28.842 -0.442 -24.559 1.00 73.81 362 ILE A CA 1
ATOM 3012 C C . ILE A 1 362 ? 29.010 0.445 -23.331 1.00 73.81 362 ILE A C 1
ATOM 3014 O O . ILE A 1 362 ? 29.739 0.087 -22.408 1.00 73.81 362 ILE A O 1
ATOM 3018 N N . ARG A 1 363 ? 28.325 1.588 -23.347 1.00 78.38 363 ARG A N 1
ATOM 3019 C CA . ARG A 1 363 ? 28.226 2.546 -22.243 1.00 78.38 363 ARG A CA 1
ATOM 3020 C C . ARG A 1 363 ? 26.839 2.416 -21.623 1.00 78.38 363 ARG A C 1
ATOM 3022 O O . ARG A 1 363 ? 25.892 2.964 -22.178 1.00 78.38 363 ARG A O 1
ATOM 3029 N N . ASP A 1 364 ? 26.690 1.624 -20.561 1.00 76.19 364 ASP A N 1
ATOM 3030 C CA . ASP A 1 364 ? 25.383 1.315 -19.944 1.00 76.19 364 ASP A CA 1
ATOM 3031 C C . ASP A 1 364 ? 25.347 1.379 -18.414 1.00 76.19 364 ASP A C 1
ATOM 3033 O O . ASP A 1 364 ? 24.329 1.020 -17.814 1.00 76.19 364 ASP A O 1
ATOM 3037 N N . LYS A 1 365 ? 26.425 1.850 -17.781 1.00 82.88 365 LYS A N 1
ATOM 3038 C CA . LYS A 1 365 ? 26.384 2.228 -16.366 1.00 82.88 365 LYS A CA 1
ATOM 3039 C C . LYS A 1 365 ? 25.555 3.498 -16.179 1.00 82.88 365 LYS A C 1
ATOM 3041 O O . LYS A 1 365 ? 25.285 4.222 -17.134 1.00 82.88 365 LYS A O 1
ATOM 3046 N N . GLU A 1 366 ? 25.132 3.775 -14.953 1.00 82.56 366 GLU A N 1
ATOM 3047 C CA . GLU A 1 366 ? 24.326 4.968 -14.686 1.00 82.56 366 GLU A CA 1
ATOM 3048 C C . GLU A 1 366 ? 25.099 6.249 -15.022 1.00 82.56 366 GLU A C 1
ATOM 3050 O O . GLU A 1 366 ? 24.562 7.128 -15.694 1.00 82.56 366 GLU A O 1
ATOM 3055 N N . GLU A 1 367 ? 26.385 6.311 -14.674 1.00 83.69 367 GLU A N 1
ATOM 3056 C CA . GLU A 1 367 ? 27.260 7.445 -14.987 1.00 83.69 367 GLU A CA 1
ATOM 3057 C C . GLU A 1 367 ? 27.406 7.637 -16.501 1.00 83.69 367 GLU A C 1
ATOM 3059 O O . GLU A 1 367 ? 27.307 8.755 -17.000 1.00 83.69 367 GLU A O 1
ATOM 3064 N N . ASP A 1 368 ? 27.556 6.530 -17.232 1.00 82.56 368 ASP A N 1
ATOM 3065 C CA . ASP A 1 368 ? 27.639 6.501 -18.691 1.00 82.56 368 ASP A CA 1
ATOM 3066 C C . ASP A 1 368 ? 26.365 7.031 -19.355 1.00 82.56 368 ASP A C 1
ATOM 3068 O O . ASP A 1 368 ? 26.427 7.843 -20.277 1.00 82.56 368 ASP A O 1
ATOM 3072 N N . ILE A 1 369 ? 25.200 6.572 -18.893 1.00 84.44 369 ILE A N 1
ATOM 3073 C CA . ILE A 1 369 ? 23.896 6.999 -19.414 1.00 84.44 369 ILE A CA 1
ATOM 3074 C C . ILE A 1 369 ? 23.711 8.498 -19.177 1.00 84.44 369 ILE A C 1
ATOM 3076 O O . ILE A 1 369 ? 23.268 9.219 -20.071 1.00 84.44 369 ILE A O 1
ATOM 3080 N N . LEU A 1 370 ? 24.073 8.981 -17.988 1.00 81.75 370 LEU A N 1
ATOM 3081 C CA . LEU A 1 370 ? 23.990 10.399 -17.650 1.00 81.75 370 LEU A CA 1
ATOM 3082 C C . LEU A 1 370 ? 24.961 11.250 -18.473 1.00 81.75 370 LEU A C 1
ATOM 3084 O O . LEU A 1 370 ? 24.620 12.378 -18.826 1.00 81.75 370 LEU A O 1
ATOM 3088 N N . GLU A 1 371 ? 26.147 10.738 -18.791 1.00 83.56 371 GLU A N 1
ATOM 3089 C CA . GLU A 1 371 ? 27.106 11.417 -19.663 1.00 83.56 371 GLU A CA 1
ATOM 3090 C C . GLU A 1 371 ? 26.598 11.493 -21.105 1.00 83.56 371 GLU A C 1
ATOM 3092 O O . GLU A 1 371 ? 26.574 12.582 -21.671 1.00 83.56 371 GLU A O 1
ATOM 3097 N N . ILE A 1 372 ? 26.061 10.395 -21.652 1.00 81.62 372 ILE A N 1
ATOM 3098 C CA . ILE A 1 372 ? 25.432 10.375 -22.986 1.00 81.62 372 ILE A CA 1
ATOM 3099 C C . ILE A 1 372 ? 24.314 11.424 -23.078 1.00 81.62 372 ILE A C 1
ATOM 3101 O O . ILE A 1 372 ? 24.198 12.132 -24.076 1.00 81.62 372 ILE A O 1
ATOM 3105 N N . VAL A 1 373 ? 23.492 11.547 -22.033 1.00 83.06 373 VAL A N 1
ATOM 3106 C CA . VAL A 1 373 ? 22.429 12.562 -21.966 1.00 83.06 373 VAL A CA 1
ATOM 3107 C C . VAL A 1 373 ? 23.002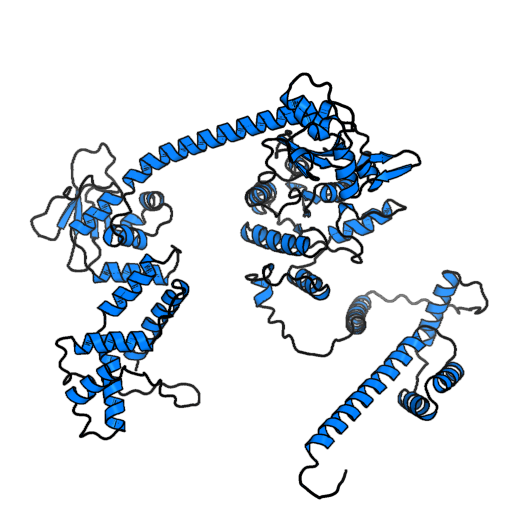 13.981 -21.901 1.00 83.06 373 VAL A C 1
ATOM 3109 O O . VAL A 1 373 ? 22.421 14.890 -22.485 1.00 83.06 373 VAL A O 1
ATOM 3112 N N . LYS A 1 374 ? 24.124 14.203 -21.207 1.00 83.38 374 LYS A N 1
ATOM 3113 C CA . LYS A 1 374 ? 24.777 15.523 -21.144 1.00 83.38 374 LYS A CA 1
ATOM 3114 C C . LYS A 1 374 ? 25.401 15.933 -22.477 1.00 83.38 374 LYS A C 1
ATOM 3116 O O . LYS A 1 374 ? 25.394 17.118 -22.790 1.00 83.38 374 LYS A O 1
ATOM 3121 N N . GLU A 1 375 ? 25.950 14.981 -23.223 1.00 85.06 375 GLU A N 1
ATOM 3122 C CA . GLU A 1 375 ? 26.584 15.217 -24.525 1.00 85.06 375 GLU A CA 1
ATOM 3123 C C . GLU A 1 375 ? 25.568 15.469 -25.649 1.00 85.06 375 GLU A C 1
ATOM 3125 O O . GLU A 1 375 ? 25.888 16.124 -26.639 1.00 85.06 375 GLU A O 1
ATOM 3130 N N . ASP A 1 376 ? 24.337 14.971 -25.514 1.00 87.25 376 ASP A N 1
ATOM 3131 C CA . ASP A 1 376 ? 23.275 15.196 -26.494 1.00 87.25 376 ASP A CA 1
ATOM 3132 C C . ASP A 1 376 ? 22.841 16.675 -26.524 1.00 87.25 376 ASP A C 1
ATOM 3134 O O . ASP A 1 376 ? 22.483 17.292 -25.512 1.00 87.25 376 ASP A O 1
ATOM 3138 N N . GLU A 1 377 ? 22.857 17.262 -27.723 1.00 89.50 377 GLU A N 1
ATOM 3139 C CA . GLU A 1 377 ? 22.601 18.689 -27.935 1.00 89.50 377 GLU A CA 1
ATOM 3140 C C . GLU A 1 377 ? 21.186 19.111 -27.508 1.00 89.50 377 GLU A C 1
ATOM 3142 O O . GLU A 1 377 ? 20.981 20.213 -26.995 1.00 89.50 377 GLU A O 1
ATOM 3147 N N . TRP A 1 378 ? 20.183 18.251 -27.703 1.00 90.88 378 TRP A N 1
ATOM 3148 C CA . TRP A 1 378 ? 18.818 18.587 -27.314 1.00 90.88 378 TRP A CA 1
ATOM 3149 C C . TRP A 1 378 ? 18.658 18.522 -25.799 1.00 90.88 378 TRP A C 1
ATOM 3151 O O . TRP A 1 378 ? 18.093 19.453 -25.218 1.00 90.88 378 TRP A O 1
ATOM 3161 N N . PHE A 1 379 ? 19.171 17.463 -25.162 1.00 88.56 379 PHE A N 1
ATOM 3162 C CA . PHE A 1 379 ? 19.095 17.276 -23.711 1.00 88.56 379 PHE A CA 1
ATOM 3163 C C . PHE A 1 379 ? 19.877 18.349 -22.943 1.00 88.56 379 PHE A C 1
ATOM 3165 O O . PHE A 1 379 ? 19.349 18.891 -21.971 1.00 88.56 379 PHE A O 1
ATOM 3172 N N . SER A 1 380 ? 21.075 18.724 -23.399 1.00 85.50 380 SER A N 1
ATOM 3173 C CA . SER A 1 380 ? 21.895 19.780 -22.777 1.00 85.50 380 SER A CA 1
ATOM 3174 C C . SER A 1 380 ? 21.235 21.164 -22.794 1.00 85.50 380 SER A C 1
ATOM 3176 O O . SER A 1 380 ? 21.449 21.962 -21.880 1.00 85.50 380 SER A O 1
ATOM 3178 N N . LYS A 1 381 ? 20.376 21.444 -23.783 1.00 88.44 381 LYS A N 1
ATOM 3179 C CA . LYS A 1 381 ? 19.582 22.684 -23.861 1.00 88.44 381 LYS A CA 1
ATOM 3180 C C . LYS A 1 381 ? 18.353 22.679 -22.945 1.00 88.44 381 LYS A C 1
ATOM 3182 O O . LYS A 1 381 ? 17.758 23.737 -22.723 1.00 88.44 381 LYS A O 1
ATOM 3187 N N . GLN A 1 382 ? 17.946 21.527 -22.406 1.00 87.75 382 GLN A N 1
ATOM 3188 C CA . GLN A 1 382 ? 16.776 21.444 -21.534 1.00 87.75 382 GLN A CA 1
ATOM 3189 C C . GLN A 1 382 ? 17.122 21.835 -20.094 1.00 87.75 382 GLN A C 1
ATOM 3191 O O . GLN A 1 382 ? 18.003 21.263 -19.461 1.00 87.75 382 GLN A O 1
ATOM 3196 N N . LYS A 1 383 ? 16.342 22.761 -19.526 1.00 80.38 383 LYS A N 1
ATOM 3197 C CA . LYS A 1 383 ? 16.447 23.147 -18.106 1.00 80.38 383 LYS A CA 1
ATOM 3198 C C . LYS A 1 383 ? 15.741 22.176 -17.149 1.00 80.38 383 LYS A C 1
ATOM 3200 O O . LYS A 1 383 ? 15.863 22.312 -15.938 1.00 80.38 383 LYS A O 1
ATOM 3205 N N . ASN A 1 384 ? 14.952 21.239 -17.673 1.00 79.88 384 ASN A N 1
ATOM 3206 C CA . ASN A 1 384 ? 14.119 20.352 -16.867 1.00 79.88 384 ASN A CA 1
ATOM 3207 C C . ASN A 1 384 ? 14.924 19.145 -16.362 1.00 79.88 384 ASN A C 1
ATOM 3209 O O . ASN A 1 384 ? 15.315 18.300 -17.158 1.00 79.88 384 ASN A O 1
ATOM 3213 N N . GLU A 1 385 ? 15.091 19.007 -15.045 1.00 79.88 385 GLU A N 1
ATOM 3214 C CA . GLU A 1 385 ? 15.807 17.885 -14.410 1.00 79.88 385 GLU A CA 1
ATOM 3215 C C . GLU A 1 385 ? 15.228 16.496 -14.742 1.00 79.88 385 GLU A C 1
ATOM 3217 O O . GLU A 1 385 ? 15.931 15.489 -14.662 1.00 79.88 385 GLU A O 1
ATOM 3222 N N . LEU A 1 386 ? 13.966 16.409 -15.179 1.00 78.62 386 LEU A N 1
ATOM 3223 C CA . LEU A 1 386 ? 13.354 15.154 -15.629 1.00 78.62 386 LEU A CA 1
ATOM 3224 C C . LEU A 1 386 ? 14.124 14.502 -16.794 1.00 78.62 386 LEU A C 1
ATOM 3226 O O . LEU A 1 386 ? 14.164 13.272 -16.906 1.00 78.62 386 LEU A O 1
ATOM 3230 N N . VAL A 1 387 ? 14.801 15.301 -17.625 1.00 78.50 387 VAL A N 1
ATOM 3231 C CA . VAL A 1 387 ? 15.623 14.789 -18.733 1.00 78.50 387 VAL A CA 1
ATOM 3232 C C . VAL A 1 387 ? 16.879 14.053 -18.266 1.00 78.50 387 VAL A C 1
ATOM 3234 O O . VAL A 1 387 ? 17.449 13.290 -19.032 1.00 78.50 387 VAL A O 1
ATOM 3237 N N . LYS A 1 388 ? 17.279 14.226 -17.002 1.00 75.25 388 LYS A N 1
ATOM 3238 C CA . LYS A 1 388 ? 18.455 13.579 -16.407 1.00 75.25 388 LYS A CA 1
ATOM 3239 C C . LYS A 1 388 ? 18.103 12.340 -15.576 1.00 75.25 388 LYS A C 1
ATOM 3241 O O . LYS A 1 388 ? 18.994 11.681 -15.065 1.00 75.25 388 LYS A O 1
ATOM 3246 N N . LYS A 1 389 ? 16.821 11.993 -15.407 1.00 85.44 389 LYS A N 1
ATOM 3247 C CA . LYS A 1 389 ? 16.411 10.843 -14.573 1.00 85.44 389 LYS A CA 1
ATOM 3248 C C . LYS A 1 389 ? 16.607 9.499 -15.279 1.00 85.44 389 LYS A C 1
ATOM 3250 O O . LYS A 1 389 ? 16.236 9.352 -16.433 1.00 85.44 389 LYS A O 1
ATOM 3255 N N . LEU A 1 390 ? 17.075 8.463 -14.589 1.00 86.06 390 LEU A N 1
ATOM 3256 C CA . LEU A 1 390 ? 17.203 7.131 -15.202 1.00 86.06 390 LEU A CA 1
ATOM 3257 C C . LEU A 1 390 ? 15.840 6.474 -15.515 1.00 86.06 390 LEU A C 1
ATOM 3259 O O . LEU A 1 390 ? 15.685 5.790 -16.526 1.00 86.06 390 LEU A O 1
ATOM 3263 N N . LYS A 1 391 ? 14.844 6.684 -14.645 1.00 89.69 391 LYS A N 1
ATOM 3264 C CA . LYS A 1 391 ? 13.462 6.203 -14.797 1.00 89.69 391 LYS A CA 1
ATOM 3265 C C . LYS A 1 391 ? 12.529 7.394 -15.026 1.00 89.69 391 LYS A C 1
ATOM 3267 O O . LYS A 1 391 ? 12.619 8.391 -14.308 1.00 89.69 391 LYS A O 1
ATOM 3272 N N . ILE A 1 392 ? 11.638 7.286 -16.005 1.00 91.50 392 ILE A N 1
ATOM 3273 C CA . ILE A 1 392 ? 10.753 8.367 -16.451 1.00 91.50 392 ILE A CA 1
ATOM 3274 C C . ILE A 1 392 ? 9.337 7.820 -16.574 1.00 91.50 392 ILE A C 1
ATOM 3276 O O . ILE A 1 392 ? 9.144 6.770 -17.176 1.00 91.50 392 ILE A O 1
ATOM 3280 N N . ASN A 1 393 ? 8.352 8.563 -16.085 1.00 92.81 393 ASN A N 1
ATOM 3281 C CA . ASN A 1 393 ? 6.954 8.337 -16.436 1.00 92.81 393 ASN A CA 1
ATOM 3282 C C . ASN A 1 393 ? 6.503 9.470 -17.357 1.00 92.81 393 ASN A C 1
ATOM 3284 O O . ASN A 1 393 ? 6.940 10.614 -17.183 1.00 92.81 393 ASN A O 1
ATOM 3288 N N . LEU A 1 394 ? 5.634 9.159 -18.316 1.00 93.94 394 LEU A N 1
ATOM 3289 C CA . LEU A 1 394 ? 4.946 10.174 -19.105 1.00 93.94 394 LEU A CA 1
ATOM 3290 C C . LEU A 1 394 ? 4.114 11.059 -18.164 1.00 93.94 394 LEU A C 1
ATOM 3292 O O . LEU A 1 394 ? 3.700 10.632 -17.080 1.00 93.94 394 LEU A O 1
ATOM 3296 N N . LYS A 1 395 ? 3.889 12.315 -18.559 1.00 89.69 395 LYS A N 1
ATOM 3297 C CA . LYS A 1 395 ? 3.054 13.246 -17.794 1.00 89.69 395 LYS A CA 1
ATOM 3298 C C . LYS A 1 395 ? 1.714 12.609 -17.429 1.00 89.69 395 LYS A C 1
ATOM 3300 O O . LYS A 1 395 ? 1.132 11.893 -18.238 1.00 89.69 395 LYS A O 1
ATOM 3305 N N . ASP A 1 396 ? 1.249 12.884 -16.212 1.00 87.25 396 ASP A N 1
ATOM 3306 C CA . ASP A 1 396 ? -0.058 12.459 -15.695 1.00 87.25 396 ASP A CA 1
ATOM 3307 C C . ASP A 1 396 ? -0.272 10.929 -15.640 1.00 87.25 396 ASP A C 1
ATOM 3309 O O . ASP A 1 396 ? -1.328 10.460 -15.221 1.00 87.25 396 ASP A O 1
ATOM 3313 N N . THR A 1 397 ? 0.757 10.136 -15.960 1.00 88.81 397 THR A N 1
ATOM 3314 C CA . THR A 1 397 ? 0.720 8.677 -15.868 1.00 88.81 397 THR A CA 1
ATOM 3315 C C . THR A 1 397 ? 0.831 8.233 -14.412 1.00 88.81 397 THR A C 1
ATOM 3317 O O . THR A 1 397 ? 1.855 8.447 -13.752 1.00 88.81 397 THR A O 1
ATOM 3320 N N . LYS A 1 398 ? -0.218 7.572 -13.918 1.00 83.81 398 LYS A N 1
ATOM 3321 C CA . LYS A 1 398 ? -0.259 6.947 -12.592 1.00 83.81 398 LYS A CA 1
ATOM 3322 C C . LYS A 1 398 ? -0.023 5.442 -12.722 1.00 83.81 398 LYS A C 1
ATOM 3324 O O . LYS A 1 398 ? -0.539 4.797 -13.624 1.00 83.81 398 LYS A O 1
ATOM 3329 N N . THR A 1 399 ? 0.794 4.901 -11.822 1.00 86.62 399 THR A N 1
ATOM 3330 C CA . THR A 1 399 ? 1.079 3.456 -11.731 1.00 86.62 399 THR A CA 1
ATOM 3331 C C . THR A 1 399 ? 0.441 2.815 -10.502 1.00 86.62 399 THR A C 1
ATOM 3333 O O . THR A 1 399 ? 0.326 1.598 -10.433 1.00 86.62 399 THR A O 1
ATOM 3336 N N . ASP A 1 400 ? -0.020 3.629 -9.549 1.00 86.62 400 ASP A N 1
ATOM 3337 C CA . ASP A 1 400 ? -0.566 3.179 -8.268 1.00 86.62 400 ASP A CA 1
ATOM 3338 C C . ASP A 1 400 ? -1.950 2.521 -8.383 1.00 86.62 400 ASP A C 1
ATOM 3340 O O . ASP A 1 400 ? -2.406 1.903 -7.425 1.00 86.62 400 ASP A O 1
ATOM 3344 N N . ASP A 1 401 ? -2.639 2.677 -9.514 1.00 85.38 401 ASP A N 1
ATOM 3345 C CA . ASP A 1 401 ? -3.998 2.194 -9.778 1.00 85.38 401 ASP A CA 1
ATOM 3346 C C . ASP A 1 401 ? -4.070 1.220 -10.963 1.00 85.38 401 ASP A C 1
ATOM 3348 O O . ASP A 1 401 ? -5.142 1.004 -11.518 1.00 85.38 401 ASP A O 1
ATOM 3352 N N . THR A 1 402 ? -2.938 0.637 -11.357 1.00 90.88 402 THR A N 1
ATOM 3353 C CA . THR A 1 402 ? -2.866 -0.434 -12.354 1.00 90.88 402 THR A CA 1
ATOM 3354 C C . THR A 1 402 ? -1.684 -1.361 -12.062 1.00 90.88 402 THR A C 1
ATOM 3356 O O . THR A 1 402 ? -0.798 -1.038 -11.268 1.00 90.88 402 THR A O 1
ATOM 3359 N N . LEU A 1 403 ? -1.670 -2.530 -12.696 1.00 94.75 403 LEU A N 1
ATOM 3360 C CA . LEU A 1 403 ? -0.606 -3.524 -12.622 1.00 94.75 403 LEU A CA 1
ATOM 3361 C C . LEU A 1 403 ? -0.157 -3.893 -14.035 1.00 94.75 403 LEU A C 1
ATOM 3363 O O . LEU A 1 403 ? -0.978 -4.135 -14.922 1.00 94.75 403 LEU A O 1
ATOM 3367 N N . TYR A 1 404 ? 1.156 -3.960 -14.244 1.00 94.94 404 TYR A N 1
ATOM 3368 C CA . TYR A 1 404 ? 1.706 -4.343 -15.541 1.00 94.94 404 TYR A CA 1
ATOM 3369 C C . TYR A 1 404 ? 1.268 -5.773 -15.893 1.00 94.94 404 TYR A C 1
ATOM 3371 O O . TYR A 1 404 ? 1.283 -6.642 -15.025 1.00 94.94 404 TYR A O 1
ATOM 3379 N N . LEU A 1 405 ? 0.874 -5.999 -17.153 1.00 94.06 405 LEU A N 1
ATOM 3380 C CA . LEU A 1 405 ? 0.320 -7.251 -17.705 1.00 94.06 405 LEU A CA 1
ATOM 3381 C C . LEU A 1 405 ? -1.025 -7.736 -17.145 1.00 94.06 405 LEU A C 1
ATOM 3383 O O . LEU A 1 405 ? -1.545 -8.714 -17.677 1.00 94.06 405 LEU A O 1
ATOM 3387 N N . LEU A 1 406 ? -1.636 -7.065 -16.161 1.00 94.81 406 LEU A N 1
ATOM 3388 C CA . LEU A 1 406 ? -2.906 -7.519 -15.574 1.00 94.81 406 LEU A CA 1
ATOM 3389 C C . LEU A 1 406 ? -3.989 -7.757 -16.633 1.00 94.81 406 LEU A C 1
ATOM 3391 O O . LEU A 1 406 ? -4.635 -8.801 -16.612 1.00 94.81 406 LEU A O 1
ATOM 3395 N N . TYR A 1 407 ? -4.130 -6.831 -17.587 1.00 93.25 407 TYR A N 1
ATOM 3396 C CA . TYR A 1 407 ? -5.134 -6.881 -18.656 1.00 93.25 407 TYR A CA 1
ATOM 3397 C C . TYR A 1 407 ? -5.122 -8.186 -19.471 1.00 93.25 407 TYR A C 1
ATOM 3399 O O . TYR A 1 407 ? -6.134 -8.536 -20.066 1.00 93.25 407 TYR A O 1
ATOM 3407 N N . LYS A 1 408 ? -4.003 -8.926 -19.502 1.00 92.00 408 LYS A N 1
ATOM 3408 C CA . LYS A 1 408 ? -3.908 -10.204 -20.225 1.00 92.00 408 LYS A CA 1
ATOM 3409 C C . LYS A 1 408 ? -4.717 -11.327 -19.580 1.00 92.00 408 LYS A C 1
ATOM 3411 O O . LYS A 1 408 ? -4.997 -12.320 -20.238 1.00 92.00 408 LYS A O 1
ATOM 3416 N N . TYR A 1 409 ? -5.058 -11.185 -18.303 1.00 92.38 409 TYR A N 1
ATOM 3417 C CA . TYR A 1 409 ? -5.656 -12.252 -17.501 1.00 92.38 409 TYR A CA 1
ATOM 3418 C C . TYR A 1 409 ? -7.087 -11.932 -17.051 1.00 92.38 409 TYR A C 1
ATOM 3420 O O . TYR A 1 409 ? -7.737 -12.774 -16.441 1.00 92.38 409 TYR A O 1
ATOM 3428 N N . VAL A 1 410 ? -7.584 -10.723 -17.336 1.00 90.56 410 VAL A N 1
ATOM 3429 C CA . VAL A 1 410 ? -8.906 -10.249 -16.880 1.00 90.56 410 VAL A CA 1
ATOM 3430 C C . VAL A 1 410 ? -10.079 -10.833 -17.665 1.00 90.56 410 VAL A C 1
ATOM 3432 O O . VAL A 1 410 ? -11.189 -10.847 -17.144 1.00 90.56 410 VAL A O 1
ATOM 3435 N N . GLU A 1 411 ? -9.851 -11.297 -18.898 1.00 88.19 411 GLU A N 1
ATOM 3436 C CA . GLU A 1 411 ? -10.905 -11.870 -19.744 1.00 88.19 411 GLU A CA 1
ATOM 3437 C C . GLU A 1 411 ? -11.298 -13.275 -19.272 1.00 88.19 411 GLU A C 1
ATOM 3439 O O . GLU A 1 411 ? -12.483 -13.566 -19.149 1.00 88.19 411 GLU A O 1
ATOM 3444 N N . ASN A 1 412 ? -10.306 -14.104 -18.918 1.00 87.25 412 ASN A N 1
ATOM 3445 C CA . ASN A 1 412 ? -10.504 -15.490 -18.479 1.00 87.25 412 ASN A CA 1
ATOM 3446 C C . ASN A 1 412 ? -9.838 -15.774 -17.111 1.00 87.25 412 ASN A C 1
ATOM 3448 O O . ASN A 1 412 ? -9.003 -16.674 -16.997 1.00 87.25 412 ASN A O 1
ATOM 3452 N N . PRO A 1 413 ? -10.180 -15.037 -16.034 1.00 87.62 413 PRO A N 1
ATOM 3453 C CA . PRO A 1 413 ? -9.504 -15.168 -14.740 1.00 87.62 413 PRO A CA 1
ATOM 3454 C C . PRO A 1 413 ? -9.744 -16.531 -14.069 1.00 87.62 413 PRO A C 1
ATOM 3456 O O . PRO A 1 413 ? -8.961 -16.951 -13.219 1.00 87.62 413 PRO A O 1
ATOM 3459 N N . TRP A 1 414 ? -10.793 -17.264 -14.462 1.00 85.81 414 TRP A N 1
ATOM 3460 C CA . TRP A 1 414 ? -11.072 -18.616 -13.964 1.00 85.81 414 TRP A CA 1
ATOM 3461 C C . TRP A 1 414 ? -10.060 -19.667 -14.438 1.00 85.81 414 TRP A C 1
ATOM 3463 O O . TRP A 1 414 ? -9.954 -20.716 -13.804 1.00 85.81 414 TRP A O 1
ATOM 3473 N N . GLU A 1 415 ? -9.292 -19.400 -15.497 1.00 89.19 415 GLU A N 1
ATOM 3474 C CA . GLU A 1 415 ? -8.221 -20.290 -15.976 1.00 89.19 415 GLU A CA 1
ATOM 3475 C C . GLU A 1 415 ? -6.928 -20.153 -15.163 1.00 89.19 415 GLU A C 1
ATOM 3477 O O . GLU A 1 415 ? -5.998 -20.936 -15.336 1.00 89.19 415 GLU A O 1
ATOM 3482 N N . ILE A 1 416 ? -6.860 -19.161 -14.271 1.00 92.06 416 ILE A N 1
ATOM 3483 C CA . ILE A 1 416 ? -5.659 -18.832 -13.508 1.00 92.06 416 ILE A CA 1
ATOM 3484 C C . ILE A 1 416 ? -5.709 -19.500 -12.142 1.00 92.06 416 ILE A C 1
ATOM 3486 O O . ILE A 1 416 ? -6.584 -19.195 -11.335 1.00 92.06 416 ILE A O 1
ATOM 3490 N N . ASP A 1 417 ? -4.773 -20.398 -11.869 1.00 90.44 417 ASP A N 1
ATOM 3491 C CA . ASP A 1 417 ? -4.634 -21.074 -10.572 1.00 90.44 417 ASP A CA 1
ATOM 3492 C C . ASP A 1 417 ? -3.615 -20.373 -9.669 1.00 90.44 417 ASP A C 1
ATOM 3494 O O . ASP A 1 417 ? -3.636 -20.525 -8.446 1.00 90.44 417 ASP A O 1
ATOM 3498 N N . LYS A 1 418 ? -2.723 -19.584 -10.274 1.00 94.19 418 LYS A N 1
ATOM 3499 C CA . LYS A 1 418 ? -1.608 -18.937 -9.592 1.00 94.19 418 LYS A CA 1
ATOM 3500 C C . LYS A 1 418 ? -1.381 -17.519 -10.103 1.00 94.19 418 LYS A C 1
ATOM 3502 O O . LYS A 1 418 ? -1.334 -17.292 -11.311 1.00 94.19 418 LYS A O 1
ATOM 3507 N N . LEU A 1 419 ? -1.162 -16.583 -9.185 1.00 96.75 419 LEU A N 1
ATOM 3508 C CA . LEU A 1 419 ? -0.789 -15.201 -9.472 1.00 96.75 419 LEU A CA 1
ATOM 3509 C C . LEU A 1 419 ? 0.617 -14.911 -8.942 1.00 96.75 419 LEU A C 1
ATOM 3511 O O . LEU A 1 419 ? 0.848 -14.885 -7.738 1.00 96.75 419 LEU A O 1
ATOM 3515 N N . VAL A 1 420 ? 1.552 -14.632 -9.840 1.00 97.44 420 VAL A N 1
ATOM 3516 C CA . VAL A 1 420 ? 2.914 -14.207 -9.516 1.00 97.44 420 VAL A CA 1
ATOM 3517 C C . VAL A 1 420 ? 2.975 -12.684 -9.525 1.00 97.44 420 VAL A C 1
ATOM 3519 O O . VAL A 1 420 ? 2.665 -12.052 -10.537 1.00 97.44 420 VAL A O 1
ATOM 3522 N N . ILE A 1 421 ? 3.396 -12.091 -8.410 1.00 97.56 421 ILE A N 1
ATOM 3523 C CA . ILE A 1 421 ? 3.568 -10.642 -8.264 1.00 97.56 421 ILE A CA 1
ATOM 3524 C C . ILE A 1 421 ? 5.057 -10.344 -8.122 1.00 97.56 421 ILE A C 1
ATOM 3526 O O . ILE A 1 421 ? 5.696 -10.781 -7.165 1.00 97.56 421 ILE A O 1
ATOM 3530 N N . VAL A 1 422 ? 5.593 -9.573 -9.062 1.00 95.81 422 VAL A N 1
ATOM 3531 C CA . VAL A 1 422 ? 6.987 -9.110 -9.062 1.00 95.81 422 VAL A CA 1
ATOM 3532 C C . VAL A 1 422 ? 7.075 -7.601 -8.838 1.00 95.81 422 VAL A C 1
ATOM 3534 O O . VAL A 1 422 ? 6.093 -6.867 -8.981 1.00 95.81 422 VAL A O 1
ATOM 3537 N N . GLU A 1 423 ? 8.280 -7.118 -8.547 1.00 91.50 423 GLU A N 1
ATOM 3538 C CA . GLU A 1 423 ? 8.537 -5.690 -8.386 1.00 91.50 423 GLU A CA 1
ATOM 3539 C C . GLU A 1 423 ? 8.519 -4.943 -9.734 1.00 91.50 423 GLU A C 1
ATOM 3541 O O . GLU A 1 423 ? 7.737 -4.005 -9.909 1.00 91.50 423 GLU A O 1
ATOM 3546 N N . GLY A 1 424 ? 9.354 -5.340 -10.702 1.00 92.56 424 GLY A N 1
ATOM 3547 C CA . GLY A 1 424 ? 9.578 -4.609 -11.953 1.00 92.56 424 GLY A CA 1
ATOM 3548 C C . GLY A 1 424 ? 8.941 -5.218 -13.208 1.00 92.56 424 GLY A C 1
ATOM 3549 O O . GLY A 1 424 ? 8.640 -6.406 -13.300 1.00 92.56 424 GLY A O 1
ATOM 3550 N N . GLU A 1 425 ? 8.780 -4.396 -14.247 1.00 92.94 425 GLU A N 1
ATOM 3551 C CA . GLU A 1 425 ? 8.190 -4.802 -15.533 1.00 92.94 425 GLU A CA 1
ATOM 3552 C C . GLU A 1 425 ? 9.084 -5.786 -16.296 1.00 92.94 425 GLU A C 1
ATOM 3554 O O . GLU A 1 425 ? 8.587 -6.707 -16.943 1.00 92.94 425 GLU A O 1
ATOM 3559 N N . LYS A 1 426 ? 10.411 -5.613 -16.196 1.00 91.69 426 LYS A N 1
ATOM 3560 C CA . LYS A 1 426 ? 11.420 -6.515 -16.780 1.00 91.69 426 LYS A CA 1
ATOM 3561 C C . LYS A 1 426 ? 11.294 -7.930 -16.203 1.00 91.69 426 LYS A C 1
ATOM 3563 O O . LYS A 1 426 ? 11.417 -8.909 -16.938 1.00 91.69 426 LYS A O 1
ATOM 3568 N N . ASP A 1 427 ? 11.037 -8.028 -14.903 1.00 92.69 427 ASP A N 1
ATOM 3569 C CA . ASP A 1 427 ? 10.904 -9.293 -14.177 1.00 92.69 427 ASP A CA 1
ATOM 3570 C C . ASP A 1 427 ? 9.618 -10.002 -14.596 1.00 92.69 427 ASP A C 1
ATOM 3572 O O . ASP A 1 427 ? 9.634 -11.179 -14.959 1.00 92.69 427 ASP A O 1
ATOM 3576 N N . ALA A 1 428 ? 8.523 -9.242 -14.680 1.00 94.06 428 ALA A N 1
ATOM 3577 C CA . ALA A 1 428 ? 7.232 -9.736 -15.148 1.00 94.06 428 ALA A CA 1
ATOM 3578 C C . ALA A 1 428 ? 7.334 -10.238 -16.586 1.00 94.06 428 ALA A C 1
ATOM 3580 O O . ALA A 1 428 ? 6.846 -11.321 -16.894 1.00 94.06 428 ALA A O 1
ATOM 3581 N N . LEU A 1 429 ? 8.017 -9.486 -17.453 1.00 91.88 429 LEU A N 1
ATOM 3582 C CA . LEU A 1 429 ? 8.259 -9.872 -18.838 1.00 91.88 429 LEU A CA 1
ATOM 3583 C C . LEU A 1 429 ? 9.014 -11.202 -18.928 1.00 91.88 429 LEU A C 1
ATOM 3585 O O . LEU A 1 429 ? 8.638 -12.069 -19.716 1.00 91.88 429 LEU A O 1
ATOM 3589 N N . ARG A 1 430 ? 10.057 -11.397 -18.109 1.00 89.94 430 ARG A N 1
ATOM 3590 C CA . ARG A 1 430 ? 10.825 -12.650 -18.104 1.00 89.94 430 ARG A CA 1
ATOM 3591 C C . ARG A 1 430 ? 9.947 -13.836 -17.742 1.00 89.94 430 ARG A C 1
ATOM 3593 O O . ARG A 1 430 ? 9.972 -14.829 -18.466 1.00 89.94 430 ARG A O 1
ATOM 3600 N N . ILE A 1 431 ? 9.195 -13.748 -16.649 1.00 90.88 431 ILE A N 1
ATOM 3601 C CA . ILE A 1 431 ? 8.371 -14.870 -16.189 1.00 90.88 431 ILE A CA 1
ATOM 3602 C C . ILE A 1 431 ? 7.218 -15.108 -17.175 1.00 90.88 431 ILE A C 1
ATOM 3604 O O . ILE A 1 431 ? 7.010 -16.242 -17.600 1.00 90.88 431 ILE A O 1
ATOM 3608 N N . ALA A 1 432 ? 6.539 -14.049 -17.628 1.00 91.12 432 ALA A N 1
ATOM 3609 C CA . ALA A 1 432 ? 5.435 -14.151 -18.583 1.00 91.12 432 ALA A CA 1
ATOM 3610 C C . ALA A 1 432 ? 5.867 -14.754 -19.929 1.00 91.12 432 ALA A C 1
ATOM 3612 O O . ALA A 1 432 ? 5.122 -15.539 -20.507 1.00 91.12 432 ALA A O 1
ATOM 3613 N N . SER A 1 433 ? 7.087 -14.466 -20.405 1.00 87.50 433 SER A N 1
ATOM 3614 C CA . SER A 1 433 ? 7.621 -15.053 -21.647 1.00 87.50 433 SER A CA 1
ATOM 3615 C C . SER A 1 433 ? 7.754 -16.581 -21.614 1.00 87.50 433 SER A C 1
ATOM 3617 O O . SER A 1 433 ? 7.876 -17.204 -22.664 1.00 87.50 433 SER A O 1
ATOM 3619 N N . GLN A 1 434 ? 7.711 -17.205 -20.429 1.00 84.12 434 GLN A N 1
ATOM 3620 C CA . GLN A 1 434 ? 7.742 -18.665 -20.302 1.00 84.12 434 GLN A CA 1
ATOM 3621 C C . GLN A 1 434 ? 6.393 -19.328 -20.632 1.00 84.12 434 GLN A C 1
ATOM 3623 O O . GLN A 1 434 ? 6.351 -20.548 -20.747 1.00 84.12 434 GLN A O 1
ATOM 3628 N N . ASN A 1 435 ? 5.308 -18.553 -20.787 1.00 84.00 435 ASN A N 1
ATOM 3629 C CA . ASN A 1 435 ? 3.969 -19.038 -21.151 1.00 84.00 435 ASN A CA 1
ATOM 3630 C C . ASN A 1 435 ? 3.484 -20.224 -20.289 1.00 84.00 435 ASN A C 1
ATOM 3632 O O . ASN A 1 435 ? 2.925 -21.197 -20.797 1.00 84.00 435 ASN A O 1
ATOM 3636 N N . ILE A 1 436 ? 3.717 -20.157 -18.974 1.00 87.06 436 ILE A N 1
ATOM 3637 C CA . ILE A 1 436 ? 3.321 -21.218 -18.041 1.00 87.06 436 ILE A CA 1
ATOM 3638 C C . ILE A 1 436 ? 1.792 -21.240 -17.933 1.00 87.06 436 ILE A C 1
ATOM 3640 O O . ILE A 1 436 ? 1.167 -20.255 -17.539 1.00 87.06 436 ILE A O 1
ATOM 3644 N N . LYS A 1 437 ? 1.184 -22.380 -18.276 1.00 87.38 437 LYS A N 1
ATOM 3645 C CA . LYS A 1 437 ? -0.272 -22.557 -18.249 1.00 87.38 437 LYS A CA 1
ATOM 3646 C C . LYS A 1 437 ? -0.827 -22.337 -16.835 1.00 87.38 437 LYS A C 1
ATOM 3648 O O . LYS A 1 437 ? -0.289 -22.874 -15.871 1.00 87.38 437 LYS A O 1
ATOM 3653 N N . GLY A 1 438 ? -1.916 -21.573 -16.731 1.00 89.56 438 GLY A N 1
ATOM 3654 C CA . GLY A 1 438 ? -2.615 -21.305 -15.468 1.00 89.56 438 GLY A CA 1
ATOM 3655 C C . GLY A 1 438 ? -1.913 -20.316 -14.529 1.00 89.56 438 GLY A C 1
ATOM 3656 O O . GLY A 1 438 ? -2.354 -20.144 -13.393 1.00 89.56 438 GLY A O 1
ATOM 3657 N N . VAL A 1 439 ? -0.838 -19.656 -14.979 1.00 94.06 439 VAL A N 1
ATOM 3658 C CA . VAL A 1 439 ? -0.087 -18.672 -14.189 1.00 94.06 439 VAL A CA 1
ATOM 3659 C C . VAL A 1 439 ? -0.283 -17.271 -14.759 1.00 94.06 439 VAL A C 1
ATOM 3661 O O . VAL A 1 439 ? 0.123 -16.982 -15.883 1.00 94.06 439 VAL A O 1
ATOM 3664 N N . ALA A 1 440 ? -0.857 -16.379 -13.957 1.00 95.38 440 ALA A N 1
ATOM 3665 C CA . ALA A 1 440 ? -0.854 -14.948 -14.221 1.00 95.38 440 ALA A CA 1
ATOM 3666 C C . ALA A 1 440 ? 0.396 -14.308 -13.613 1.00 95.38 440 ALA A C 1
ATOM 3668 O O . ALA A 1 440 ? 0.784 -14.637 -12.495 1.00 95.38 440 ALA A O 1
ATOM 3669 N N . VAL A 1 441 ? 1.014 -13.368 -14.325 1.00 95.81 441 VAL A N 1
ATOM 3670 C CA . VAL A 1 441 ? 2.202 -12.637 -13.857 1.00 95.81 441 VAL A CA 1
ATOM 3671 C C . VAL A 1 441 ? 1.947 -11.144 -13.964 1.00 95.81 441 VAL A C 1
ATOM 3673 O O . VAL A 1 441 ? 1.637 -10.658 -15.052 1.00 95.81 441 VAL A O 1
ATOM 3676 N N . VAL A 1 442 ? 2.122 -10.414 -12.865 1.00 96.38 442 VAL A N 1
ATOM 3677 C CA . VAL A 1 442 ? 1.910 -8.963 -12.801 1.00 96.38 442 VAL A CA 1
ATOM 3678 C C . VAL A 1 442 ? 3.046 -8.251 -12.070 1.00 96.38 442 VAL A C 1
ATOM 3680 O O . VAL A 1 442 ? 3.692 -8.845 -11.209 1.00 96.38 442 VAL A O 1
ATOM 3683 N N . ALA A 1 443 ? 3.277 -6.970 -12.379 1.00 95.69 443 ALA A N 1
ATOM 3684 C CA . ALA A 1 443 ? 4.275 -6.150 -11.680 1.00 95.69 443 ALA A CA 1
ATOM 3685 C C . ALA A 1 443 ? 3.694 -4.868 -11.081 1.00 95.69 443 ALA A C 1
ATOM 3687 O O . ALA A 1 443 ? 2.855 -4.208 -11.705 1.00 95.69 443 ALA A O 1
ATOM 3688 N N . SER A 1 444 ? 4.222 -4.460 -9.925 1.00 92.75 444 SER A N 1
ATOM 3689 C CA . SER A 1 444 ? 3.879 -3.206 -9.238 1.00 92.75 444 SER A CA 1
ATOM 3690 C C . SER A 1 444 ? 4.717 -2.008 -9.706 1.00 92.75 444 SER A C 1
ATOM 3692 O O . SER A 1 444 ? 5.006 -1.106 -8.929 1.00 92.75 444 SER A O 1
ATOM 3694 N N . PHE A 1 445 ? 5.121 -1.977 -10.978 1.00 88.75 445 PHE A N 1
ATOM 3695 C CA . PHE A 1 445 ? 5.882 -0.885 -11.600 1.00 88.75 445 PHE A CA 1
ATOM 3696 C C . PHE A 1 445 ? 7.096 -0.386 -10.785 1.00 88.75 445 PHE A C 1
ATOM 3698 O O . PHE A 1 445 ? 7.377 0.817 -10.731 1.00 88.75 445 PHE A O 1
ATOM 3705 N N . GLY A 1 446 ? 7.859 -1.279 -10.162 1.00 80.31 446 GLY A N 1
ATOM 3706 C CA . GLY A 1 446 ? 9.054 -0.943 -9.384 1.00 80.31 446 GLY A CA 1
ATOM 3707 C C . GLY A 1 446 ? 8.769 -0.120 -8.128 1.00 80.31 446 GLY A C 1
ATOM 3708 O O . GLY A 1 446 ? 9.607 0.694 -7.738 1.00 80.31 446 GLY A O 1
ATOM 3709 N N . CYS A 1 447 ? 7.566 -0.243 -7.564 1.00 75.88 447 CYS A N 1
ATOM 3710 C CA . CYS A 1 447 ? 7.179 0.371 -6.302 1.00 75.88 447 CYS A CA 1
ATOM 3711 C C . CYS A 1 447 ? 6.521 -0.658 -5.372 1.00 75.88 447 CYS A C 1
ATOM 3713 O O . CYS A 1 447 ? 6.115 -1.742 -5.792 1.00 75.88 447 CYS A O 1
ATOM 3715 N N . ALA A 1 448 ? 6.411 -0.322 -4.085 1.00 86.00 448 ALA A N 1
ATOM 3716 C CA . ALA A 1 448 ? 5.686 -1.158 -3.134 1.00 86.00 448 ALA A CA 1
ATOM 3717 C C . ALA A 1 448 ? 4.208 -1.278 -3.535 1.00 86.00 448 ALA A C 1
ATOM 3719 O O . ALA A 1 448 ? 3.575 -0.259 -3.829 1.00 86.00 448 ALA A O 1
ATOM 3720 N N . LEU A 1 449 ? 3.661 -2.498 -3.468 1.00 92.50 449 LEU A N 1
ATOM 3721 C CA . LEU A 1 449 ? 2.277 -2.799 -3.836 1.00 92.50 449 LEU A CA 1
ATOM 3722 C C . LEU A 1 449 ? 1.291 -1.838 -3.143 1.00 92.50 449 LEU A C 1
ATOM 3724 O O . LEU A 1 449 ? 1.264 -1.704 -1.910 1.00 92.50 449 LEU A O 1
ATOM 3728 N N . LYS A 1 450 ? 0.501 -1.120 -3.939 1.00 92.12 450 LYS A N 1
ATOM 3729 C CA . LYS A 1 450 ? -0.423 -0.067 -3.491 1.00 92.12 450 LYS A CA 1
ATOM 3730 C C . LYS A 1 450 ? -1.818 -0.618 -3.232 1.00 92.12 450 LYS A C 1
ATOM 3732 O O . LYS A 1 450 ? -2.209 -1.637 -3.785 1.00 92.12 450 LYS A O 1
ATOM 3737 N N . ASP A 1 451 ? -2.602 0.090 -2.425 1.00 92.00 451 ASP A N 1
ATOM 3738 C CA . ASP A 1 451 ? -3.922 -0.399 -2.007 1.00 92.00 451 ASP A CA 1
ATOM 3739 C C . ASP A 1 451 ? -4.883 -0.520 -3.199 1.00 92.00 451 ASP A C 1
ATOM 3741 O O . ASP A 1 451 ? -5.565 -1.528 -3.336 1.00 92.00 451 ASP A O 1
ATOM 3745 N N . LYS A 1 452 ? -4.857 0.436 -4.140 1.00 90.62 452 LYS A N 1
ATOM 3746 C CA . LYS A 1 452 ? -5.649 0.344 -5.379 1.00 90.62 452 LYS A CA 1
ATOM 3747 C C . LYS A 1 452 ? -5.233 -0.838 -6.271 1.00 90.62 452 LYS A C 1
ATOM 3749 O O . LYS A 1 452 ? -6.090 -1.429 -6.917 1.00 90.62 452 LYS A O 1
ATOM 3754 N N . GLN A 1 453 ? -3.951 -1.213 -6.289 1.00 94.62 453 GLN A N 1
ATOM 3755 C CA . GLN A 1 453 ? -3.480 -2.414 -6.995 1.00 94.62 453 GLN A CA 1
ATOM 3756 C C . GLN A 1 453 ? -3.991 -3.692 -6.322 1.00 94.62 453 GLN A C 1
ATOM 3758 O O . GLN A 1 453 ? -4.405 -4.621 -7.008 1.00 94.62 453 GLN A O 1
ATOM 3763 N N . VAL A 1 454 ? -4.014 -3.731 -4.987 1.00 95.00 454 VAL A N 1
ATOM 3764 C CA . VAL A 1 454 ? -4.588 -4.854 -4.229 1.00 95.00 454 VAL A CA 1
ATOM 3765 C C . VAL A 1 454 ? -6.089 -4.987 -4.494 1.00 95.00 454 VAL A C 1
ATOM 3767 O O . VAL A 1 454 ? -6.565 -6.098 -4.714 1.00 95.00 454 VAL A O 1
ATOM 3770 N N . GLU A 1 455 ? -6.826 -3.875 -4.557 1.00 93.75 455 GLU A N 1
ATOM 3771 C CA . GLU A 1 455 ? -8.245 -3.888 -4.936 1.00 93.75 455 GLU A CA 1
ATOM 3772 C C . GLU A 1 455 ? -8.463 -4.394 -6.369 1.00 93.75 455 GLU A C 1
ATOM 3774 O O . GLU A 1 455 ? -9.404 -5.146 -6.614 1.00 93.75 455 GLU A O 1
ATOM 3779 N N . LEU A 1 456 ? -7.575 -4.066 -7.315 1.00 93.44 456 LEU A N 1
ATOM 3780 C CA . LEU A 1 456 ? -7.620 -4.642 -8.664 1.00 93.44 456 LEU A CA 1
ATOM 3781 C C . LEU A 1 456 ? -7.368 -6.151 -8.665 1.00 93.44 456 LEU A C 1
ATOM 3783 O O . LEU A 1 456 ? -8.083 -6.884 -9.344 1.00 93.44 456 LEU A O 1
ATOM 3787 N N . ILE A 1 457 ? -6.396 -6.633 -7.888 1.00 94.25 457 ILE A N 1
ATOM 3788 C CA . ILE A 1 457 ? -6.157 -8.075 -7.740 1.00 94.25 457 ILE A CA 1
ATOM 3789 C C . ILE A 1 457 ? -7.407 -8.742 -7.161 1.00 94.25 457 ILE A C 1
ATOM 3791 O O . ILE A 1 457 ? -7.880 -9.740 -7.696 1.00 94.25 457 ILE A O 1
ATOM 3795 N N . LYS A 1 458 ? -8.004 -8.161 -6.116 1.00 92.44 458 LYS A N 1
ATOM 3796 C CA . LYS A 1 458 ? -9.235 -8.661 -5.493 1.00 92.44 458 LYS A CA 1
ATOM 3797 C C . LYS A 1 458 ? -10.428 -8.651 -6.447 1.00 92.44 458 LYS A C 1
ATOM 3799 O O . LYS A 1 458 ? -11.222 -9.587 -6.428 1.00 92.44 458 LYS A O 1
ATOM 3804 N N . LYS A 1 459 ? -10.549 -7.638 -7.305 1.00 91.56 459 LYS A N 1
ATOM 3805 C CA . LYS A 1 459 ? -11.616 -7.545 -8.311 1.00 91.56 459 LYS A CA 1
ATOM 3806 C C . LYS A 1 459 ? -11.644 -8.764 -9.239 1.00 91.56 459 LYS A C 1
ATOM 3808 O O . LYS A 1 459 ? -12.734 -9.217 -9.570 1.00 91.56 459 LYS A O 1
ATOM 3813 N N . TYR A 1 460 ? -10.482 -9.287 -9.634 1.00 91.25 460 TYR A N 1
ATOM 3814 C CA . TYR A 1 460 ? -10.384 -10.358 -10.635 1.00 91.25 460 TYR A CA 1
ATOM 3815 C C . TYR A 1 460 ? -10.043 -11.736 -10.062 1.00 91.25 460 TYR A C 1
ATOM 3817 O O . TYR A 1 460 ? -10.467 -12.744 -10.618 1.00 91.25 460 TYR A O 1
ATOM 3825 N N . PHE A 1 461 ? -9.324 -11.791 -8.942 1.00 90.62 461 PHE A N 1
ATOM 3826 C CA . PHE A 1 461 ? -8.763 -13.029 -8.400 1.00 90.62 461 PHE A CA 1
ATOM 3827 C C . PHE A 1 461 ? -9.283 -13.408 -7.007 1.00 90.62 461 PHE A C 1
ATOM 3829 O O . PHE A 1 461 ? -8.695 -14.246 -6.333 1.00 90.62 461 PHE A O 1
ATOM 3836 N N . ASN A 1 462 ? -10.375 -12.805 -6.531 1.00 83.50 462 ASN A N 1
ATOM 3837 C CA . ASN A 1 462 ? -10.952 -13.178 -5.237 1.00 83.50 462 ASN A CA 1
ATOM 3838 C C . ASN A 1 462 ? -11.583 -14.584 -5.278 1.00 83.50 462 ASN A C 1
ATOM 3840 O O . ASN A 1 462 ? -12.346 -14.914 -6.190 1.00 83.50 462 ASN A O 1
ATOM 3844 N N . SER A 1 463 ? -11.330 -15.374 -4.234 1.00 75.12 463 SER A N 1
ATOM 3845 C CA . SER A 1 463 ? -11.814 -16.745 -4.079 1.00 75.12 463 SER A CA 1
ATOM 3846 C C . SER A 1 463 ? -13.335 -16.878 -4.099 1.00 75.12 463 SER A C 1
ATOM 3848 O O . SER A 1 463 ? -13.854 -17.864 -4.618 1.00 75.12 463 SER A O 1
ATOM 3850 N N . THR A 1 464 ? -14.076 -15.870 -3.627 1.00 76.81 464 THR A N 1
ATOM 3851 C CA . THR A 1 464 ? -15.546 -15.854 -3.745 1.00 76.81 464 THR A CA 1
ATOM 3852 C C . THR A 1 464 ? -16.006 -15.778 -5.202 1.00 76.81 464 THR A C 1
ATOM 3854 O O . THR A 1 464 ? -16.979 -16.432 -5.571 1.00 76.81 464 THR A O 1
ATOM 3857 N N . LEU A 1 465 ? -15.311 -14.993 -6.031 1.00 76.75 465 LEU A N 1
ATOM 3858 C CA . LEU A 1 465 ? -15.648 -14.818 -7.445 1.00 76.75 465 LEU A CA 1
ATOM 3859 C C . LEU A 1 465 ? -15.267 -16.062 -8.251 1.00 76.75 465 LEU A C 1
ATOM 3861 O O . LEU A 1 465 ? -16.071 -16.564 -9.033 1.00 76.75 465 LEU A O 1
ATOM 3865 N N . LEU A 1 466 ? -14.053 -16.570 -8.032 1.00 80.75 466 LEU A N 1
ATOM 3866 C CA . LEU A 1 466 ? -13.512 -17.696 -8.792 1.00 80.75 466 LEU A CA 1
ATOM 3867 C C . LEU A 1 466 ? -13.954 -19.065 -8.260 1.00 80.75 466 LEU A C 1
ATOM 3869 O O . LEU A 1 466 ? -13.696 -20.077 -8.906 1.00 80.75 466 LEU A O 1
ATOM 3873 N N . LYS A 1 467 ? -14.605 -19.114 -7.089 1.00 80.50 467 LYS A N 1
ATOM 3874 C CA . LYS A 1 467 ? -14.947 -20.346 -6.352 1.00 80.50 467 LYS A CA 1
ATOM 3875 C C . LYS A 1 467 ? -13.743 -21.274 -6.119 1.00 80.50 467 LYS A C 1
ATOM 3877 O O . LYS A 1 467 ? -13.913 -22.479 -5.952 1.00 80.50 467 LYS A O 1
ATOM 3882 N N . LYS A 1 468 ? -12.535 -20.711 -6.101 1.00 82.75 468 LYS A N 1
ATOM 3883 C CA . LYS A 1 468 ? -11.266 -21.395 -5.835 1.00 82.75 468 LYS A CA 1
ATOM 3884 C C . LYS A 1 468 ? -10.307 -20.434 -5.145 1.00 82.75 468 LYS A C 1
ATOM 3886 O O . LYS A 1 468 ? -10.330 -19.243 -5.447 1.00 82.75 468 LYS A O 1
ATOM 3891 N N . ASP A 1 469 ? -9.487 -20.935 -4.228 1.00 84.38 469 ASP A N 1
ATOM 3892 C CA . ASP A 1 469 ? -8.409 -20.135 -3.642 1.00 84.38 469 ASP A CA 1
ATOM 3893 C C . ASP A 1 469 ? -7.208 -20.167 -4.588 1.00 84.38 469 ASP A C 1
ATOM 3895 O O . ASP A 1 469 ? -6.705 -21.244 -4.911 1.00 84.38 469 ASP A O 1
ATOM 3899 N N . ILE A 1 470 ? -6.792 -19.002 -5.080 1.00 91.19 470 ILE A N 1
ATOM 3900 C CA . ILE A 1 470 ? -5.627 -18.902 -5.960 1.00 91.19 470 ILE A CA 1
ATOM 3901 C C . ILE A 1 470 ? -4.349 -18.815 -5.130 1.00 91.19 470 ILE A C 1
ATOM 3903 O O . ILE A 1 470 ? -4.313 -18.172 -4.082 1.00 91.19 470 ILE A O 1
ATOM 3907 N N . GLU A 1 471 ? -3.275 -19.422 -5.616 1.00 94.44 471 GLU A N 1
ATOM 3908 C CA . GLU A 1 471 ? -1.962 -19.284 -4.989 1.00 94.44 471 GLU A CA 1
ATOM 3909 C C . GLU A 1 471 ? -1.304 -17.973 -5.424 1.00 94.44 471 GLU A C 1
ATOM 3911 O O . GLU A 1 471 ? -1.064 -17.760 -6.615 1.00 94.44 471 GLU A O 1
ATOM 3916 N N . ILE A 1 472 ? -0.993 -17.087 -4.479 1.00 96.75 472 ILE A N 1
ATOM 3917 C CA . ILE A 1 472 ? -0.241 -15.860 -4.764 1.00 96.75 472 ILE A CA 1
ATOM 3918 C C . ILE A 1 472 ? 1.231 -16.073 -4.429 1.00 96.75 472 ILE A C 1
ATOM 3920 O O . ILE A 1 472 ? 1.576 -16.353 -3.285 1.00 96.75 472 ILE A O 1
ATOM 3924 N N . VAL A 1 473 ? 2.109 -15.867 -5.408 1.00 97.06 473 VAL A N 1
ATOM 3925 C CA . VAL A 1 473 ? 3.561 -15.998 -5.253 1.00 97.06 473 VAL A CA 1
ATOM 3926 C C . VAL A 1 473 ? 4.212 -14.622 -5.324 1.00 97.06 473 VAL A C 1
ATOM 3928 O O . VAL A 1 473 ? 4.136 -13.941 -6.348 1.00 97.06 473 VAL A O 1
ATOM 3931 N N . LEU A 1 474 ? 4.865 -14.206 -4.242 1.00 96.81 474 LEU A N 1
ATOM 3932 C CA . LEU A 1 474 ? 5.579 -12.931 -4.157 1.00 96.81 474 LEU A CA 1
ATOM 3933 C C . LEU A 1 474 ? 7.047 -13.096 -4.556 1.00 96.81 474 LEU A C 1
ATOM 3935 O O . LEU A 1 474 ? 7.788 -13.859 -3.934 1.00 96.81 474 LEU A O 1
ATOM 3939 N N . VAL A 1 475 ? 7.468 -12.381 -5.599 1.00 93.50 475 VAL A N 1
ATOM 3940 C CA . VAL A 1 475 ? 8.764 -12.556 -6.271 1.00 93.50 475 VAL A CA 1
ATOM 3941 C C . VAL A 1 475 ? 9.446 -11.198 -6.489 1.00 93.50 475 VAL A C 1
ATOM 3943 O O . VAL A 1 475 ? 9.640 -10.740 -7.613 1.00 93.50 475 VAL A O 1
ATOM 3946 N N . TYR A 1 476 ? 9.767 -10.506 -5.398 1.00 93.81 476 TYR A N 1
ATOM 3947 C CA . TYR A 1 476 ? 10.550 -9.265 -5.443 1.00 93.81 476 TYR A CA 1
ATOM 3948 C C . TYR A 1 476 ? 12.055 -9.567 -5.550 1.00 93.81 476 TYR A C 1
ATOM 3950 O O . TYR A 1 476 ? 12.465 -10.736 -5.533 1.00 93.81 476 TYR A O 1
ATOM 3958 N N . ASP A 1 477 ? 12.869 -8.519 -5.690 1.00 90.62 477 ASP A N 1
ATOM 3959 C CA . ASP A 1 477 ? 14.326 -8.619 -5.791 1.00 90.62 477 ASP A CA 1
ATOM 3960 C C . ASP A 1 477 ? 14.922 -9.412 -4.613 1.00 90.62 477 ASP A C 1
ATOM 3962 O O . ASP A 1 477 ? 14.474 -9.341 -3.464 1.00 90.62 477 ASP A O 1
ATOM 3966 N N . ASN A 1 478 ? 15.969 -10.178 -4.902 1.00 88.31 478 ASN A N 1
ATOM 3967 C CA . ASN A 1 478 ? 16.727 -10.970 -3.940 1.00 88.31 478 ASN A CA 1
ATOM 3968 C C . ASN A 1 478 ? 17.742 -10.105 -3.166 1.00 88.31 478 ASN A C 1
ATOM 3970 O O . ASN A 1 478 ? 18.926 -10.432 -3.076 1.00 88.31 478 ASN A O 1
ATOM 3974 N N . ASP A 1 479 ? 17.286 -8.972 -2.639 1.00 90.00 479 ASP A N 1
ATOM 3975 C CA . ASP A 1 479 ? 18.061 -8.059 -1.802 1.00 90.00 479 ASP A CA 1
ATOM 3976 C C . ASP A 1 479 ? 17.241 -7.578 -0.590 1.00 90.00 479 ASP A C 1
ATOM 3978 O O . ASP A 1 479 ? 16.101 -7.996 -0.372 1.00 90.00 479 ASP A O 1
ATOM 3982 N N . VAL A 1 480 ? 17.845 -6.732 0.250 1.00 90.94 480 VAL A N 1
ATOM 3983 C CA . VAL A 1 480 ? 17.216 -6.248 1.489 1.00 90.94 480 VAL A CA 1
ATOM 3984 C C . VAL A 1 480 ? 15.925 -5.474 1.204 1.00 90.94 480 VAL A C 1
ATOM 3986 O O . VAL A 1 480 ? 14.935 -5.650 1.916 1.00 90.94 480 VAL A O 1
ATOM 3989 N N . GLU A 1 481 ? 15.905 -4.629 0.173 1.00 91.19 481 GLU A N 1
ATOM 3990 C CA . GLU A 1 481 ? 14.741 -3.790 -0.125 1.00 91.19 481 GLU A CA 1
ATOM 3991 C C . GLU A 1 481 ? 13.627 -4.600 -0.791 1.00 91.19 481 GLU A C 1
ATOM 3993 O O . GLU A 1 481 ? 12.460 -4.452 -0.412 1.00 91.19 481 GLU A O 1
ATOM 3998 N N . GLY A 1 482 ? 13.978 -5.536 -1.675 1.00 91.19 482 GLY A N 1
ATOM 3999 C CA . GLY A 1 482 ? 13.041 -6.513 -2.220 1.00 91.19 482 GLY A CA 1
ATOM 4000 C C . GLY A 1 482 ? 12.423 -7.388 -1.126 1.00 91.19 482 GLY A C 1
ATOM 4001 O O . GLY A 1 482 ? 11.207 -7.590 -1.109 1.00 91.19 482 GLY A O 1
ATOM 4002 N N . ALA A 1 483 ? 13.207 -7.811 -0.126 1.00 92.12 483 ALA A N 1
ATOM 4003 C CA . ALA A 1 483 ? 12.700 -8.578 1.014 1.00 92.12 483 ALA A CA 1
ATOM 4004 C C . ALA A 1 483 ? 11.706 -7.791 1.877 1.00 92.12 483 ALA A C 1
ATOM 4006 O O . ALA A 1 483 ? 10.624 -8.295 2.204 1.00 92.12 483 ALA A O 1
ATOM 4007 N N . LYS A 1 484 ? 12.018 -6.530 2.197 1.00 93.56 484 LYS A N 1
ATOM 4008 C CA . LYS A 1 484 ? 11.074 -5.623 2.872 1.00 93.56 484 LYS A CA 1
ATOM 4009 C C . LYS A 1 484 ? 9.808 -5.420 2.034 1.00 93.56 484 LYS A C 1
ATOM 4011 O O . LYS A 1 484 ? 8.699 -5.463 2.570 1.00 93.56 484 LYS A O 1
ATOM 4016 N N . GLY A 1 485 ? 9.956 -5.237 0.721 1.00 92.94 485 GLY A N 1
ATOM 4017 C CA . GLY A 1 485 ? 8.854 -5.108 -0.235 1.00 92.94 485 GLY A CA 1
ATOM 4018 C C . GLY A 1 485 ? 7.915 -6.315 -0.225 1.00 92.94 485 GLY A C 1
ATOM 4019 O O . GLY A 1 485 ? 6.705 -6.146 -0.055 1.00 92.94 485 GLY A O 1
ATOM 4020 N N . ASN A 1 486 ? 8.475 -7.522 -0.299 1.00 93.69 486 ASN A N 1
ATOM 4021 C CA . ASN A 1 486 ? 7.758 -8.796 -0.212 1.00 93.69 486 ASN A CA 1
ATOM 4022 C C . ASN A 1 486 ? 6.942 -8.914 1.085 1.00 93.69 486 ASN A C 1
ATOM 4024 O O . ASN A 1 486 ? 5.752 -9.230 1.047 1.00 93.69 486 ASN A O 1
ATOM 4028 N N . ILE A 1 487 ? 7.542 -8.616 2.242 1.00 94.25 487 ILE A N 1
ATOM 4029 C CA . ILE A 1 487 ? 6.854 -8.709 3.543 1.00 94.25 487 ILE A CA 1
ATOM 4030 C C . ILE A 1 487 ? 5.707 -7.690 3.638 1.00 94.25 487 ILE A C 1
ATOM 4032 O O . ILE A 1 487 ? 4.613 -8.012 4.113 1.00 94.25 487 ILE A O 1
ATOM 4036 N N . ARG A 1 488 ? 5.909 -6.464 3.143 1.00 94.50 488 ARG A N 1
ATOM 4037 C CA . ARG A 1 488 ? 4.847 -5.444 3.086 1.00 94.50 488 ARG A CA 1
ATOM 4038 C C . ARG A 1 488 ? 3.704 -5.865 2.163 1.00 94.50 488 ARG A C 1
ATOM 4040 O O . ARG A 1 488 ? 2.540 -5.690 2.528 1.00 94.50 488 ARG A O 1
ATOM 4047 N N . ALA A 1 489 ? 4.014 -6.430 0.996 1.00 95.50 489 ALA A N 1
ATOM 4048 C CA . ALA A 1 489 ? 3.015 -6.945 0.063 1.00 95.50 489 ALA A CA 1
ATOM 4049 C C . ALA A 1 489 ? 2.206 -8.092 0.691 1.00 95.50 489 ALA A C 1
ATOM 4051 O O . ALA A 1 489 ? 0.975 -8.058 0.646 1.00 95.50 489 ALA A O 1
ATOM 4052 N N . TYR A 1 490 ? 2.874 -9.031 1.372 1.00 95.88 490 TYR A N 1
ATOM 4053 C CA . TYR A 1 490 ? 2.237 -10.120 2.120 1.00 95.88 490 TYR A CA 1
ATOM 4054 C C . TYR A 1 490 ? 1.196 -9.600 3.115 1.00 95.88 490 TYR A C 1
ATOM 4056 O O . TYR A 1 490 ? 0.034 -10.006 3.066 1.00 95.88 490 TYR A O 1
ATOM 4064 N N . LYS A 1 491 ? 1.570 -8.636 3.969 1.00 93.94 491 LYS A N 1
ATOM 4065 C CA . LYS A 1 491 ? 0.652 -8.042 4.959 1.00 93.94 491 LYS A CA 1
ATOM 4066 C C . LYS A 1 491 ? -0.584 -7.425 4.309 1.00 93.94 491 LYS A C 1
ATOM 4068 O O . LYS A 1 491 ? -1.697 -7.591 4.809 1.00 93.94 491 LYS A O 1
ATOM 4073 N N . LYS A 1 492 ? -0.401 -6.706 3.200 1.00 94.12 492 LYS A N 1
ATOM 4074 C CA . LYS A 1 492 ? -1.509 -6.063 2.480 1.00 94.12 492 LYS A CA 1
ATOM 4075 C C . LYS A 1 492 ? -2.462 -7.079 1.865 1.00 94.12 492 LYS A C 1
ATOM 4077 O O . LYS A 1 492 ? -3.673 -6.927 1.997 1.00 94.12 492 LYS A O 1
ATOM 4082 N N . LEU A 1 493 ? -1.928 -8.118 1.233 1.00 94.12 493 LEU A N 1
ATOM 4083 C CA . LEU A 1 493 ? -2.725 -9.172 0.610 1.00 94.12 493 LEU A CA 1
ATOM 4084 C C . LEU A 1 493 ? -3.473 -10.009 1.657 1.00 94.12 493 LEU A C 1
ATOM 4086 O O . LEU A 1 493 ? -4.670 -10.243 1.492 1.00 94.12 493 LEU A O 1
ATOM 4090 N N . LYS A 1 494 ? -2.829 -10.351 2.783 1.00 92.38 494 LYS A N 1
ATOM 4091 C CA . LYS A 1 494 ? -3.505 -10.964 3.940 1.00 92.38 494 LYS A CA 1
ATOM 4092 C C . LYS A 1 494 ? -4.669 -10.105 4.427 1.00 92.38 494 LYS A C 1
ATOM 4094 O O . LYS A 1 494 ? -5.784 -10.601 4.560 1.00 92.38 494 LYS A O 1
ATOM 4099 N N . LYS A 1 495 ? -4.443 -8.799 4.627 1.00 91.62 495 LYS A N 1
ATOM 4100 C CA . LYS A 1 495 ? -5.497 -7.856 5.042 1.00 91.62 495 LYS A CA 1
ATOM 4101 C C . LYS A 1 495 ? -6.645 -7.770 4.027 1.00 91.62 495 LYS A C 1
ATOM 4103 O O . LYS A 1 495 ? -7.786 -7.546 4.420 1.00 91.62 495 LYS A O 1
ATOM 4108 N N . ALA A 1 496 ? -6.363 -7.957 2.739 1.00 89.50 496 ALA A N 1
ATOM 4109 C CA . ALA A 1 496 ? -7.377 -7.961 1.686 1.00 89.50 496 ALA A CA 1
ATOM 4110 C C . ALA A 1 496 ? -8.214 -9.254 1.629 1.00 89.50 496 ALA A C 1
ATOM 4112 O O . ALA A 1 496 ? -9.266 -9.250 0.977 1.00 89.50 496 ALA A O 1
ATOM 4113 N N . GLY A 1 497 ? -7.792 -10.305 2.343 1.00 89.38 497 GLY A N 1
ATOM 4114 C CA . GLY A 1 497 ? -8.507 -11.574 2.500 1.00 89.38 497 GLY A CA 1
ATOM 4115 C C . GLY A 1 497 ? -7.884 -12.765 1.769 1.00 89.38 497 GLY A C 1
ATOM 4116 O O . GLY A 1 497 ? -8.483 -13.834 1.769 1.00 89.38 497 GLY A O 1
ATOM 4117 N N . PHE A 1 498 ? -6.709 -12.611 1.151 1.00 90.88 498 PHE A N 1
ATOM 4118 C CA . PHE A 1 498 ? -6.025 -13.725 0.491 1.00 90.88 498 PHE A CA 1
ATOM 4119 C C . PHE A 1 498 ? -5.381 -14.653 1.519 1.00 90.88 498 PHE A C 1
ATOM 4121 O O . PHE A 1 498 ? -4.663 -14.196 2.411 1.00 90.88 498 PHE A O 1
ATOM 4128 N N . THR A 1 499 ? -5.620 -15.957 1.400 1.00 88.62 499 THR A N 1
ATOM 4129 C CA . THR A 1 499 ? -5.154 -16.955 2.370 1.00 88.62 499 THR A CA 1
ATOM 4130 C C . THR A 1 499 ? -3.909 -17.690 1.904 1.00 88.62 499 THR A C 1
ATOM 4132 O O . THR A 1 499 ? -2.967 -17.793 2.698 1.00 88.62 499 THR A O 1
ATOM 4135 N N . ASN A 1 500 ? -3.866 -18.118 0.641 1.00 92.19 500 ASN A N 1
ATOM 4136 C CA . ASN A 1 500 ? -2.746 -18.854 0.062 1.00 92.19 500 ASN A CA 1
ATOM 4137 C C . ASN A 1 500 ? -1.692 -17.918 -0.562 1.00 92.19 500 ASN A C 1
ATOM 4139 O O . ASN A 1 500 ? -1.765 -17.571 -1.740 1.00 92.19 500 ASN A O 1
ATOM 4143 N N . ILE A 1 501 ? -0.726 -17.467 0.247 1.00 95.62 501 ILE A N 1
ATOM 4144 C CA . ILE A 1 501 ? 0.360 -16.573 -0.189 1.00 95.62 501 ILE A CA 1
ATOM 4145 C C . ILE A 1 501 ? 1.708 -17.200 0.169 1.00 95.62 501 ILE A C 1
ATOM 4147 O O . ILE A 1 501 ? 1.969 -17.480 1.342 1.00 95.62 501 ILE A O 1
ATOM 4151 N N . VAL A 1 502 ? 2.573 -17.356 -0.829 1.00 95.56 502 VAL A N 1
ATOM 4152 C CA . VAL A 1 502 ? 3.910 -17.958 -0.736 1.00 95.56 502 VAL A CA 1
ATOM 4153 C C . VAL A 1 502 ? 4.968 -17.045 -1.368 1.00 95.56 502 VAL A C 1
ATOM 4155 O O . VAL A 1 502 ? 4.650 -16.048 -2.022 1.00 95.56 502 VAL A O 1
ATOM 4158 N N . PHE A 1 503 ? 6.245 -17.365 -1.163 1.00 94.25 503 PHE A N 1
ATOM 4159 C CA . PHE A 1 503 ? 7.379 -16.560 -1.626 1.00 94.25 503 PHE A CA 1
ATOM 4160 C C . PHE A 1 503 ? 8.201 -17.287 -2.691 1.00 94.25 503 PHE A C 1
ATOM 4162 O O . PHE A 1 503 ? 8.471 -18.484 -2.584 1.00 94.25 503 PHE A O 1
ATOM 4169 N N . GLY A 1 504 ? 8.650 -16.542 -3.700 1.00 89.12 504 GLY A N 1
ATOM 4170 C CA . GLY A 1 504 ? 9.548 -17.032 -4.740 1.00 89.12 504 GLY A CA 1
ATOM 4171 C C . GLY A 1 504 ? 10.861 -17.567 -4.175 1.00 89.12 504 GLY A C 1
ATOM 4172 O O . GLY A 1 504 ? 11.470 -16.947 -3.301 1.00 89.12 504 GLY A O 1
ATOM 4173 N N . ASN A 1 505 ? 11.323 -18.704 -4.698 1.00 81.56 505 ASN A N 1
ATOM 4174 C CA . ASN A 1 505 ? 12.595 -19.305 -4.309 1.00 81.56 505 ASN A CA 1
ATOM 4175 C C . ASN A 1 505 ? 13.673 -19.108 -5.390 1.00 81.56 505 ASN A C 1
ATOM 4177 O O . ASN A 1 505 ? 13.655 -19.764 -6.432 1.00 81.56 505 ASN A O 1
ATOM 4181 N N . TYR A 1 506 ? 14.644 -18.232 -5.126 1.00 80.56 506 TYR A N 1
ATOM 4182 C CA . TYR A 1 506 ? 15.809 -18.054 -5.992 1.00 80.56 506 TYR A CA 1
ATOM 4183 C C . TYR A 1 506 ? 16.798 -19.214 -5.815 1.00 80.56 506 TYR A C 1
ATOM 4185 O O . TYR A 1 506 ? 17.451 -19.348 -4.781 1.00 80.56 506 TYR A O 1
ATOM 4193 N N . VAL A 1 507 ? 16.945 -20.045 -6.849 1.00 65.00 507 VAL A N 1
ATOM 4194 C CA . VAL A 1 507 ? 17.902 -21.160 -6.845 1.00 65.00 507 VAL A CA 1
ATOM 4195 C C . VAL A 1 507 ? 19.332 -20.608 -6.904 1.00 65.00 507 VAL A C 1
ATOM 4197 O O . VAL A 1 507 ? 19.707 -19.930 -7.861 1.00 65.00 507 VAL A O 1
ATOM 4200 N N . ASN A 1 508 ? 20.142 -20.931 -5.891 1.00 59.38 508 ASN A N 1
ATOM 4201 C CA . ASN A 1 508 ? 21.571 -20.605 -5.752 1.00 59.38 508 ASN A CA 1
ATOM 4202 C C . ASN A 1 508 ? 21.952 -19.143 -5.457 1.00 59.38 508 ASN A C 1
ATOM 4204 O O . ASN A 1 508 ? 23.140 -18.842 -5.502 1.00 59.38 508 ASN A O 1
ATOM 4208 N N . ASP A 1 509 ? 21.016 -18.236 -5.164 1.00 64.19 509 ASP A N 1
ATOM 4209 C CA . ASP A 1 509 ? 21.287 -16.844 -4.731 1.00 64.19 509 ASP A CA 1
ATOM 4210 C C . ASP A 1 509 ? 22.195 -15.984 -5.630 1.00 64.19 509 ASP A C 1
ATOM 4212 O O . ASP A 1 509 ? 22.567 -14.870 -5.276 1.00 64.19 509 ASP A O 1
ATOM 4216 N N . LYS A 1 510 ? 22.516 -16.455 -6.839 1.00 69.00 510 LYS A N 1
ATOM 4217 C CA . LYS A 1 510 ? 23.410 -15.755 -7.776 1.00 69.00 510 LYS A CA 1
ATOM 4218 C C . LYS A 1 510 ? 22.740 -14.592 -8.502 1.00 69.00 510 LYS A C 1
ATOM 4220 O O . LYS A 1 510 ? 23.435 -13.764 -9.087 1.00 69.00 510 LYS A O 1
ATOM 4225 N N . TYR A 1 511 ? 21.412 -14.559 -8.524 1.00 76.38 511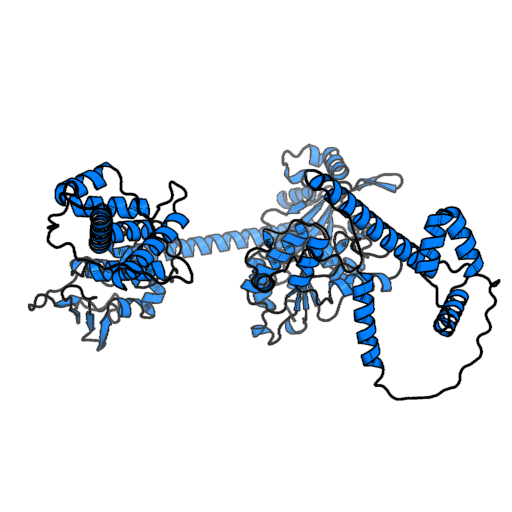 TYR A N 1
ATOM 4226 C CA . TYR A 1 511 ? 20.643 -13.582 -9.285 1.00 76.38 511 TYR A CA 1
ATOM 4227 C C . TYR A 1 511 ? 20.010 -12.556 -8.356 1.00 76.38 511 TYR A C 1
ATOM 4229 O O . TYR A 1 511 ? 19.427 -12.915 -7.333 1.00 76.38 511 TYR A O 1
ATOM 4237 N N . LYS A 1 512 ? 20.129 -11.284 -8.751 1.00 80.69 512 LYS A N 1
ATOM 4238 C CA . LYS A 1 512 ? 19.504 -10.162 -8.056 1.00 80.69 512 LYS A CA 1
ATOM 4239 C C . LYS A 1 512 ? 17.991 -10.134 -8.277 1.00 80.69 512 LYS A C 1
ATOM 4241 O O . LYS A 1 512 ? 17.254 -9.929 -7.328 1.00 80.69 512 LYS A O 1
ATOM 4246 N N . ASP A 1 513 ? 17.547 -10.304 -9.517 1.00 86.19 513 ASP A N 1
ATOM 4247 C CA . ASP A 1 513 ? 16.143 -10.173 -9.913 1.00 86.19 513 ASP A CA 1
ATOM 4248 C C . ASP A 1 513 ? 15.770 -11.233 -10.957 1.00 86.19 513 ASP A C 1
ATOM 4250 O O . ASP A 1 513 ? 16.650 -11.847 -11.576 1.00 86.19 513 ASP A O 1
ATOM 4254 N N . ALA A 1 514 ? 14.468 -11.464 -11.151 1.00 86.06 514 ALA A N 1
ATOM 4255 C CA . ALA A 1 514 ? 13.990 -12.461 -12.106 1.00 86.06 514 ALA A CA 1
ATOM 4256 C C . ALA A 1 514 ? 14.325 -12.080 -13.555 1.00 86.06 514 ALA A C 1
ATOM 4258 O O . ALA A 1 514 ? 14.628 -12.952 -14.370 1.00 86.06 514 ALA A O 1
ATOM 4259 N N . GLY A 1 515 ? 14.330 -10.792 -13.905 1.00 85.62 515 GLY A N 1
ATOM 4260 C CA . GLY A 1 515 ? 14.645 -10.334 -15.256 1.00 85.62 515 GLY A CA 1
ATOM 4261 C C . GLY A 1 515 ? 16.058 -10.706 -15.720 1.00 85.62 515 GLY A C 1
ATOM 4262 O O . GLY A 1 515 ? 16.272 -10.929 -16.921 1.00 85.62 515 GLY A O 1
ATOM 4263 N N . ASP A 1 516 ? 16.999 -10.834 -14.786 1.00 82.56 516 ASP A N 1
ATOM 4264 C CA . ASP A 1 516 ? 18.390 -11.233 -15.010 1.00 82.56 516 ASP A CA 1
ATOM 4265 C C . ASP A 1 516 ? 18.617 -12.762 -14.932 1.00 82.56 516 ASP A C 1
ATOM 4267 O O . ASP A 1 516 ? 19.716 -13.229 -15.244 1.00 82.56 516 ASP A O 1
ATOM 4271 N N . MET A 1 517 ? 17.591 -13.563 -14.615 1.00 81.06 517 MET A N 1
ATOM 4272 C CA . MET A 1 517 ? 17.660 -15.033 -14.604 1.00 81.06 517 MET A CA 1
ATOM 4273 C C . MET A 1 517 ? 17.608 -15.607 -16.029 1.00 81.06 517 MET A C 1
ATOM 4275 O O . MET A 1 517 ? 16.546 -15.910 -16.576 1.00 81.06 517 MET A O 1
ATOM 4279 N N . TYR A 1 518 ? 18.777 -15.770 -16.656 1.00 72.56 518 TYR A N 1
ATOM 4280 C CA . TYR A 1 518 ? 18.926 -16.454 -17.945 1.00 72.56 518 TYR A CA 1
ATOM 4281 C C . TYR A 1 518 ? 20.214 -17.291 -18.014 1.00 72.56 518 TYR A C 1
ATOM 4283 O O . TYR A 1 518 ? 21.248 -16.914 -17.461 1.00 72.56 518 TYR A O 1
ATOM 4291 N N . TRP A 1 519 ? 20.163 -18.412 -18.745 1.00 55.50 519 TRP A N 1
ATOM 4292 C CA . TRP A 1 519 ? 21.337 -19.220 -19.106 1.00 55.50 519 TRP A CA 1
ATOM 4293 C C . TRP A 1 519 ? 21.881 -18.840 -20.487 1.00 55.50 519 TRP A C 1
ATOM 4295 O O . TRP A 1 519 ? 21.124 -18.395 -21.355 1.00 55.50 519 TRP A O 1
ATOM 4305 N N . ARG A 1 520 ? 23.205 -18.979 -20.672 1.00 47.59 520 ARG A N 1
ATOM 4306 C CA . ARG A 1 520 ? 23.893 -18.620 -21.926 1.00 47.59 520 ARG A CA 1
ATOM 4307 C C . ARG A 1 520 ? 23.558 -19.565 -23.080 1.00 47.59 520 ARG A C 1
ATOM 4309 O O . ARG A 1 520 ? 23.492 -19.069 -24.196 1.00 47.59 520 ARG A O 1
ATOM 4316 N N . ASP A 1 521 ? 23.220 -20.824 -22.800 1.00 41.47 521 ASP A N 1
ATOM 4317 C CA . ASP A 1 521 ? 22.897 -21.839 -23.804 1.00 41.47 521 ASP A CA 1
ATOM 4318 C C . ASP A 1 521 ? 21.720 -22.723 -23.329 1.00 41.47 521 ASP A C 1
ATOM 4320 O O . ASP A 1 521 ? 21.669 -23.118 -22.168 1.00 41.47 521 ASP A O 1
ATOM 4324 N N . MET A 1 522 ? 20.775 -23.007 -24.239 1.00 42.69 522 MET A N 1
ATOM 4325 C CA . MET A 1 522 ? 19.555 -23.842 -24.118 1.00 42.69 522 MET A CA 1
ATOM 4326 C C . MET A 1 522 ? 18.293 -23.270 -23.421 1.00 42.69 522 MET A C 1
ATOM 4328 O O . MET A 1 522 ? 18.294 -22.797 -22.287 1.00 42.69 522 MET A O 1
ATOM 4332 N N . HIS A 1 523 ? 17.151 -23.398 -24.118 1.00 46.34 523 HIS A N 1
ATOM 4333 C CA . HIS A 1 523 ? 15.798 -23.073 -23.630 1.00 46.34 523 HIS A CA 1
ATOM 4334 C C . HIS A 1 523 ? 15.393 -23.879 -22.384 1.00 46.34 523 HIS A C 1
ATOM 4336 O O . HIS A 1 523 ? 14.743 -23.339 -21.491 1.00 46.34 523 HIS A O 1
ATOM 4342 N N . THR A 1 524 ? 15.823 -25.138 -22.299 1.00 44.41 524 THR A N 1
ATOM 4343 C CA . THR A 1 524 ? 15.557 -26.064 -21.188 1.00 44.41 524 THR A CA 1
ATOM 4344 C C . THR A 1 524 ? 16.145 -25.571 -19.860 1.00 44.41 524 THR A C 1
ATOM 4346 O O . THR A 1 524 ? 15.523 -25.743 -18.816 1.00 44.41 524 THR A O 1
ATOM 4349 N N . ALA A 1 525 ? 17.281 -24.864 -19.890 1.00 49.78 525 ALA A N 1
ATOM 4350 C CA . ALA A 1 525 ? 17.932 -24.314 -18.697 1.00 49.78 525 ALA A CA 1
ATOM 4351 C C . ALA A 1 525 ? 17.253 -23.036 -18.154 1.00 49.78 525 ALA A C 1
ATOM 4353 O O . ALA A 1 525 ? 17.367 -22.729 -16.968 1.00 49.78 525 ALA A O 1
ATOM 4354 N N . LYS A 1 526 ? 16.511 -22.285 -18.987 1.00 52.91 526 LYS A N 1
ATOM 4355 C CA . LYS A 1 526 ? 15.753 -21.097 -18.536 1.00 52.91 526 LYS A CA 1
ATOM 4356 C C . LYS A 1 526 ? 14.530 -21.485 -17.701 1.00 52.91 526 LYS A C 1
ATOM 4358 O O . LYS A 1 526 ? 14.302 -20.890 -16.648 1.00 52.91 526 LYS A O 1
ATOM 4363 N N . MET A 1 527 ? 13.796 -22.519 -18.122 1.00 56.00 527 MET A N 1
ATOM 4364 C CA . MET A 1 527 ? 12.683 -23.066 -17.338 1.00 56.00 527 MET A CA 1
ATOM 4365 C C . MET A 1 527 ? 13.147 -23.577 -15.972 1.00 56.00 527 MET A C 1
ATOM 4367 O O . MET A 1 527 ? 12.491 -23.305 -14.976 1.00 56.00 527 MET A O 1
ATOM 4371 N N . GLN A 1 528 ? 14.303 -24.238 -15.897 1.00 63.88 528 GLN A N 1
ATOM 4372 C CA . GLN A 1 528 ? 14.845 -24.757 -14.634 1.00 63.88 528 GLN A CA 1
ATOM 4373 C C . GLN A 1 528 ? 15.139 -23.670 -13.585 1.00 63.88 528 GLN A C 1
ATOM 4375 O O . GLN A 1 528 ? 15.175 -23.979 -12.400 1.00 63.88 528 GLN A O 1
ATOM 4380 N N . LEU A 1 529 ? 15.323 -22.409 -13.993 1.00 74.00 529 LEU A N 1
ATOM 4381 C CA . LEU A 1 529 ? 15.532 -21.285 -13.074 1.00 74.00 529 LEU A CA 1
ATOM 4382 C C . LEU A 1 529 ? 14.227 -20.578 -12.684 1.00 74.00 529 LEU A C 1
ATOM 4384 O O . LEU A 1 529 ? 14.063 -20.198 -11.528 1.00 74.00 529 LEU A O 1
ATOM 4388 N N . ILE A 1 530 ? 13.306 -20.393 -13.635 1.00 82.06 530 ILE A N 1
ATOM 4389 C CA . ILE A 1 530 ? 12.042 -19.676 -13.398 1.00 82.06 530 ILE A CA 1
ATOM 4390 C C . ILE A 1 530 ? 10.993 -20.573 -12.729 1.00 82.06 530 ILE A C 1
ATOM 4392 O O . ILE A 1 530 ? 10.239 -20.098 -11.885 1.00 82.06 530 ILE A O 1
ATOM 4396 N N . ILE A 1 531 ? 10.945 -21.868 -13.055 1.00 83.19 531 ILE A N 1
ATOM 4397 C CA . ILE A 1 531 ? 9.955 -22.794 -12.486 1.00 83.19 531 ILE A CA 1
ATOM 4398 C C . ILE A 1 531 ? 10.051 -22.865 -10.957 1.00 83.19 531 ILE A C 1
ATOM 4400 O O . ILE A 1 531 ? 9.012 -22.688 -10.333 1.00 83.19 531 ILE A O 1
ATOM 4404 N N . PRO A 1 532 ? 11.229 -23.010 -10.322 1.00 81.56 532 PRO A N 1
ATOM 4405 C CA . PRO A 1 532 ? 11.327 -23.003 -8.856 1.00 81.56 532 PRO A CA 1
ATOM 4406 C C . PRO A 1 532 ? 10.946 -21.663 -8.211 1.00 81.56 532 PRO A C 1
ATOM 4408 O O . PRO A 1 532 ? 10.565 -21.617 -7.043 1.00 81.56 532 PRO A O 1
ATOM 4411 N N . LEU A 1 533 ? 11.043 -20.566 -8.966 1.00 86.00 533 LEU A N 1
ATOM 4412 C CA . LEU A 1 533 ? 10.629 -19.243 -8.509 1.00 86.00 533 LEU A CA 1
ATOM 4413 C C . LEU A 1 533 ? 9.099 -19.122 -8.465 1.00 86.00 533 LEU A C 1
ATOM 4415 O O . LEU A 1 533 ? 8.559 -18.457 -7.587 1.00 86.00 533 LEU A O 1
ATOM 4419 N N . VAL A 1 534 ? 8.416 -19.773 -9.410 1.00 86.94 534 VAL A N 1
ATOM 4420 C CA . VAL A 1 534 ? 6.955 -19.751 -9.575 1.00 86.94 534 VAL A CA 1
ATOM 4421 C C . VAL A 1 534 ? 6.273 -20.874 -8.789 1.00 86.94 534 VAL A C 1
ATOM 4423 O O . VAL A 1 534 ? 5.208 -20.661 -8.225 1.00 86.94 534 VAL A O 1
ATOM 4426 N N . TYR A 1 535 ? 6.859 -22.067 -8.745 1.00 86.31 535 TYR A N 1
ATOM 4427 C CA . TYR A 1 535 ? 6.347 -23.246 -8.047 1.00 86.31 535 TYR A CA 1
ATOM 4428 C C . TYR A 1 535 ? 7.168 -23.481 -6.786 1.00 86.31 535 TYR A C 1
ATOM 4430 O O . TYR A 1 535 ? 8.242 -24.080 -6.808 1.00 86.31 535 TYR A O 1
ATOM 4438 N N . THR A 1 536 ? 6.649 -22.959 -5.684 1.00 84.25 536 THR A N 1
ATOM 4439 C CA . THR A 1 536 ? 7.330 -22.859 -4.398 1.00 84.25 536 THR A CA 1
ATOM 4440 C C . THR A 1 536 ? 6.298 -22.970 -3.287 1.00 84.25 536 THR A C 1
ATOM 4442 O O . THR A 1 536 ? 5.219 -22.398 -3.392 1.00 84.25 536 THR A O 1
ATOM 4445 N N . ASN A 1 537 ? 6.661 -23.653 -2.204 1.00 85.19 537 ASN A N 1
ATOM 4446 C CA . ASN A 1 537 ? 5.855 -23.726 -0.982 1.00 85.19 537 ASN A CA 1
ATOM 4447 C C . ASN A 1 537 ? 6.487 -22.900 0.149 1.00 85.19 537 ASN A C 1
ATOM 4449 O O . ASN A 1 537 ? 6.241 -23.154 1.326 1.00 85.19 537 ASN A O 1
ATOM 4453 N N . LEU A 1 538 ? 7.364 -21.946 -0.192 1.00 88.44 538 LEU A N 1
ATOM 4454 C CA . LEU A 1 538 ? 8.106 -21.163 0.789 1.00 88.44 538 LEU A CA 1
ATOM 4455 C C . LEU A 1 538 ? 7.147 -20.247 1.557 1.00 88.44 538 LEU A C 1
ATOM 4457 O O . LEU A 1 538 ? 6.626 -19.271 1.014 1.00 88.44 538 LEU A O 1
ATOM 4461 N N . THR A 1 539 ? 6.922 -20.570 2.827 1.00 92.19 539 THR A N 1
ATOM 4462 C CA . THR A 1 539 ? 6.031 -19.813 3.712 1.00 92.19 539 THR A CA 1
ATOM 4463 C C . THR A 1 539 ? 6.688 -18.516 4.188 1.00 92.19 539 THR A C 1
ATOM 4465 O O . THR A 1 539 ? 7.902 -18.345 4.079 1.00 92.19 539 THR A O 1
ATOM 4468 N N . ILE A 1 540 ? 5.917 -17.605 4.798 1.00 93.06 540 ILE A N 1
ATOM 4469 C CA . ILE A 1 540 ? 6.476 -16.396 5.435 1.00 93.06 540 ILE A CA 1
ATOM 4470 C C . ILE A 1 540 ? 7.539 -16.737 6.489 1.00 93.06 540 ILE A C 1
ATOM 4472 O O . ILE A 1 540 ? 8.546 -16.039 6.602 1.00 93.06 540 ILE A O 1
ATOM 4476 N N . LYS A 1 541 ? 7.350 -17.830 7.237 1.00 91.25 541 LYS A N 1
ATOM 4477 C CA . LYS A 1 541 ? 8.284 -18.273 8.276 1.00 91.25 541 LYS A CA 1
ATOM 4478 C C . LYS A 1 541 ? 9.614 -18.713 7.668 1.00 91.25 541 LYS A C 1
ATOM 4480 O O . LYS A 1 541 ? 10.670 -18.278 8.127 1.00 91.25 541 LYS A O 1
ATOM 4485 N N . ASP A 1 542 ? 9.554 -19.525 6.618 1.00 90.31 542 ASP A N 1
ATOM 4486 C CA . ASP A 1 542 ? 10.746 -20.033 5.935 1.00 90.31 542 ASP A CA 1
ATOM 4487 C C . ASP A 1 542 ? 11.464 -18.924 5.164 1.00 90.31 542 ASP A C 1
ATOM 4489 O O . ASP A 1 542 ? 12.693 -18.846 5.178 1.00 90.31 542 ASP A O 1
ATOM 4493 N N . TYR A 1 543 ? 10.702 -18.018 4.548 1.00 91.88 543 TYR A N 1
ATOM 4494 C CA . TYR A 1 543 ? 11.231 -16.845 3.863 1.00 91.88 543 TYR A CA 1
ATOM 4495 C C . TYR A 1 543 ? 12.002 -15.929 4.822 1.00 91.88 543 TYR A C 1
ATOM 4497 O O . TYR A 1 543 ? 13.167 -15.622 4.577 1.00 91.88 543 TYR A O 1
ATOM 4505 N N . VAL A 1 544 ? 11.399 -15.559 5.960 1.00 92.06 544 VAL A N 1
ATOM 4506 C CA . VAL A 1 544 ? 12.050 -14.717 6.981 1.00 92.06 544 VAL A CA 1
ATOM 4507 C C . VAL A 1 544 ? 13.300 -15.391 7.540 1.00 92.06 544 VAL A C 1
ATOM 4509 O O . VAL A 1 544 ? 14.320 -14.721 7.707 1.00 92.06 544 VAL A O 1
ATOM 4512 N N . LYS A 1 545 ? 13.256 -16.706 7.798 1.00 89.75 545 LYS A N 1
ATOM 4513 C CA . LYS A 1 545 ? 14.429 -17.468 8.247 1.00 89.75 545 LYS A CA 1
ATOM 4514 C C . LYS A 1 545 ? 15.584 -17.330 7.251 1.00 89.75 545 LYS A C 1
ATOM 4516 O O . LYS A 1 545 ? 16.675 -16.934 7.653 1.00 89.75 545 LYS A O 1
ATOM 4521 N N . ARG A 1 546 ? 15.327 -17.550 5.959 1.00 87.25 546 ARG A N 1
ATOM 4522 C CA . ARG A 1 546 ? 16.342 -17.411 4.901 1.00 87.25 546 ARG A CA 1
ATOM 4523 C C . ARG A 1 546 ? 16.879 -15.989 4.776 1.00 87.25 546 ARG A C 1
ATOM 4525 O O . ARG A 1 546 ? 18.082 -15.803 4.636 1.00 87.25 546 ARG A O 1
ATOM 4532 N N . CYS A 1 547 ? 16.019 -14.974 4.859 1.00 88.12 547 CYS A N 1
ATOM 4533 C CA . CYS A 1 547 ? 16.464 -13.578 4.850 1.00 88.12 547 CYS A CA 1
ATOM 4534 C C . CYS A 1 547 ? 17.420 -13.281 6.016 1.00 88.12 547 CYS A C 1
ATOM 4536 O O . CYS A 1 547 ? 18.442 -12.625 5.817 1.00 88.12 547 CYS A O 1
ATOM 4538 N N . LYS A 1 548 ? 17.134 -13.803 7.216 1.00 86.88 548 LYS A N 1
ATOM 4539 C CA . LYS A 1 548 ? 18.006 -13.638 8.389 1.00 86.88 548 LYS A CA 1
ATOM 4540 C C . LYS A 1 548 ? 19.325 -14.393 8.257 1.00 86.88 548 LYS A C 1
ATOM 4542 O O . LYS A 1 548 ? 20.364 -13.831 8.583 1.00 86.88 548 LYS A O 1
ATOM 4547 N N . GLU A 1 549 ? 19.306 -15.616 7.732 1.00 85.75 549 GLU A N 1
ATOM 4548 C CA . GLU A 1 549 ? 20.523 -16.392 7.434 1.00 85.75 549 GLU A CA 1
ATOM 4549 C C . GLU A 1 549 ? 21.443 -15.665 6.438 1.00 85.75 549 GLU A C 1
ATOM 4551 O O . GLU A 1 549 ? 22.662 -15.802 6.505 1.00 85.75 549 GLU A O 1
ATOM 4556 N N . ARG A 1 550 ? 20.873 -14.827 5.565 1.00 82.31 550 ARG A N 1
ATOM 4557 C CA . ARG A 1 550 ? 21.606 -13.962 4.624 1.00 82.31 550 ARG A CA 1
ATOM 4558 C C . ARG A 1 550 ? 22.046 -12.618 5.209 1.00 82.31 550 ARG A C 1
ATOM 4560 O O . ARG A 1 550 ? 22.678 -11.833 4.506 1.00 82.31 550 ARG A O 1
ATOM 4567 N N . GLY A 1 551 ? 21.704 -12.326 6.462 1.00 85.88 551 GLY A N 1
ATOM 4568 C CA . GLY A 1 551 ? 22.024 -11.057 7.117 1.00 85.88 551 GLY A CA 1
ATOM 4569 C C . GLY A 1 551 ? 21.177 -9.869 6.651 1.00 85.88 551 GLY A C 1
ATOM 4570 O O . GLY A 1 551 ? 21.621 -8.729 6.773 1.00 85.88 551 GLY A O 1
ATOM 4571 N N . PHE A 1 552 ? 19.979 -10.096 6.101 1.00 89.31 552 PHE A N 1
ATOM 4572 C CA . PHE A 1 552 ? 19.083 -8.999 5.727 1.00 89.31 552 PHE A CA 1
ATOM 4573 C C . PHE A 1 552 ? 18.427 -8.383 6.967 1.00 89.31 552 PHE A C 1
ATOM 4575 O O . PHE A 1 552 ? 17.816 -9.087 7.772 1.00 89.31 552 PHE A O 1
ATOM 4582 N N . ASP A 1 553 ? 18.497 -7.057 7.081 1.00 90.25 553 ASP A N 1
ATOM 4583 C CA . ASP A 1 553 ? 17.809 -6.310 8.133 1.00 90.25 553 ASP A CA 1
ATOM 4584 C C . ASP A 1 553 ? 16.333 -6.076 7.767 1.00 90.25 553 ASP A C 1
ATOM 4586 O O . ASP A 1 553 ? 15.993 -5.218 6.945 1.00 90.25 553 ASP A O 1
ATOM 4590 N N . ILE A 1 554 ? 15.458 -6.890 8.363 1.00 89.94 554 ILE A N 1
ATOM 4591 C CA . ILE A 1 554 ? 14.005 -6.908 8.127 1.00 89.94 554 ILE A CA 1
ATOM 4592 C C . ILE A 1 554 ? 13.189 -6.861 9.429 1.00 89.94 554 ILE A C 1
ATOM 4594 O O . ILE A 1 554 ? 11.981 -7.108 9.415 1.00 89.94 554 ILE A O 1
ATOM 4598 N N . ASP A 1 555 ? 13.822 -6.563 10.567 1.00 86.81 555 ASP A N 1
ATOM 4599 C CA . ASP A 1 555 ? 13.201 -6.720 11.891 1.00 86.81 555 ASP A CA 1
ATOM 4600 C C . ASP A 1 555 ? 12.008 -5.779 12.117 1.00 86.81 555 ASP A C 1
ATOM 4602 O O . ASP A 1 555 ? 11.035 -6.142 12.784 1.00 86.81 555 ASP A O 1
ATOM 4606 N N . GLU A 1 556 ? 12.025 -4.583 11.530 1.00 86.88 556 GLU A N 1
ATOM 4607 C CA . GLU A 1 556 ? 10.869 -3.684 11.567 1.00 86.88 556 GLU A CA 1
ATOM 4608 C C . GLU A 1 556 ? 9.692 -4.217 10.748 1.00 86.88 556 GLU A C 1
ATOM 4610 O O . GLU A 1 556 ? 8.541 -4.139 11.188 1.00 86.88 556 GLU A O 1
ATOM 4615 N N . GLU A 1 557 ? 9.972 -4.819 9.592 1.00 88.00 557 GLU A N 1
ATOM 4616 C CA . GLU A 1 557 ? 8.942 -5.306 8.676 1.00 88.00 557 GLU A CA 1
ATOM 4617 C C . GLU A 1 557 ? 8.252 -6.566 9.175 1.00 88.00 557 GLU A C 1
ATOM 4619 O O . GLU A 1 557 ? 7.098 -6.799 8.827 1.00 88.00 557 GLU A O 1
ATOM 4624 N N . ILE A 1 558 ? 8.878 -7.362 10.038 1.00 89.19 558 ILE A N 1
ATOM 4625 C CA . ILE A 1 558 ? 8.235 -8.555 10.609 1.00 89.19 558 ILE A CA 1
ATOM 4626 C C . ILE A 1 558 ? 7.342 -8.247 11.823 1.00 89.19 558 ILE A C 1
ATOM 4628 O O . ILE A 1 558 ? 6.562 -9.103 12.245 1.00 89.19 558 ILE A O 1
ATOM 4632 N N . LYS A 1 559 ? 7.384 -7.022 12.375 1.00 83.38 559 LYS A N 1
ATOM 4633 C CA . LYS A 1 559 ? 6.531 -6.630 13.512 1.00 83.38 559 LYS A CA 1
ATOM 4634 C C . LYS A 1 559 ? 5.047 -6.784 13.166 1.00 83.38 559 LYS A C 1
ATOM 4636 O O . LYS A 1 559 ? 4.576 -6.310 12.129 1.00 83.38 559 LYS A O 1
ATOM 4641 N N . GLY A 1 560 ? 4.300 -7.414 14.072 1.00 76.75 560 GLY A N 1
ATOM 4642 C CA . GLY A 1 560 ? 2.853 -7.596 13.939 1.00 76.75 560 GLY A CA 1
ATOM 4643 C C . GLY A 1 560 ? 2.414 -8.752 13.033 1.00 76.75 560 GLY A C 1
ATOM 4644 O O . GLY A 1 560 ? 1.228 -8.831 12.742 1.00 76.75 560 GLY A O 1
ATOM 4645 N N . LEU A 1 561 ? 3.326 -9.630 12.597 1.00 84.44 561 LEU A N 1
ATOM 4646 C CA . LEU A 1 561 ? 2.966 -10.893 11.942 1.00 84.44 561 LEU A CA 1
ATOM 4647 C C . LEU A 1 561 ? 2.651 -11.958 12.996 1.00 84.44 561 LEU A C 1
ATOM 4649 O O . LEU A 1 561 ? 3.551 -12.430 13.695 1.00 84.44 561 LEU A O 1
ATOM 4653 N N . ASP A 1 562 ? 1.374 -12.315 13.128 1.00 78.50 562 ASP A N 1
ATOM 4654 C CA . ASP A 1 562 ? 0.906 -13.303 14.106 1.00 78.50 562 ASP A CA 1
ATOM 4655 C C . ASP A 1 562 ? 1.475 -14.700 13.827 1.00 78.50 562 ASP A C 1
ATOM 4657 O O . ASP A 1 562 ? 1.818 -15.419 14.764 1.00 78.50 562 ASP A O 1
ATOM 4661 N N . GLU A 1 563 ? 1.709 -15.038 12.555 1.00 79.00 563 GLU A N 1
ATOM 4662 C CA . GLU A 1 563 ? 2.313 -16.309 12.130 1.00 79.00 563 GLU A CA 1
ATOM 4663 C C . GLU A 1 563 ? 3.759 -16.483 12.629 1.00 79.00 563 GLU A C 1
ATOM 4665 O O . GLU A 1 563 ? 4.299 -17.589 12.637 1.00 79.00 563 GLU A O 1
ATOM 4670 N N . LEU A 1 564 ? 4.391 -15.392 13.072 1.00 79.25 564 LEU A N 1
ATOM 4671 C CA . LEU A 1 564 ? 5.720 -15.393 13.681 1.00 79.25 564 LEU A CA 1
ATOM 4672 C C . LEU A 1 564 ? 5.669 -15.317 15.218 1.00 79.25 564 LEU A C 1
ATOM 4674 O O . LEU A 1 564 ? 6.712 -15.454 15.851 1.00 79.25 564 LEU A O 1
ATOM 4678 N N . LYS A 1 565 ? 4.491 -15.125 15.838 1.00 64.19 565 LYS A N 1
ATOM 4679 C CA . LYS A 1 565 ? 4.326 -15.039 17.306 1.00 64.19 565 LYS A CA 1
ATOM 4680 C C . LYS A 1 565 ? 4.301 -16.405 17.992 1.00 64.19 565 LYS A C 1
ATOM 4682 O O . LYS A 1 565 ? 4.821 -16.528 19.098 1.00 64.19 565 LYS A O 1
ATOM 4687 N N . GLU A 1 566 ? 3.739 -17.429 17.346 1.00 47.50 566 GLU A N 1
ATOM 4688 C CA . GLU A 1 566 ? 3.800 -18.820 17.839 1.00 47.50 566 GLU A CA 1
ATOM 4689 C C . GLU A 1 566 ? 5.198 -19.429 17.685 1.00 47.50 566 GLU A C 1
ATOM 4691 O O . GLU A 1 566 ? 5.574 -20.352 18.407 1.00 47.50 566 GLU A O 1
ATOM 4696 N N . ALA A 1 567 ? 6.033 -18.827 16.839 1.00 42.00 567 ALA A N 1
ATOM 4697 C CA . ALA A 1 567 ? 7.468 -18.968 16.943 1.00 42.00 567 ALA A CA 1
ATOM 4698 C C . ALA A 1 567 ? 7.974 -18.050 18.068 1.00 42.00 567 ALA A C 1
ATOM 4700 O O . ALA A 1 567 ? 8.659 -17.055 17.829 1.00 42.00 567 ALA A O 1
ATOM 4701 N N . ARG A 1 568 ? 7.763 -18.451 19.332 1.00 33.75 568 ARG A N 1
ATOM 4702 C CA . ARG A 1 568 ? 8.885 -18.326 20.271 1.00 33.75 568 ARG A CA 1
ATOM 4703 C C . ARG A 1 568 ? 10.009 -19.111 19.610 1.00 33.75 568 ARG A C 1
ATOM 4705 O O . ARG A 1 568 ? 10.107 -20.324 19.755 1.00 33.75 568 ARG A O 1
ATOM 4712 N N . ILE A 1 569 ? 10.810 -18.415 18.811 1.00 37.34 569 ILE A N 1
ATOM 4713 C CA . ILE A 1 569 ? 12.158 -18.840 18.516 1.00 37.34 569 ILE A CA 1
ATOM 4714 C C . ILE A 1 569 ? 12.771 -18.886 19.910 1.00 37.34 569 ILE A C 1
ATOM 4716 O O . ILE A 1 569 ? 13.165 -17.864 20.470 1.00 37.34 569 ILE A O 1
ATOM 4720 N N . GLU A 1 570 ? 12.755 -20.069 20.524 1.00 29.64 570 GLU A N 1
ATOM 4721 C CA . GLU A 1 570 ? 13.858 -20.458 21.373 1.00 29.64 570 GLU A CA 1
ATOM 4722 C C . GLU A 1 570 ? 15.087 -20.215 20.500 1.00 29.64 570 GLU A C 1
ATOM 4724 O O . GLU A 1 570 ? 15.512 -21.075 19.734 1.00 29.64 570 GLU A O 1
ATOM 4729 N N . ILE A 1 571 ? 15.671 -19.022 20.613 1.00 37.91 571 ILE A N 1
ATOM 4730 C CA . ILE A 1 571 ? 17.106 -18.886 20.465 1.00 37.91 571 ILE A CA 1
ATOM 4731 C C . ILE A 1 571 ? 17.644 -19.603 21.702 1.00 37.91 571 ILE A C 1
ATOM 4733 O O . ILE A 1 571 ? 18.065 -19.000 22.684 1.00 37.91 571 ILE A O 1
ATOM 4737 N N . LYS A 1 572 ? 17.535 -20.935 21.700 1.00 27.72 572 LYS A N 1
ATOM 4738 C CA . LYS A 1 572 ? 18.503 -21.744 22.403 1.00 27.72 572 LYS A CA 1
ATOM 4739 C C . LYS A 1 572 ? 19.797 -21.390 21.701 1.00 27.72 572 LYS A C 1
ATOM 4741 O O . LYS A 1 572 ? 19.920 -21.598 20.495 1.00 27.72 572 LYS A O 1
ATOM 4746 N N . ASN A 1 573 ? 20.737 -20.833 22.451 1.00 33.12 573 ASN A N 1
ATOM 4747 C CA . ASN A 1 573 ? 22.148 -20.837 22.088 1.00 33.12 573 ASN A CA 1
ATOM 4748 C C . ASN A 1 573 ? 22.637 -22.298 22.053 1.00 33.12 573 ASN A C 1
ATOM 4750 O O . ASN A 1 573 ? 23.496 -22.691 22.834 1.00 33.12 573 ASN A O 1
ATOM 4754 N N . ASN A 1 574 ? 22.031 -23.119 21.199 1.00 31.88 574 ASN A N 1
ATOM 4755 C CA . ASN A 1 574 ? 22.413 -24.485 20.941 1.00 31.88 574 ASN A CA 1
ATOM 4756 C C . ASN A 1 574 ? 23.240 -24.448 19.668 1.00 31.88 574 ASN A C 1
ATOM 4758 O O . ASN A 1 574 ? 22.729 -24.150 18.590 1.00 31.88 574 ASN A O 1
ATOM 4762 N N . GLU A 1 575 ? 24.532 -24.676 19.869 1.00 34.12 575 GLU A N 1
ATOM 4763 C CA . GLU A 1 575 ? 25.444 -25.385 18.978 1.00 34.12 575 GLU A CA 1
ATOM 4764 C C . GLU A 1 575 ? 24.823 -25.737 17.620 1.00 34.12 575 GLU A C 1
ATOM 4766 O O . GLU A 1 575 ? 23.928 -26.578 17.516 1.00 34.12 575 GLU A O 1
ATOM 4771 N N . ALA A 1 576 ? 25.300 -25.053 16.580 1.00 32.69 576 ALA A N 1
ATOM 4772 C CA . ALA A 1 576 ? 24.911 -25.293 15.205 1.00 32.69 576 ALA A CA 1
ATOM 4773 C C . ALA A 1 576 ? 25.048 -26.788 14.870 1.00 32.69 576 ALA A C 1
ATOM 4775 O O . ALA A 1 576 ? 26.157 -27.309 14.752 1.00 32.69 576 ALA A O 1
ATOM 4776 N N . LYS A 1 577 ? 23.915 -27.478 14.691 1.00 36.59 577 LYS A N 1
ATOM 4777 C CA . LYS A 1 577 ? 23.882 -28.711 13.903 1.00 36.59 577 LYS A CA 1
ATOM 4778 C C . LYS A 1 577 ? 24.257 -28.305 12.477 1.00 36.59 577 LYS A C 1
ATOM 4780 O O . LYS A 1 577 ? 23.524 -27.545 11.847 1.00 36.59 577 LYS A O 1
ATOM 4785 N N . ASP A 1 578 ? 25.414 -28.768 12.010 1.00 41.88 578 ASP A N 1
ATOM 4786 C CA . ASP A 1 578 ? 25.891 -28.508 10.653 1.00 41.88 578 ASP A CA 1
ATOM 4787 C C . ASP A 1 578 ? 24.856 -28.999 9.628 1.00 41.88 578 ASP A C 1
ATOM 4789 O O . ASP A 1 578 ? 24.239 -30.057 9.797 1.00 41.88 578 ASP A O 1
ATOM 4793 N N . PHE A 1 579 ? 24.674 -28.201 8.579 1.00 34.31 579 PHE A N 1
ATOM 4794 C CA . PHE A 1 579 ? 23.694 -28.316 7.499 1.00 34.31 579 PHE A CA 1
ATOM 4795 C C . PHE A 1 579 ? 23.582 -29.746 6.943 1.00 34.31 579 PHE A C 1
ATOM 4797 O O . PHE A 1 579 ? 22.486 -30.239 6.672 1.00 34.31 579 PHE A O 1
ATOM 4804 N N . TRP A 1 580 ? 24.706 -30.458 6.874 1.00 34.78 580 TRP A N 1
ATOM 4805 C CA . TRP A 1 580 ? 24.784 -31.827 6.362 1.00 34.78 580 TRP A CA 1
ATOM 4806 C C . TRP A 1 580 ? 24.209 -32.891 7.301 1.00 34.78 580 TRP A C 1
ATOM 4808 O O . TRP A 1 580 ? 23.723 -33.921 6.841 1.00 34.78 580 TRP A O 1
ATOM 4818 N N . THR A 1 581 ? 24.192 -32.636 8.611 1.00 38.19 581 THR A N 1
ATOM 4819 C CA . THR A 1 581 ? 23.613 -33.560 9.602 1.00 38.19 581 THR A CA 1
ATOM 4820 C C . THR A 1 581 ? 22.086 -33.526 9.551 1.00 38.19 581 THR A C 1
ATOM 4822 O O . THR A 1 581 ? 21.439 -34.556 9.709 1.00 38.19 581 THR A O 1
ATOM 4825 N N . ALA A 1 582 ? 21.512 -32.349 9.280 1.00 36.88 582 ALA A N 1
ATOM 4826 C CA . ALA A 1 582 ? 20.075 -32.191 9.083 1.00 36.88 582 ALA A CA 1
ATOM 4827 C C . ALA A 1 582 ? 19.608 -32.836 7.766 1.00 36.88 582 ALA A C 1
ATOM 4829 O O . ALA A 1 582 ? 18.591 -33.522 7.768 1.00 36.88 582 ALA A O 1
ATOM 4830 N N . GLN A 1 583 ? 20.386 -32.703 6.682 1.00 38.16 583 GLN A N 1
ATOM 4831 C CA . GLN A 1 583 ? 20.082 -33.349 5.397 1.00 38.16 583 GLN A CA 1
ATOM 4832 C C . GLN A 1 583 ? 20.197 -34.881 5.441 1.00 38.16 583 GLN A C 1
ATOM 4834 O O . GLN A 1 583 ? 19.340 -35.587 4.916 1.00 38.16 583 GLN A O 1
ATOM 4839 N N . ALA A 1 584 ? 21.191 -35.425 6.149 1.00 34.09 584 ALA A N 1
ATOM 4840 C CA . ALA A 1 584 ? 21.335 -36.874 6.310 1.00 34.09 584 ALA A CA 1
ATOM 4841 C C . ALA A 1 584 ? 20.183 -37.520 7.112 1.00 34.09 584 ALA A C 1
ATOM 4843 O O . ALA A 1 584 ? 19.818 -38.666 6.850 1.00 34.09 584 ALA A O 1
ATOM 4844 N N . GLU A 1 585 ? 19.604 -36.805 8.083 1.00 41.25 585 GLU A N 1
ATOM 4845 C CA . GLU A 1 585 ? 18.423 -37.258 8.836 1.00 41.25 585 GLU A CA 1
ATOM 4846 C C . GLU A 1 585 ? 17.129 -37.169 7.995 1.00 41.25 585 GLU A C 1
ATOM 4848 O O . GLU A 1 585 ? 16.226 -37.988 8.183 1.00 41.25 585 GLU A O 1
ATOM 4853 N N . GLU A 1 586 ? 17.045 -36.221 7.053 1.00 36.44 586 GLU A N 1
ATOM 4854 C CA . GLU A 1 586 ? 15.919 -36.045 6.120 1.00 36.44 586 GLU A CA 1
ATOM 4855 C C . GLU A 1 586 ? 15.911 -37.131 5.028 1.00 36.44 586 GLU A C 1
ATOM 4857 O O . GLU A 1 586 ? 14.894 -37.797 4.829 1.00 36.44 586 GLU A O 1
ATOM 4862 N N . TRP A 1 587 ? 17.066 -37.434 4.427 1.00 39.22 587 TRP A N 1
ATOM 4863 C CA . TRP A 1 587 ? 17.199 -38.509 3.431 1.00 39.22 587 TRP A CA 1
ATOM 4864 C C . TRP A 1 587 ? 17.046 -39.918 4.013 1.00 39.22 587 TRP A C 1
ATOM 4866 O O . TRP A 1 587 ? 16.550 -40.819 3.336 1.00 39.22 587 TRP A O 1
ATOM 4876 N N . LYS A 1 588 ? 17.391 -40.125 5.293 1.00 35.00 588 LYS A N 1
ATOM 4877 C CA . LYS A 1 588 ? 17.088 -41.385 5.997 1.00 35.00 588 LYS A CA 1
ATOM 4878 C C . LYS A 1 588 ? 15.583 -41.647 6.089 1.00 35.00 588 LYS A C 1
ATOM 4880 O O . LYS A 1 588 ? 15.166 -42.793 5.971 1.00 35.00 588 LYS A O 1
ATOM 4885 N N . LYS A 1 589 ? 14.775 -40.596 6.263 1.00 41.38 589 LYS A N 1
ATOM 4886 C CA . LYS A 1 589 ? 13.310 -40.707 6.328 1.00 41.38 589 LYS A CA 1
ATOM 4887 C C . LYS A 1 589 ? 12.673 -40.921 4.955 1.00 41.38 589 LYS A C 1
ATOM 4889 O O . LYS A 1 589 ? 11.663 -41.613 4.868 1.00 41.38 589 LYS A O 1
ATOM 4894 N N . GLU A 1 590 ? 13.261 -40.386 3.886 1.00 37.75 590 GLU A N 1
ATOM 4895 C CA . GLU A 1 590 ? 12.790 -40.656 2.519 1.00 37.75 590 GLU A CA 1
ATOM 4896 C C . GLU A 1 590 ? 13.051 -42.112 2.096 1.00 37.75 590 GLU A C 1
ATOM 4898 O O . GLU A 1 590 ? 12.173 -42.734 1.498 1.00 37.75 590 GLU A O 1
ATOM 4903 N N . ASN A 1 591 ? 14.175 -42.712 2.505 1.00 36.53 591 ASN A N 1
ATOM 4904 C CA . ASN A 1 591 ? 14.482 -44.114 2.185 1.00 36.53 591 ASN A CA 1
ATOM 4905 C C . ASN A 1 591 ? 13.617 -45.143 2.934 1.00 36.53 591 ASN A C 1
ATOM 4907 O O . ASN A 1 591 ? 13.277 -46.174 2.352 1.00 36.53 591 ASN A O 1
ATOM 4911 N N . ASP A 1 592 ? 13.180 -44.861 4.166 1.00 35.19 592 ASP A N 1
ATOM 4912 C CA . ASP A 1 592 ? 12.236 -45.744 4.875 1.00 35.19 592 ASP A CA 1
ATOM 4913 C C . ASP A 1 592 ? 10.873 -45.819 4.158 1.00 35.19 592 ASP A C 1
ATOM 4915 O O . ASP A 1 592 ? 10.178 -46.835 4.229 1.00 35.19 592 ASP A O 1
ATOM 4919 N N . THR A 1 593 ? 10.513 -44.778 3.395 1.00 35.16 593 THR A N 1
ATOM 4920 C CA . THR A 1 593 ? 9.216 -44.678 2.706 1.00 35.16 593 THR A CA 1
ATOM 4921 C C . THR A 1 593 ? 9.206 -45.370 1.333 1.00 35.16 593 THR A C 1
ATOM 4923 O O . THR A 1 593 ? 8.138 -45.718 0.833 1.00 35.16 593 THR A O 1
ATOM 4926 N N . ILE A 1 594 ? 10.377 -45.626 0.735 1.00 38.09 594 ILE A N 1
ATOM 4927 C CA . ILE A 1 594 ? 10.512 -46.291 -0.579 1.00 38.09 594 ILE A CA 1
ATOM 4928 C C . ILE A 1 594 ? 10.590 -47.829 -0.441 1.00 38.09 594 ILE A C 1
ATOM 4930 O O . ILE A 1 594 ? 10.335 -48.551 -1.401 1.00 38.09 594 ILE A O 1
ATOM 4934 N N . SER A 1 595 ? 10.830 -48.359 0.765 1.00 33.81 595 SER A N 1
ATOM 4935 C CA . SER A 1 595 ? 10.952 -49.809 1.023 1.00 33.81 595 SER A CA 1
ATOM 4936 C C . SER A 1 595 ? 9.642 -50.623 1.004 1.00 33.81 595 SER A C 1
ATOM 4938 O O . SER A 1 595 ? 9.679 -51.833 1.215 1.00 33.81 595 SER A O 1
ATOM 4940 N N . ASN A 1 596 ? 8.492 -50.003 0.709 1.00 33.47 596 ASN A N 1
ATOM 4941 C CA . ASN A 1 596 ? 7.184 -50.678 0.659 1.00 33.47 596 ASN A CA 1
ATOM 4942 C C . ASN A 1 596 ? 6.619 -50.872 -0.763 1.00 33.47 596 ASN A C 1
ATOM 4944 O O . ASN A 1 596 ? 5.407 -51.003 -0.930 1.00 33.47 596 ASN A O 1
ATOM 4948 N N . ALA A 1 597 ? 7.475 -50.921 -1.787 1.00 33.16 597 ALA A N 1
ATOM 4949 C CA . ALA A 1 597 ? 7.101 -51.415 -3.113 1.00 33.16 597 ALA A CA 1
ATOM 4950 C C . ALA A 1 597 ? 7.829 -52.738 -3.413 1.00 33.16 597 ALA A C 1
ATOM 4952 O O . ALA A 1 597 ? 9.013 -52.891 -3.132 1.00 33.16 597 ALA A O 1
ATOM 4953 N N . GLU A 1 598 ? 7.061 -53.696 -3.921 1.00 32.53 598 GLU A N 1
ATOM 4954 C CA . GLU A 1 598 ? 7.300 -55.140 -3.987 1.00 32.53 598 GLU A CA 1
ATOM 4955 C C . GLU A 1 598 ? 8.658 -55.607 -4.549 1.00 32.53 598 GLU A C 1
ATOM 4957 O O . GLU A 1 598 ? 9.221 -55.052 -5.491 1.00 32.53 598 GLU A O 1
ATOM 4962 N N . GLN A 1 599 ? 9.137 -56.711 -3.962 1.00 36.06 599 GLN A N 1
ATOM 4963 C CA . GLN A 1 599 ? 10.318 -57.485 -4.340 1.00 36.06 599 GLN A CA 1
ATOM 4964 C C . GLN A 1 599 ? 10.279 -57.963 -5.800 1.00 36.06 599 GLN A C 1
ATOM 4966 O O . GLN A 1 599 ? 9.382 -58.716 -6.175 1.00 36.06 599 GLN A O 1
ATOM 4971 N N . LEU A 1 600 ? 11.344 -57.689 -6.557 1.00 27.52 600 LEU A N 1
ATOM 4972 C CA . LEU A 1 600 ? 11.794 -58.550 -7.653 1.00 27.52 600 LEU A CA 1
ATOM 4973 C C . LEU A 1 600 ? 13.312 -58.745 -7.542 1.00 27.52 600 LEU A C 1
ATOM 4975 O O . LEU A 1 600 ? 14.083 -57.792 -7.480 1.00 27.52 600 LEU A O 1
ATOM 4979 N N . VAL A 1 601 ? 13.705 -60.012 -7.439 1.00 35.22 601 VAL A N 1
ATOM 4980 C CA . VAL A 1 601 ? 15.077 -60.497 -7.262 1.00 35.22 601 VAL A CA 1
ATOM 4981 C C . VAL A 1 601 ? 15.6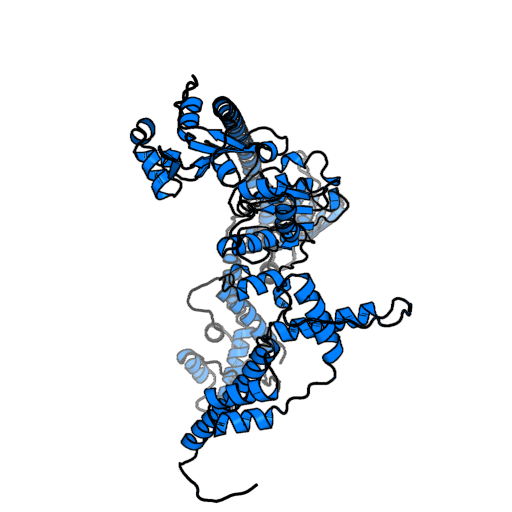99 -60.726 -8.638 1.00 35.22 601 VAL A C 1
ATOM 4983 O O . VAL A 1 601 ? 15.213 -61.590 -9.359 1.00 35.22 601 VAL A O 1
ATOM 4986 N N . GLU A 1 602 ? 16.809 -60.059 -8.960 1.00 29.05 602 GLU A N 1
ATOM 4987 C CA . GLU A 1 602 ? 17.769 -60.531 -9.972 1.00 29.05 602 GLU A CA 1
ATOM 4988 C C . GLU A 1 602 ? 19.214 -60.392 -9.456 1.00 29.05 602 GLU A C 1
ATOM 4990 O O . GLU A 1 602 ? 19.537 -59.499 -8.674 1.00 29.05 602 GLU A O 1
ATOM 4995 N N . GLN A 1 603 ? 20.044 -61.380 -9.807 1.00 31.84 603 GLN A N 1
ATOM 4996 C CA . GLN A 1 603 ? 21.341 -61.704 -9.198 1.00 31.84 603 GLN A CA 1
ATOM 4997 C C . GLN A 1 603 ? 22.477 -60.722 -9.563 1.00 31.84 603 GLN A C 1
ATOM 4999 O O . GLN A 1 603 ? 22.393 -60.050 -10.588 1.00 31.84 603 GLN A O 1
ATOM 5004 N N . PRO A 1 604 ? 23.562 -60.638 -8.758 1.00 35.06 604 PRO A N 1
ATOM 5005 C CA . PRO A 1 604 ? 24.587 -59.614 -8.929 1.00 35.06 604 PRO A CA 1
ATOM 5006 C C . PRO A 1 604 ? 25.614 -59.987 -10.008 1.00 35.06 604 PRO A C 1
ATOM 5008 O O . PRO A 1 604 ? 26.351 -60.960 -9.857 1.00 35.06 604 PRO A O 1
ATOM 5011 N N . GLU A 1 605 ? 25.706 -59.166 -11.058 1.00 36.44 605 GLU A N 1
ATOM 5012 C CA . GLU A 1 605 ? 26.832 -59.165 -12.000 1.00 36.44 605 GLU A CA 1
ATOM 5013 C C . GLU A 1 605 ? 28.118 -58.634 -11.333 1.00 36.44 605 GLU A C 1
ATOM 5015 O O . GLU A 1 605 ? 28.114 -57.678 -10.548 1.00 36.44 605 GLU A O 1
ATOM 5020 N N . GLU A 1 606 ? 29.242 -59.278 -11.639 1.00 40.12 606 GLU A N 1
ATOM 5021 C CA . GLU A 1 606 ? 30.570 -58.961 -11.118 1.00 40.12 606 GLU A CA 1
ATOM 5022 C C . GLU A 1 606 ? 31.160 -57.750 -11.872 1.00 40.12 606 GLU A C 1
ATOM 5024 O O . GLU A 1 606 ? 31.455 -57.821 -13.061 1.00 40.12 606 GLU A O 1
ATOM 5029 N N . ILE A 1 607 ? 31.298 -56.605 -11.192 1.00 45.28 607 ILE A N 1
ATOM 5030 C CA . ILE A 1 607 ? 31.820 -55.359 -11.781 1.00 45.28 607 ILE A CA 1
ATOM 5031 C C . ILE A 1 607 ? 33.357 -55.369 -11.720 1.00 45.28 607 ILE A C 1
ATOM 5033 O O . ILE A 1 607 ? 33.928 -55.252 -10.636 1.00 45.28 607 ILE A O 1
ATOM 5037 N N . THR A 1 608 ? 34.038 -55.457 -12.866 1.00 43.16 608 THR A N 1
ATOM 5038 C CA . THR A 1 608 ? 35.497 -55.262 -12.981 1.00 43.16 608 THR A CA 1
ATOM 5039 C C . THR A 1 608 ? 35.836 -53.785 -13.214 1.00 43.16 608 THR A C 1
ATOM 5041 O O . THR A 1 608 ? 35.304 -53.182 -14.145 1.00 43.16 608 THR A O 1
ATOM 5044 N N . PHE A 1 609 ? 36.737 -53.203 -12.411 1.00 43.25 609 PHE A N 1
ATOM 5045 C CA . PHE A 1 609 ? 37.149 -51.794 -12.511 1.00 43.25 609 PHE A CA 1
ATOM 5046 C C . PHE A 1 609 ? 38.651 -51.651 -12.731 1.00 43.25 609 PHE A C 1
ATOM 5048 O O . PHE A 1 609 ? 39.454 -52.132 -11.932 1.00 43.25 609 PHE A O 1
ATOM 5055 N N . ASP A 1 610 ? 39.017 -50.961 -13.810 1.00 45.41 610 ASP A N 1
ATOM 5056 C CA . ASP A 1 610 ? 40.402 -50.615 -14.113 1.00 45.41 610 ASP A CA 1
ATOM 5057 C C . ASP A 1 610 ? 40.715 -49.203 -13.601 1.00 45.41 610 ASP A C 1
ATOM 5059 O O . ASP A 1 610 ? 40.257 -48.189 -14.140 1.00 45.41 610 ASP A O 1
ATOM 5063 N N . ILE A 1 611 ? 41.526 -49.143 -12.545 1.00 41.16 611 ILE A N 1
ATOM 5064 C CA . ILE A 1 611 ? 41.924 -47.897 -11.885 1.00 41.16 611 ILE A CA 1
ATOM 5065 C C . ILE A 1 611 ? 42.772 -46.980 -12.783 1.00 41.16 611 ILE A C 1
ATOM 5067 O O . ILE A 1 611 ? 42.882 -45.786 -12.504 1.00 41.16 611 ILE A O 1
ATOM 5071 N N . ASN A 1 612 ? 43.343 -47.511 -13.868 1.00 39.41 612 ASN A N 1
ATOM 5072 C CA . ASN A 1 612 ? 44.213 -46.767 -14.779 1.00 39.41 612 ASN A CA 1
ATOM 5073 C C . ASN A 1 612 ? 43.497 -46.272 -16.045 1.00 39.41 612 ASN A C 1
ATOM 5075 O O . ASN A 1 612 ? 44.126 -45.625 -16.884 1.00 39.41 612 ASN A O 1
ATOM 5079 N N . ALA A 1 613 ? 42.200 -46.553 -16.195 1.00 44.12 613 ALA A N 1
ATOM 5080 C CA . ALA A 1 613 ? 41.413 -46.076 -17.325 1.00 44.12 613 ALA A CA 1
ATOM 5081 C C . ALA A 1 613 ? 41.168 -44.552 -17.273 1.00 44.12 613 ALA A C 1
ATOM 5083 O O . ALA A 1 613 ? 41.234 -43.901 -16.227 1.00 44.12 613 ALA A O 1
ATOM 5084 N N . GLU A 1 614 ? 40.899 -43.962 -18.440 1.00 37.22 614 GLU A N 1
ATOM 5085 C CA . GLU A 1 614 ? 40.684 -42.522 -18.585 1.00 37.22 614 GLU A CA 1
ATOM 5086 C C . GLU A 1 614 ? 39.442 -42.069 -17.790 1.00 37.22 614 GLU A C 1
ATOM 5088 O O . GLU A 1 614 ? 38.376 -42.689 -17.859 1.00 37.22 614 GLU A O 1
ATOM 5093 N N . ARG A 1 615 ? 39.581 -40.988 -17.007 1.00 42.16 615 ARG A N 1
ATOM 5094 C CA . ARG A 1 615 ? 38.612 -40.544 -15.983 1.00 42.16 615 ARG A CA 1
ATOM 5095 C C . ARG A 1 615 ? 37.373 -39.879 -16.588 1.00 42.16 615 ARG A C 1
ATOM 5097 O O . ARG A 1 615 ? 37.177 -38.667 -16.498 1.00 42.16 615 ARG A O 1
ATOM 5104 N N . THR A 1 616 ? 36.546 -40.695 -17.217 1.00 40.72 616 THR A N 1
ATOM 5105 C CA . THR A 1 616 ? 35.268 -40.330 -17.833 1.00 40.72 616 THR A CA 1
ATOM 5106 C C . THR A 1 616 ? 34.112 -40.435 -16.830 1.00 40.72 616 THR A C 1
ATOM 5108 O O . THR A 1 616 ? 34.272 -40.951 -15.724 1.00 40.72 616 THR A O 1
ATOM 5111 N N . ALA A 1 617 ? 32.923 -39.944 -17.195 1.00 37.25 617 ALA A N 1
ATOM 5112 C CA . ALA A 1 617 ? 31.733 -40.043 -16.343 1.00 37.25 617 ALA A CA 1
ATOM 5113 C C . ALA A 1 617 ? 31.387 -41.504 -15.980 1.00 37.25 617 ALA A C 1
ATOM 5115 O O . ALA A 1 617 ? 31.021 -41.779 -14.838 1.00 37.25 617 ALA A O 1
ATOM 5116 N N . ASP A 1 618 ? 31.600 -42.438 -16.912 1.00 41.81 618 ASP A N 1
ATOM 5117 C CA . ASP A 1 618 ? 31.374 -43.873 -16.702 1.00 41.81 618 ASP A CA 1
ATOM 5118 C C . ASP A 1 618 ? 32.406 -44.493 -15.747 1.00 41.81 618 ASP A C 1
ATOM 5120 O O . ASP A 1 618 ? 32.070 -45.368 -14.943 1.00 41.81 618 ASP A O 1
ATOM 5124 N N . TRP A 1 619 ? 33.644 -43.984 -15.749 1.00 46.72 619 TRP A N 1
ATOM 5125 C CA . TRP A 1 619 ? 34.672 -44.366 -14.778 1.00 46.72 619 TRP A CA 1
ATOM 5126 C C . TRP A 1 619 ? 34.259 -43.973 -13.351 1.00 46.72 619 TRP A C 1
ATOM 5128 O O . TRP A 1 619 ? 34.298 -44.797 -12.436 1.00 46.72 619 TRP A O 1
ATOM 5138 N N . PHE A 1 620 ? 33.767 -42.742 -13.160 1.00 41.00 620 PHE A N 1
ATOM 5139 C CA . PHE A 1 620 ? 33.277 -42.277 -11.856 1.00 41.00 620 PHE A CA 1
ATOM 5140 C C . PHE A 1 620 ? 32.019 -43.022 -11.393 1.00 41.00 620 PHE A C 1
ATOM 5142 O O . PHE A 1 620 ? 31.921 -43.365 -10.216 1.00 41.00 620 PHE A O 1
ATOM 5149 N N . ALA A 1 621 ? 31.082 -43.320 -12.295 1.00 45.09 621 ALA A N 1
ATOM 5150 C CA . ALA A 1 621 ? 29.884 -44.091 -11.962 1.00 45.09 621 ALA A CA 1
ATOM 5151 C C . ALA A 1 621 ? 30.223 -45.527 -11.516 1.00 45.09 621 ALA A C 1
ATOM 5153 O O . ALA A 1 621 ? 29.612 -46.047 -10.581 1.00 45.09 621 ALA A O 1
ATOM 5154 N N . THR A 1 622 ? 31.228 -46.151 -12.139 1.00 46.31 622 THR A N 1
ATOM 5155 C CA . THR A 1 622 ? 31.698 -47.500 -11.777 1.00 46.31 622 THR A CA 1
ATOM 5156 C C . THR A 1 622 ? 32.433 -47.502 -10.431 1.00 46.31 622 THR A C 1
ATOM 5158 O O . THR A 1 622 ? 32.210 -48.397 -9.616 1.00 46.31 622 THR A O 1
ATOM 5161 N N . LEU A 1 623 ? 33.228 -46.461 -10.142 1.00 43.34 623 LEU A N 1
ATOM 5162 C CA . LEU A 1 623 ? 33.880 -46.269 -8.840 1.00 43.34 623 LEU A CA 1
ATOM 5163 C C . LEU A 1 623 ? 32.864 -46.062 -7.704 1.00 43.34 623 LEU A C 1
ATOM 5165 O O . LEU A 1 623 ? 33.038 -46.628 -6.629 1.00 43.34 623 LEU A O 1
ATOM 5169 N N . ILE A 1 624 ? 31.796 -45.289 -7.936 1.00 47.81 624 ILE A N 1
ATOM 5170 C CA . ILE A 1 624 ? 30.723 -45.070 -6.947 1.00 47.81 624 ILE A CA 1
ATOM 5171 C C . ILE A 1 624 ? 30.016 -46.392 -6.624 1.00 47.81 624 ILE A C 1
ATOM 5173 O O . ILE A 1 624 ? 29.871 -46.724 -5.451 1.00 47.81 624 ILE A O 1
ATOM 5177 N N . LYS A 1 625 ? 29.682 -47.202 -7.640 1.00 52.19 625 LYS A N 1
ATOM 5178 C CA . LYS A 1 625 ? 29.071 -48.529 -7.440 1.00 52.19 625 LYS A CA 1
ATOM 5179 C C . LYS A 1 625 ? 29.968 -49.494 -6.651 1.00 52.19 625 LYS A C 1
ATOM 5181 O O . LYS A 1 625 ? 29.466 -50.271 -5.843 1.00 52.19 625 LYS A O 1
ATOM 5186 N N . LEU A 1 626 ? 31.287 -49.453 -6.859 1.00 47.25 626 LEU A N 1
ATOM 5187 C CA . LEU A 1 626 ? 32.252 -50.251 -6.087 1.00 47.25 626 LEU A CA 1
ATOM 5188 C C . LEU A 1 626 ? 32.425 -49.744 -4.652 1.00 47.25 626 LEU A C 1
ATOM 5190 O O . LEU A 1 626 ? 32.459 -50.548 -3.724 1.00 47.25 626 LEU A O 1
ATOM 5194 N N . ALA A 1 627 ? 32.468 -48.424 -4.458 1.00 46.50 627 ALA A N 1
ATOM 5195 C CA . ALA A 1 627 ? 32.550 -47.809 -3.136 1.00 46.50 627 ALA A CA 1
ATOM 5196 C C . ALA A 1 627 ? 31.297 -48.094 -2.291 1.00 46.50 627 ALA A C 1
ATOM 5198 O O . ALA A 1 627 ? 31.415 -48.367 -1.100 1.00 46.50 627 ALA A O 1
ATOM 5199 N N . GLU A 1 628 ? 30.110 -48.094 -2.900 1.00 49.38 628 GLU A N 1
ATOM 5200 C CA . GLU A 1 628 ? 28.854 -48.486 -2.248 1.00 49.38 628 GLU A CA 1
ATOM 5201 C C . GLU A 1 628 ? 28.830 -49.981 -1.888 1.00 49.38 628 GLU A C 1
ATOM 5203 O O . GLU A 1 628 ? 28.322 -50.345 -0.828 1.00 49.38 628 GLU A O 1
ATOM 5208 N N . LYS A 1 629 ? 29.438 -50.842 -2.720 1.00 46.66 629 LYS A N 1
ATOM 5209 C CA . LYS A 1 629 ? 29.563 -52.289 -2.468 1.00 46.66 629 LYS A CA 1
ATOM 5210 C C . LYS A 1 629 ? 30.539 -52.617 -1.325 1.00 46.66 629 LYS A C 1
ATOM 5212 O O . LYS A 1 629 ? 30.288 -53.564 -0.584 1.00 46.66 629 LYS A O 1
ATOM 5217 N N . GLU A 1 630 ? 31.619 -51.850 -1.154 1.00 45.81 630 GLU A N 1
ATOM 5218 C CA . GLU A 1 630 ? 32.649 -52.083 -0.118 1.00 45.81 630 GLU A CA 1
ATOM 5219 C C . GLU A 1 630 ? 32.506 -51.228 1.158 1.00 45.81 630 GLU A C 1
ATOM 5221 O O . GLU A 1 630 ? 33.230 -51.439 2.135 1.00 45.81 630 GLU A O 1
ATOM 5226 N N . ALA A 1 631 ? 31.541 -50.302 1.219 1.00 44.72 631 ALA A N 1
ATOM 5227 C CA . ALA A 1 631 ? 31.305 -49.430 2.380 1.00 44.72 631 ALA A CA 1
ATOM 5228 C C . ALA A 1 631 ? 30.957 -50.171 3.695 1.00 44.72 631 ALA A C 1
ATOM 5230 O O . ALA A 1 631 ? 30.857 -49.541 4.748 1.00 44.72 631 ALA A O 1
ATOM 5231 N N . GLY A 1 632 ? 30.803 -51.498 3.667 1.00 41.34 632 GLY A N 1
ATOM 5232 C CA . GLY A 1 632 ? 30.580 -52.338 4.845 1.00 41.34 632 GLY A CA 1
ATOM 5233 C C . GLY A 1 632 ? 31.837 -52.782 5.612 1.00 41.34 632 GLY A C 1
ATOM 5234 O O . GLY A 1 632 ? 31.679 -53.322 6.705 1.00 41.34 632 GLY A O 1
ATOM 5235 N N . SER A 1 633 ? 33.061 -52.587 5.098 1.00 44.88 633 SER A N 1
ATOM 5236 C CA . SER A 1 633 ? 34.275 -53.226 5.663 1.00 44.88 633 SER A CA 1
ATOM 5237 C C . SER A 1 633 ? 35.388 -52.300 6.182 1.00 44.88 633 SER A C 1
ATOM 5239 O O . SER A 1 633 ? 36.391 -52.804 6.683 1.00 44.88 633 SER A O 1
ATOM 5241 N N . PHE A 1 634 ? 35.237 -50.971 6.148 1.00 47.38 634 PHE A N 1
ATOM 5242 C CA . PHE A 1 634 ? 36.267 -50.045 6.654 1.00 47.38 634 PHE A CA 1
ATOM 5243 C C . PHE A 1 634 ? 35.916 -49.471 8.037 1.00 47.38 634 PHE A C 1
ATOM 5245 O O . PHE A 1 634 ? 35.053 -48.603 8.162 1.00 47.38 634 PHE A O 1
ATOM 5252 N N . VAL A 1 635 ? 36.625 -49.915 9.082 1.00 47.66 635 VAL A N 1
ATOM 5253 C CA . VAL A 1 635 ? 36.565 -49.339 10.439 1.00 47.66 635 VAL A CA 1
ATOM 5254 C C . VAL A 1 635 ? 37.910 -48.683 10.754 1.00 47.66 635 VAL A C 1
ATOM 5256 O O . VAL A 1 635 ? 38.938 -49.352 10.737 1.00 47.66 635 VAL A O 1
ATOM 5259 N N . ILE A 1 636 ? 37.904 -47.375 11.034 1.00 48.53 636 ILE A N 1
ATOM 5260 C CA . ILE A 1 636 ? 39.096 -46.604 11.423 1.00 48.53 636 ILE A CA 1
ATOM 5261 C C . ILE A 1 636 ? 38.992 -46.255 12.906 1.00 48.53 636 ILE A C 1
ATOM 5263 O O . ILE A 1 636 ? 38.000 -45.664 13.341 1.00 48.53 636 ILE A O 1
ATOM 5267 N N . ASP A 1 637 ? 40.027 -46.596 13.672 1.00 52.84 637 ASP A N 1
ATOM 5268 C CA . ASP A 1 637 ? 40.131 -46.265 15.092 1.00 52.84 637 ASP A CA 1
ATOM 5269 C C . ASP A 1 637 ? 40.542 -44.795 15.274 1.00 52.84 637 ASP A C 1
ATOM 5271 O O . ASP A 1 637 ? 41.709 -44.420 15.182 1.00 52.84 637 ASP A O 1
ATOM 5275 N N . ILE A 1 638 ? 39.545 -43.944 15.515 1.00 49.03 638 ILE A N 1
ATOM 5276 C CA . ILE A 1 638 ? 39.706 -42.488 15.614 1.00 49.03 638 ILE A CA 1
ATOM 5277 C C . ILE A 1 638 ? 40.636 -42.089 16.765 1.00 49.03 638 ILE A C 1
ATOM 5279 O O . ILE A 1 638 ? 41.335 -41.079 16.660 1.00 49.03 638 ILE A O 1
ATOM 5283 N N . ASP A 1 639 ? 40.645 -42.838 17.865 1.00 49.56 639 ASP A N 1
ATOM 5284 C CA . ASP A 1 639 ? 41.404 -42.444 19.049 1.00 49.56 639 ASP A CA 1
ATOM 5285 C C . ASP A 1 639 ? 42.896 -42.775 18.878 1.00 49.56 639 ASP A C 1
ATOM 5287 O O . ASP A 1 639 ? 43.750 -41.982 19.289 1.00 49.56 639 ASP A O 1
ATOM 5291 N N . ALA A 1 640 ? 43.217 -43.848 18.147 1.00 56.62 640 ALA A N 1
ATOM 5292 C CA . ALA A 1 640 ? 44.581 -44.136 17.702 1.00 56.62 640 ALA A CA 1
ATOM 5293 C C . ALA A 1 640 ? 45.129 -43.057 16.745 1.00 56.62 640 ALA A C 1
ATOM 5295 O O . ALA A 1 640 ? 46.292 -42.659 16.853 1.00 56.62 640 ALA A O 1
ATOM 5296 N N . GLU A 1 641 ? 44.295 -42.523 15.846 1.00 56.41 641 GLU A N 1
ATOM 5297 C CA . GLU A 1 641 ? 44.718 -41.472 14.909 1.00 56.41 641 GLU A CA 1
ATOM 5298 C C . GLU A 1 641 ? 44.944 -40.121 15.590 1.00 56.41 641 GLU A C 1
ATOM 5300 O O . GLU A 1 641 ? 45.899 -39.415 15.269 1.00 56.41 641 GLU A O 1
ATOM 5305 N N . VAL A 1 642 ? 44.119 -39.774 16.579 1.00 50.56 642 VAL A N 1
ATOM 5306 C CA . VAL A 1 642 ? 44.340 -38.574 17.398 1.00 50.56 642 VAL A CA 1
ATOM 5307 C C . VAL A 1 642 ? 45.646 -38.695 18.187 1.00 50.56 642 VAL A C 1
ATOM 5309 O O . VAL A 1 642 ? 46.395 -37.721 18.250 1.00 50.56 642 VAL A O 1
ATOM 5312 N N . ALA A 1 643 ? 45.944 -39.867 18.756 1.00 57.97 643 ALA A N 1
ATOM 5313 C CA . ALA A 1 643 ? 47.197 -40.097 19.474 1.00 57.97 643 ALA A CA 1
ATOM 5314 C C . ALA A 1 643 ? 48.417 -39.960 18.546 1.00 57.97 643 ALA A C 1
ATOM 5316 O O . ALA A 1 643 ? 49.338 -39.204 18.851 1.00 57.97 643 ALA A O 1
ATOM 5317 N N . SER A 1 644 ? 48.379 -40.592 17.369 1.00 53.09 644 SER A N 1
ATOM 5318 C CA . SER A 1 644 ? 49.457 -40.513 16.375 1.00 53.09 644 SER A CA 1
ATOM 5319 C C . SER A 1 644 ? 49.673 -39.088 15.844 1.00 53.09 644 SER A C 1
ATOM 5321 O O . SER A 1 644 ? 50.818 -38.660 15.690 1.00 53.09 644 SER A O 1
ATOM 5323 N N . LEU A 1 645 ? 48.595 -38.325 15.629 1.00 49.94 645 LEU A N 1
ATOM 5324 C CA . LEU A 1 645 ? 48.648 -36.916 15.224 1.00 49.94 645 LEU A CA 1
ATOM 5325 C C . LEU A 1 645 ? 49.276 -36.018 16.299 1.00 49.94 645 LEU A C 1
ATOM 5327 O O . LEU A 1 645 ? 50.022 -35.093 15.973 1.00 49.94 645 LEU A O 1
ATOM 5331 N N . GLN A 1 646 ? 48.981 -36.283 17.572 1.00 56.47 646 GLN A N 1
ATOM 5332 C CA . GLN A 1 646 ? 49.553 -35.545 18.700 1.00 56.47 646 GLN A CA 1
ATOM 5333 C C . GLN A 1 646 ? 51.034 -35.870 18.922 1.00 56.47 646 GLN A C 1
ATOM 5335 O O . GLN A 1 646 ? 51.790 -34.980 19.304 1.00 56.47 646 GLN A O 1
ATOM 5340 N N . GLU A 1 647 ? 51.440 -37.114 18.678 1.00 58.66 647 GLU A N 1
ATOM 5341 C CA . GLU A 1 647 ? 52.808 -37.587 18.900 1.00 58.66 647 GLU A CA 1
ATOM 5342 C C . GLU A 1 647 ? 53.758 -37.222 17.750 1.00 58.66 647 GLU A C 1
ATOM 5344 O O . GLU A 1 647 ? 54.871 -36.764 17.994 1.00 58.66 647 GLU A O 1
ATOM 5349 N N . ASN A 1 648 ? 53.309 -37.359 16.497 1.00 56.47 648 ASN A N 1
ATOM 5350 C CA . ASN A 1 648 ? 54.172 -37.233 15.313 1.00 56.47 648 ASN A CA 1
ATOM 5351 C C . ASN A 1 648 ? 53.968 -35.927 14.528 1.00 56.47 648 ASN A C 1
ATOM 5353 O O . ASN A 1 648 ? 54.724 -35.624 13.605 1.00 56.47 648 ASN A O 1
ATOM 5357 N N . GLY A 1 649 ? 52.951 -35.136 14.883 1.00 48.78 649 GLY A N 1
ATOM 5358 C CA . GLY A 1 649 ? 52.597 -33.909 14.176 1.00 48.78 649 GLY A CA 1
ATOM 5359 C C . GLY A 1 649 ? 51.828 -34.148 12.869 1.00 48.78 649 GLY A C 1
ATOM 5360 O O . GLY A 1 649 ? 51.776 -35.246 12.317 1.00 48.78 649 GLY A O 1
ATOM 5361 N N . LYS A 1 650 ? 51.191 -33.080 12.369 1.00 51.56 650 LYS A N 1
ATOM 5362 C CA . LYS A 1 650 ? 50.175 -33.133 11.299 1.00 51.56 650 LYS A CA 1
ATOM 5363 C C . LYS A 1 650 ? 50.660 -33.714 9.982 1.00 51.56 650 LYS A C 1
ATOM 5365 O O . LYS A 1 650 ? 49.919 -34.445 9.332 1.00 51.56 650 LYS A O 1
ATOM 5370 N N . GLU A 1 651 ? 51.874 -33.369 9.588 1.00 49.66 651 GLU A N 1
ATOM 5371 C CA . GLU A 1 651 ? 52.408 -33.764 8.292 1.00 49.66 651 GLU A CA 1
ATOM 5372 C C . GLU A 1 651 ? 52.783 -35.250 8.259 1.00 49.66 651 GLU A C 1
ATOM 5374 O O . GLU A 1 651 ? 52.446 -35.949 7.304 1.00 49.66 651 GLU A O 1
ATOM 5379 N N . GLU A 1 652 ? 53.401 -35.751 9.330 1.00 54.94 652 GLU A N 1
ATOM 5380 C CA . GLU A 1 652 ? 53.875 -37.134 9.390 1.00 54.94 652 GLU A CA 1
ATOM 5381 C C . GLU A 1 652 ? 52.750 -38.120 9.710 1.00 54.94 652 GLU A C 1
ATOM 5383 O O . GLU A 1 652 ? 52.668 -39.188 9.103 1.00 54.94 652 GLU A O 1
ATOM 5388 N N . TRP A 1 653 ? 51.791 -37.709 10.545 1.00 68.44 653 TRP A N 1
ATOM 5389 C CA . TRP A 1 653 ? 50.535 -38.437 10.710 1.00 68.44 653 TRP A CA 1
ATOM 5390 C C . TRP A 1 653 ? 49.776 -38.580 9.390 1.00 68.44 653 TRP A C 1
ATOM 5392 O O . TRP A 1 653 ? 49.313 -39.670 9.069 1.00 68.44 653 TRP A O 1
ATOM 5402 N N . PHE A 1 654 ? 49.667 -37.506 8.600 1.00 51.31 654 PHE A N 1
ATOM 5403 C CA . PHE A 1 654 ? 48.919 -37.546 7.345 1.00 51.31 654 PHE A CA 1
ATOM 5404 C C . PHE A 1 654 ? 49.554 -38.518 6.344 1.00 51.31 654 PHE A C 1
ATOM 5406 O O . PHE A 1 654 ? 48.844 -39.330 5.757 1.00 51.31 654 PHE A O 1
ATOM 5413 N N . LYS A 1 655 ? 50.886 -38.517 6.198 1.00 57.62 655 LYS A N 1
ATOM 5414 C CA . LYS A 1 655 ? 51.593 -39.491 5.346 1.00 57.62 655 LYS A CA 1
ATOM 5415 C C . LYS A 1 655 ? 51.335 -40.931 5.791 1.00 57.62 655 LYS A C 1
ATOM 5417 O O . LYS A 1 655 ? 51.025 -41.782 4.960 1.00 57.62 655 LYS A O 1
ATOM 5422 N N . GLU A 1 656 ? 51.409 -41.197 7.092 1.00 55.78 656 GLU A N 1
ATOM 5423 C CA . GLU A 1 656 ? 51.219 -42.538 7.649 1.00 55.78 656 GLU A CA 1
ATOM 5424 C C . GLU A 1 656 ? 49.750 -42.998 7.612 1.00 55.78 656 GLU A C 1
ATOM 5426 O O . GLU A 1 656 ? 49.461 -44.185 7.450 1.00 55.78 656 GLU A O 1
ATOM 5431 N N . PHE A 1 657 ? 48.806 -42.063 7.715 1.00 57.25 657 PHE A N 1
ATOM 5432 C CA . PHE A 1 657 ? 47.373 -42.298 7.550 1.00 57.25 657 PHE A CA 1
ATOM 5433 C C . PHE A 1 657 ? 47.033 -42.667 6.099 1.00 57.25 657 PHE A C 1
ATOM 5435 O O . PHE A 1 657 ? 46.390 -43.687 5.852 1.00 57.25 657 PHE A O 1
ATOM 5442 N N . MET A 1 658 ? 47.541 -41.897 5.131 1.00 57.12 658 MET A N 1
ATOM 5443 C CA . MET A 1 658 ? 47.406 -42.193 3.697 1.00 57.12 658 MET A CA 1
ATOM 5444 C C . MET A 1 658 ? 48.046 -43.537 3.332 1.00 57.12 658 MET A C 1
ATOM 5446 O O . MET A 1 658 ? 47.485 -44.298 2.547 1.00 57.12 658 MET A O 1
ATOM 5450 N N . ARG A 1 659 ? 49.193 -43.868 3.941 1.00 58.56 659 ARG A N 1
ATOM 5451 C CA . ARG A 1 659 ? 49.877 -45.156 3.748 1.00 58.56 659 ARG A CA 1
ATOM 5452 C C . ARG A 1 659 ? 49.044 -46.344 4.240 1.00 58.56 659 ARG A C 1
ATOM 5454 O O . ARG A 1 659 ? 49.062 -47.391 3.601 1.00 58.56 659 ARG A O 1
ATOM 5461 N N . ARG A 1 660 ? 48.341 -46.200 5.371 1.00 57.09 660 ARG A N 1
ATOM 5462 C CA . ARG A 1 660 ? 47.536 -47.273 5.987 1.00 57.09 660 ARG A CA 1
ATOM 5463 C C . ARG A 1 660 ? 46.165 -47.462 5.337 1.00 57.09 660 ARG A C 1
ATOM 5465 O O . ARG A 1 660 ? 45.691 -48.593 5.293 1.00 57.09 660 ARG A O 1
ATOM 5472 N N . TYR A 1 661 ? 45.549 -46.393 4.830 1.00 57.00 661 TYR A N 1
ATOM 5473 C CA . TYR A 1 661 ? 44.153 -46.419 4.365 1.00 57.00 661 TYR A CA 1
ATOM 5474 C C . TYR A 1 661 ? 43.950 -46.033 2.885 1.00 57.00 661 TYR A C 1
ATOM 5476 O O . TYR A 1 661 ? 42.815 -46.018 2.413 1.00 57.00 661 TYR A O 1
ATOM 5484 N N . GLY A 1 662 ? 45.028 -45.781 2.134 1.00 53.19 662 GLY A N 1
ATOM 5485 C CA . GLY A 1 662 ? 45.004 -45.533 0.687 1.00 53.19 662 GLY A CA 1
ATOM 5486 C C . GLY A 1 662 ? 44.582 -44.114 0.270 1.00 53.19 662 GLY A C 1
ATOM 5487 O O . GLY A 1 662 ? 44.198 -43.278 1.086 1.00 53.19 662 GLY A O 1
ATOM 5488 N N . GLU A 1 663 ? 44.658 -43.824 -1.036 1.00 53.25 663 GLU A N 1
ATOM 5489 C CA . GLU A 1 663 ? 44.358 -42.506 -1.623 1.00 53.25 663 GLU A CA 1
ATOM 5490 C C . GLU A 1 663 ? 42.887 -42.373 -2.084 1.00 53.25 663 GLU A C 1
ATOM 5492 O O . GLU A 1 663 ? 42.581 -42.533 -3.264 1.00 53.25 663 GLU A O 1
ATOM 5497 N N . LEU A 1 664 ? 41.952 -42.048 -1.177 1.00 49.94 664 LEU A N 1
ATOM 5498 C CA . LEU A 1 664 ? 40.536 -41.771 -1.515 1.00 49.94 664 LEU A CA 1
ATOM 5499 C C . LEU A 1 664 ? 40.084 -40.341 -1.106 1.00 49.94 664 LEU A C 1
ATOM 5501 O O . LEU A 1 664 ? 39.798 -40.095 0.069 1.00 49.94 664 LEU A O 1
ATOM 5505 N N . PRO A 1 665 ? 39.950 -39.377 -2.047 1.00 45.78 665 PRO A N 1
ATOM 5506 C CA . PRO A 1 665 ? 39.956 -37.932 -1.745 1.00 45.78 665 PRO A CA 1
ATOM 5507 C C . PRO A 1 665 ? 38.796 -37.339 -0.917 1.00 45.78 665 PRO A C 1
ATOM 5509 O O . PRO A 1 665 ? 38.924 -36.211 -0.449 1.00 45.78 665 PRO A O 1
ATOM 5512 N N . TYR A 1 666 ? 37.668 -38.033 -0.716 1.00 42.28 666 TYR A N 1
ATOM 5513 C CA . TYR A 1 666 ? 36.494 -37.460 -0.024 1.00 42.28 666 TYR A CA 1
ATOM 5514 C C . TYR A 1 666 ? 36.360 -37.910 1.441 1.00 42.28 666 TYR A C 1
ATOM 5516 O O . TYR A 1 666 ? 36.143 -37.087 2.333 1.00 42.28 666 TYR A O 1
ATOM 5524 N N . ASN A 1 667 ? 36.576 -39.200 1.717 1.00 46.44 667 ASN A N 1
ATOM 5525 C CA . ASN A 1 667 ? 36.484 -39.743 3.076 1.00 46.44 667 ASN A CA 1
ATOM 5526 C C . ASN A 1 667 ? 37.606 -39.209 3.980 1.00 46.44 667 ASN A C 1
ATOM 5528 O O . ASN A 1 667 ? 37.382 -38.978 5.167 1.00 46.44 667 ASN A O 1
ATOM 5532 N N . ILE A 1 668 ? 38.778 -38.913 3.410 1.00 44.91 668 ILE A N 1
ATOM 5533 C CA . ILE A 1 668 ? 39.915 -38.333 4.136 1.00 44.91 668 ILE A CA 1
ATOM 5534 C C . ILE A 1 668 ? 39.596 -36.919 4.643 1.00 44.91 668 ILE A C 1
ATOM 5536 O O . ILE A 1 668 ? 39.895 -36.615 5.793 1.00 44.91 668 ILE A O 1
ATOM 5540 N N . LEU A 1 669 ? 38.928 -36.069 3.852 1.00 44.91 669 LEU A N 1
ATOM 5541 C CA . LEU A 1 669 ? 38.544 -34.718 4.291 1.00 44.91 669 LEU A CA 1
ATOM 5542 C C . LEU A 1 669 ? 37.529 -34.757 5.443 1.00 44.91 669 LEU A C 1
ATOM 5544 O O . LEU A 1 669 ? 37.641 -33.980 6.390 1.00 44.91 669 LEU A O 1
ATOM 5548 N N . LEU A 1 670 ? 36.583 -35.701 5.402 1.00 46.44 670 LEU A N 1
ATOM 5549 C CA . LEU A 1 670 ? 35.619 -35.936 6.482 1.00 46.44 670 LEU A CA 1
ATOM 5550 C C . LEU A 1 670 ? 36.288 -36.453 7.762 1.00 46.44 670 LEU A C 1
ATOM 5552 O O . LEU A 1 670 ? 35.899 -36.058 8.862 1.00 46.44 670 LEU A O 1
ATOM 5556 N N . ILE A 1 671 ? 37.295 -37.319 7.640 1.00 46.81 671 ILE A N 1
ATOM 5557 C CA . ILE A 1 671 ? 38.035 -37.859 8.787 1.00 46.81 671 ILE A CA 1
ATOM 5558 C C . ILE A 1 671 ? 38.958 -36.792 9.385 1.00 46.81 671 ILE A C 1
ATOM 5560 O O . ILE A 1 671 ? 38.932 -36.593 10.598 1.00 46.81 671 ILE A O 1
ATOM 5564 N N . VAL A 1 672 ? 39.684 -36.032 8.558 1.00 47.38 672 VAL A N 1
ATOM 5565 C CA . VAL A 1 672 ? 40.516 -34.898 9.000 1.00 47.38 672 VAL A CA 1
ATOM 5566 C C . VAL A 1 672 ? 39.661 -33.849 9.713 1.00 47.38 672 VAL A C 1
ATOM 5568 O O . VAL A 1 672 ? 40.021 -33.423 10.807 1.00 47.38 672 VAL A O 1
ATOM 5571 N N . ALA A 1 673 ? 38.487 -33.500 9.175 1.00 49.41 673 ALA A N 1
ATOM 5572 C CA . ALA A 1 673 ? 37.567 -32.562 9.822 1.00 49.41 673 ALA A CA 1
ATOM 5573 C C . ALA A 1 673 ? 37.061 -33.072 11.186 1.00 49.41 673 ALA A C 1
ATOM 5575 O O . ALA A 1 673 ? 36.961 -32.299 12.140 1.00 49.41 673 ALA A O 1
ATOM 5576 N N . LYS A 1 674 ? 36.782 -34.378 11.314 1.00 49.56 674 LYS A N 1
ATOM 5577 C CA . LYS A 1 674 ? 36.367 -35.000 12.586 1.00 49.56 674 LYS A CA 1
ATOM 5578 C C . LYS A 1 674 ? 37.497 -35.039 13.618 1.00 49.56 674 LYS A C 1
ATOM 5580 O O . LYS A 1 674 ? 37.252 -34.770 14.796 1.00 49.56 674 LYS A O 1
ATOM 5585 N N . VAL A 1 675 ? 38.721 -35.338 13.188 1.00 47.38 675 VAL A N 1
ATOM 5586 C CA . VAL A 1 675 ? 39.919 -35.339 14.041 1.00 47.38 675 VAL A CA 1
ATOM 5587 C C . VAL A 1 675 ? 40.248 -33.913 14.509 1.00 47.38 675 VAL A C 1
ATOM 5589 O O . VAL A 1 675 ? 40.434 -33.692 15.707 1.00 47.38 675 VAL A O 1
ATOM 5592 N N . GLU A 1 676 ? 40.208 -32.917 13.617 1.00 48.44 676 GLU A N 1
ATOM 5593 C CA . GLU A 1 676 ? 40.416 -31.501 13.963 1.00 48.44 676 GLU A CA 1
ATOM 5594 C C . GLU A 1 676 ? 39.335 -30.961 14.913 1.00 48.44 676 GLU A C 1
ATOM 5596 O O . GLU A 1 676 ? 39.647 -30.210 15.842 1.00 48.44 676 GLU A O 1
ATOM 5601 N N . ALA A 1 677 ? 38.074 -31.370 14.739 1.00 49.12 677 ALA A N 1
ATOM 5602 C CA . ALA A 1 677 ? 36.982 -30.999 15.639 1.00 49.12 677 ALA A CA 1
ATOM 5603 C C . ALA A 1 677 ? 37.172 -31.571 17.056 1.00 49.12 677 ALA A C 1
ATOM 5605 O O . ALA A 1 677 ? 36.997 -30.840 18.036 1.00 49.12 677 ALA A O 1
ATOM 5606 N N . LYS A 1 678 ? 37.590 -32.841 17.188 1.00 49.88 678 LYS A N 1
ATOM 5607 C CA . LYS A 1 678 ? 37.908 -33.451 18.495 1.00 49.88 678 LYS A CA 1
ATOM 5608 C C . LYS A 1 678 ? 39.095 -32.760 19.176 1.00 49.88 678 LYS A C 1
ATOM 5610 O O . LYS A 1 678 ? 39.051 -32.544 20.388 1.00 49.88 678 LYS A O 1
ATOM 5615 N N . ILE A 1 679 ? 40.124 -32.368 18.421 1.00 50.12 679 ILE A N 1
ATOM 5616 C CA . ILE A 1 679 ? 41.279 -31.634 18.963 1.00 50.12 679 ILE A CA 1
ATOM 5617 C C . ILE A 1 679 ? 40.859 -30.247 19.451 1.00 50.12 679 ILE A C 1
ATOM 5619 O O . ILE A 1 679 ? 41.137 -29.918 20.602 1.00 50.12 679 ILE A O 1
ATOM 5623 N N . LYS A 1 680 ? 40.106 -29.478 18.653 1.00 52.50 680 LYS A N 1
ATOM 5624 C CA . LYS A 1 680 ? 39.583 -28.164 19.074 1.00 52.50 680 LYS A CA 1
ATOM 5625 C C . LYS A 1 680 ? 38.701 -28.255 20.314 1.00 52.50 680 LYS A C 1
ATOM 5627 O O . LYS A 1 680 ? 38.821 -27.419 21.205 1.00 52.50 680 LYS A O 1
ATOM 5632 N N . ALA A 1 681 ? 37.846 -29.273 20.409 1.00 46.72 681 ALA A N 1
ATOM 5633 C CA . ALA A 1 681 ? 37.030 -29.499 21.599 1.00 46.72 681 ALA A CA 1
ATOM 5634 C C . ALA A 1 681 ? 37.900 -29.777 22.839 1.00 46.72 681 ALA A C 1
ATOM 5636 O O . ALA A 1 681 ? 37.650 -29.217 23.908 1.00 46.72 681 ALA A O 1
ATOM 5637 N N . ARG A 1 682 ? 38.964 -30.578 22.691 1.00 45.62 682 ARG A N 1
ATOM 5638 C CA . ARG A 1 682 ? 39.918 -30.886 23.767 1.00 45.62 682 ARG A CA 1
ATOM 5639 C C . ARG A 1 682 ? 40.768 -29.671 24.160 1.00 45.62 682 ARG A C 1
ATOM 5641 O O . ARG A 1 682 ? 40.972 -29.445 25.349 1.00 45.62 682 ARG A O 1
ATOM 5648 N N . GLU A 1 683 ? 41.201 -28.854 23.203 1.00 49.94 683 GLU A N 1
ATOM 5649 C CA . GLU A 1 683 ? 41.915 -27.590 23.440 1.00 49.94 683 GLU A CA 1
ATOM 5650 C C . GLU A 1 683 ? 41.027 -26.542 24.120 1.00 49.94 683 GLU A C 1
ATOM 5652 O O . GLU A 1 683 ? 41.476 -25.869 25.046 1.00 49.94 683 GLU A O 1
ATOM 5657 N N . MET A 1 684 ? 39.752 -26.434 23.731 1.00 45.06 684 MET A N 1
ATOM 5658 C CA . MET A 1 684 ? 38.774 -25.566 24.399 1.00 45.06 684 MET A CA 1
ATOM 5659 C C . MET A 1 684 ? 38.476 -26.031 25.828 1.00 45.06 684 MET A C 1
ATOM 5661 O O . MET A 1 684 ? 38.343 -25.192 26.721 1.00 45.06 684 MET A O 1
ATOM 5665 N N . LEU A 1 685 ? 38.417 -27.345 26.070 1.00 42.16 685 LEU A N 1
ATOM 5666 C CA . LEU A 1 685 ? 38.314 -27.925 27.414 1.00 42.16 685 LEU A CA 1
ATOM 5667 C C . LEU A 1 685 ? 39.556 -27.609 28.254 1.00 42.16 685 LEU A C 1
ATOM 5669 O O . LEU A 1 685 ? 39.421 -27.090 29.359 1.00 42.16 685 LEU A O 1
ATOM 5673 N N . LEU A 1 686 ? 40.760 -27.818 27.717 1.00 45.09 686 LEU A N 1
ATOM 5674 C CA . LEU A 1 686 ? 42.020 -27.472 28.387 1.00 45.09 686 LEU A CA 1
ATOM 5675 C C . LEU A 1 686 ? 42.143 -25.961 28.655 1.00 45.09 686 LEU A C 1
ATOM 5677 O O . LEU A 1 686 ? 42.622 -25.563 29.716 1.00 45.09 686 LEU A O 1
ATOM 5681 N N . ALA A 1 687 ? 41.671 -25.106 27.744 1.00 46.34 687 ALA A N 1
ATOM 5682 C CA . ALA A 1 687 ? 41.632 -23.653 27.924 1.00 46.34 687 ALA A CA 1
ATOM 5683 C C . ALA A 1 687 ? 40.600 -23.213 28.977 1.00 46.34 687 ALA A C 1
ATOM 5685 O O . ALA A 1 687 ? 40.842 -22.247 29.704 1.00 46.34 687 ALA A O 1
ATOM 5686 N N . ARG A 1 688 ? 39.471 -23.927 29.101 1.00 43.78 688 ARG A N 1
ATOM 5687 C CA . ARG A 1 688 ? 38.497 -23.741 30.191 1.00 43.78 688 ARG A CA 1
ATOM 5688 C C . ARG A 1 688 ? 39.071 -24.167 31.539 1.00 43.78 688 ARG A C 1
ATOM 5690 O O . ARG A 1 688 ? 38.972 -23.387 32.479 1.00 43.78 688 ARG A O 1
ATOM 5697 N N . PHE A 1 689 ? 39.740 -25.318 31.615 1.00 42.09 689 PHE A N 1
ATOM 5698 C CA . PHE A 1 689 ? 40.399 -25.771 32.843 1.00 42.09 689 PHE A CA 1
ATOM 5699 C C . PHE A 1 689 ? 41.546 -24.843 33.264 1.00 42.09 689 PHE A C 1
ATOM 5701 O O . PHE A 1 689 ? 41.656 -24.522 34.441 1.00 42.09 689 PHE A O 1
ATOM 5708 N N . ARG A 1 690 ? 42.333 -24.304 32.321 1.00 43.94 690 ARG A N 1
ATOM 5709 C CA . ARG A 1 690 ? 43.342 -23.267 32.620 1.00 43.94 690 ARG A CA 1
ATOM 5710 C C . ARG A 1 690 ? 42.724 -21.949 33.098 1.00 43.94 690 ARG A C 1
ATOM 5712 O O . ARG A 1 690 ? 43.316 -21.285 33.936 1.00 43.94 690 ARG A O 1
ATOM 5719 N N . LYS A 1 691 ? 41.539 -21.565 32.605 1.00 44.09 691 LYS A N 1
ATOM 5720 C CA . LYS A 1 691 ? 40.811 -20.379 33.097 1.00 44.09 691 LYS A CA 1
ATOM 5721 C C . LYS A 1 691 ? 40.145 -20.592 34.458 1.00 44.09 691 LYS A C 1
ATOM 5723 O O . LYS A 1 691 ? 40.016 -19.620 35.189 1.00 44.09 691 LYS A O 1
ATOM 5728 N N . GLN A 1 692 ? 39.741 -21.816 34.796 1.00 40.19 692 GLN A N 1
ATOM 5729 C CA . GLN A 1 692 ? 39.235 -22.153 36.132 1.00 40.19 692 GLN A CA 1
ATOM 5730 C C . GLN A 1 692 ? 40.367 -22.283 37.160 1.00 40.19 692 GLN A C 1
ATOM 5732 O O . GLN A 1 692 ? 40.233 -21.758 38.256 1.00 40.19 692 GLN A O 1
ATOM 5737 N N . ALA A 1 693 ? 41.522 -22.841 36.785 1.00 39.25 693 ALA A N 1
ATOM 5738 C CA . ALA A 1 693 ? 42.691 -22.911 37.667 1.00 39.25 693 ALA A CA 1
ATOM 5739 C C . ALA A 1 693 ? 43.263 -21.525 38.048 1.00 39.25 693 ALA A C 1
ATOM 5741 O O . ALA A 1 693 ? 43.808 -21.367 39.129 1.00 39.25 693 ALA A O 1
ATOM 5742 N N . VAL A 1 694 ? 43.093 -20.492 37.208 1.00 40.41 694 VAL A N 1
ATOM 5743 C CA . VAL A 1 694 ? 43.564 -19.117 37.501 1.00 40.41 694 VAL A CA 1
ATOM 5744 C C . VAL A 1 694 ? 42.603 -18.333 38.418 1.00 40.41 694 VAL A C 1
ATOM 5746 O O . VAL A 1 694 ? 42.931 -17.229 38.846 1.00 40.41 694 VAL A O 1
ATOM 5749 N N . VAL A 1 695 ? 41.429 -18.883 38.754 1.00 39.88 695 VAL A N 1
ATOM 5750 C CA . VAL A 1 695 ? 40.455 -18.235 39.657 1.00 39.88 695 VAL A CA 1
ATOM 5751 C C . VAL A 1 695 ? 40.385 -18.907 41.039 1.00 39.88 695 VAL A C 1
ATOM 5753 O O . VAL A 1 695 ? 39.961 -18.245 41.980 1.00 39.88 695 VAL A O 1
ATOM 5756 N N . ASP A 1 696 ? 40.894 -20.136 41.198 1.00 35.09 696 ASP A N 1
ATOM 5757 C CA . ASP A 1 696 ? 40.864 -20.873 42.478 1.00 35.09 696 ASP A CA 1
ATOM 5758 C C . ASP A 1 696 ? 42.228 -21.010 43.200 1.00 35.09 696 ASP A C 1
ATOM 5760 O O . ASP A 1 696 ? 42.278 -21.550 44.301 1.00 35.09 696 ASP A O 1
ATOM 5764 N N . ASP A 1 697 ? 43.324 -20.429 42.688 1.00 34.78 697 ASP A N 1
ATOM 5765 C CA . ASP A 1 697 ? 44.630 -20.384 43.391 1.00 34.78 697 ASP A CA 1
ATOM 5766 C C . ASP A 1 697 ? 44.769 -19.201 44.381 1.00 34.78 697 ASP A C 1
ATOM 5768 O O . ASP A 1 697 ? 45.846 -18.648 44.616 1.00 34.78 697 ASP A O 1
ATOM 5772 N N . ALA A 1 698 ? 43.661 -18.829 45.026 1.00 36.31 698 ALA A N 1
ATOM 5773 C CA . ALA A 1 698 ? 43.673 -18.054 46.262 1.00 36.31 698 ALA A CA 1
ATOM 5774 C C . ALA A 1 698 ? 42.887 -18.814 47.341 1.00 36.31 698 ALA A C 1
ATOM 5776 O O . ALA A 1 698 ? 41.691 -18.608 47.519 1.00 36.31 698 ALA A O 1
ATOM 5777 N N . ALA A 1 699 ? 43.627 -19.643 48.085 1.00 38.66 699 ALA A N 1
ATOM 5778 C CA . ALA A 1 699 ? 43.238 -20.362 49.301 1.00 38.66 699 ALA A CA 1
ATOM 5779 C C . ALA A 1 699 ? 42.442 -21.671 49.122 1.00 38.66 699 ALA A C 1
ATOM 5781 O O . ALA A 1 699 ? 41.232 -21.717 49.318 1.00 38.66 699 ALA A O 1
ATOM 5782 N N . ASN A 1 700 ? 43.149 -22.787 48.936 1.00 32.12 700 ASN A N 1
ATOM 5783 C CA . ASN A 1 700 ? 43.423 -23.720 50.039 1.00 32.12 700 ASN A CA 1
ATOM 5784 C C . ASN A 1 700 ? 44.156 -24.969 49.537 1.00 32.12 700 ASN A C 1
ATOM 5786 O O . ASN A 1 700 ? 43.720 -25.638 48.604 1.00 32.12 700 ASN A O 1
ATOM 5790 N N . ASP A 1 701 ? 45.223 -25.313 50.254 1.00 36.56 701 ASP A N 1
ATOM 5791 C CA . ASP A 1 701 ? 45.824 -26.639 50.271 1.00 36.56 701 ASP A CA 1
ATOM 5792 C C . ASP A 1 701 ? 44.754 -27.712 50.542 1.00 36.56 701 ASP A C 1
ATOM 5794 O O . ASP A 1 701 ? 44.142 -27.728 51.613 1.00 36.56 701 ASP A O 1
ATOM 5798 N N . ASN A 1 702 ? 44.534 -28.627 49.595 1.00 30.20 702 ASN A N 1
ATOM 5799 C CA . ASN A 1 702 ? 44.678 -30.068 49.831 1.00 30.20 702 ASN A CA 1
ATOM 5800 C C . ASN A 1 702 ? 44.404 -30.916 48.576 1.00 30.20 702 ASN A C 1
ATOM 5802 O O . ASN A 1 702 ? 43.574 -30.624 47.723 1.00 30.20 702 ASN A O 1
ATOM 5806 N N . TYR A 1 703 ? 45.171 -31.994 48.517 1.00 24.97 703 TYR A N 1
ATOM 5807 C CA . TYR A 1 703 ? 45.515 -32.862 47.396 1.00 24.97 703 TYR A CA 1
ATOM 5808 C C . TYR A 1 703 ? 44.507 -34.034 47.212 1.00 24.97 703 TYR A C 1
ATOM 5810 O O . TYR A 1 703 ? 44.260 -34.734 48.187 1.00 24.97 703 TYR A O 1
ATOM 5818 N N . ILE A 1 704 ? 44.023 -34.231 45.962 1.00 27.80 704 ILE A N 1
ATOM 5819 C CA . ILE A 1 704 ? 43.608 -35.446 45.162 1.00 27.80 704 ILE A CA 1
ATOM 5820 C C . ILE A 1 704 ? 42.769 -36.602 45.802 1.00 27.80 704 ILE A C 1
ATOM 5822 O O . ILE A 1 704 ? 42.529 -36.578 47.001 1.00 27.80 704 ILE A O 1
ATOM 5826 N N . PRO A 1 705 ? 42.410 -37.727 45.113 1.00 33.62 705 PRO A N 1
ATOM 5827 C CA . PRO A 1 705 ? 42.052 -38.044 43.702 1.00 33.62 705 PRO A CA 1
ATOM 5828 C C . PRO A 1 705 ? 40.730 -38.833 43.529 1.00 33.62 705 PRO A C 1
ATOM 5830 O O . PRO A 1 705 ? 40.319 -39.556 44.431 1.00 33.62 705 PRO A O 1
ATOM 5833 N N . PHE A 1 706 ? 40.124 -38.787 42.332 1.00 30.34 706 PHE A N 1
ATOM 5834 C CA . PHE A 1 706 ? 40.109 -39.872 41.321 1.00 30.34 706 PHE A CA 1
ATOM 5835 C C . PHE A 1 706 ? 39.344 -39.439 40.064 1.00 30.34 706 PHE A C 1
ATOM 5837 O O . PHE A 1 706 ? 38.255 -38.840 40.213 1.00 30.34 706 PHE A O 1
#

pLDDT: mean 74.04, std 19.79, range [24.97, 97.56]

Secondary structure (DSSP, 8-state):
-HHHHHHHHHHHHHHHHHHHH--SSPP-HHHHHHHHHHHHHHS---GGG----------TT----------HHHHHHHHHHTTGGGS-HHHHHHHHHHHHHHHHHH-HHHHHHHHHHHHHT---TT-HHHHHHHHHHHHHT---HHHHHHHHHHTTSSSSTT--EEETTTTEEEE--TTT--TT--S---EEEE--TTSPPEEEETTT--EEEHHHHHTSHHHHHHTTT--HHHHHHHHHHSTT---HHHHHHHHHHHHHHHHHHHHHHHHHHHHHHHHHHHHHHT-BS--HHHHHTT--TGGGTTTEEEE-SSPP--SSHHHHHHHHHTTTEEEEEEE-TTS-EEEEEEEE--EEPGGG-EE-SHHHHHHHHHHSHHHHT---GGGG-SEEE-TT---TT--BTGGGTSSSGGG-SEEEEESSHHHHHHHHTT--TTEEEEE-TTSPPPHHHHHHHHHHH-HHHHSSPPEEEEE--SSHHHHHHHHHHHHHHHHHT---EEE---TTS--SSGGG---SS-HHHHHHHHHHHHS--B-HHHHHHHHHHTT---TTTTTT-GGGTS------------HHHHHHHHHHHHHHHHTTS-----PPP-----TTS---HHHHHHHHHHHHHHTTS----HHHHHHHHHHH-HHHHHHHHHHHH---TTHHHHHHHHHHHHHHHHHHHHHHHHHHHHHH-SS-------

Foldseek 3Di:
DPLQVVLVVLVVVLQVLLCVQDVPPRDDPLNVLQVLLVVCLVDPDDLVPQDQPPDDDDDPDDDDDPDRDHDPVSLVSQCVSVVVVPDDPVVSVSSVVSSSSVSSVVVPVSSLVSLVVSLLRPPDQPDPVNLVSLLVVLLVVFDDLQLVLLLCQLLVVAVDSPQWDQDPPRFWIFHCDSPPDDPPDDPDGAWIWGGDTRDAIWIAGPPVRDIDGPQVVCVPPVNCVLCVPRHSSNSSSCSRPVPRPRRSVVVVVVCVVVVVVVVVVVVVLVVLQVVQLVLAVLLQVQWDLPPVQLVVLVDDSLLSPAQKTAAACDQDPDPDPLSSVVSNLQHQWTKHFFAALQRRGRWIKTARAWDQDPPRDIQGDLVSSQVVLCPDPVSVPDPDCSSNDRMHIRPSDDLLQGWRQNNVCQVPVLFAQEEEEEADPLLQSLLVSVVDGNYHYIHSHNDQRHLNNLVVCCVRQPCVVNVHQHAYEYFYFLALVSLLSSLSNVVSNVVSPRDHYAYFDQPPSPGGHNSSQDDPDDPVNSCVGSVSRRDDPHDPVNSVVVCVVVVHDCVVSCPPDVVCVVPPVPPPVDDDPPPVNVVVVVVVVVVVVVVPDDDDDDDDDDQDADPPDDPDPVNVVSVVVVCVVCVPPDDDDLVVLLVCCVPVNDPVSVVVVCVVPHDDPPVVVVSVVVSVVVVVVVVVVVVVVVVVVVVPPPDDDDDDDD

Radius of gyration: 40.0 Å; chains: 1; bounding box: 102×86×107 Å